Protein AF-A0AAV2SBI8-F1 (afdb_monomer_lite)

Structure (mmCIF, N/CA/C/O backbone):
data_AF-A0AAV2SBI8-F1
#
_entry.id   AF-A0AAV2SBI8-F1
#
loop_
_atom_site.group_PDB
_atom_site.id
_atom_site.type_symbol
_atom_site.label_atom_id
_atom_site.label_alt_id
_atom_site.label_comp_id
_atom_site.label_asym_id
_atom_site.label_entity_id
_atom_site.label_seq_id
_atom_site.pdbx_PDB_ins_code
_atom_site.Cartn_x
_atom_site.Cartn_y
_atom_site.Cartn_z
_atom_site.occupancy
_atom_site.B_iso_or_equiv
_atom_site.auth_seq_id
_atom_site.auth_comp_id
_atom_site.auth_asym_id
_atom_site.auth_atom_id
_atom_site.pdbx_PDB_model_num
ATOM 1 N N . MET A 1 1 ? -26.478 -28.497 55.290 1.00 54.50 1 MET A N 1
ATOM 2 C CA . MET A 1 1 ? -26.729 -27.201 54.614 1.00 54.50 1 MET A CA 1
ATOM 3 C C . MET A 1 1 ? -25.777 -26.954 53.446 1.00 54.50 1 MET A C 1
ATOM 5 O O . MET A 1 1 ? -26.282 -26.814 52.349 1.00 54.50 1 MET A O 1
ATOM 9 N N . LEU A 1 2 ? -24.443 -26.963 53.601 1.00 50.28 2 LEU A N 1
ATOM 10 C CA . LEU A 1 2 ? -23.521 -26.814 52.448 1.00 50.28 2 LEU A CA 1
ATOM 11 C C . LEU A 1 2 ? -23.418 -28.066 51.552 1.00 50.28 2 LEU A C 1
ATOM 13 O O . LEU A 1 2 ? -23.170 -27.959 50.358 1.00 50.28 2 LEU A O 1
ATOM 17 N N . THR A 1 3 ? -23.646 -29.254 52.113 1.00 49.16 3 THR A N 1
ATOM 18 C CA . THR A 1 3 ? -23.537 -30.547 51.412 1.00 49.16 3 THR A CA 1
ATOM 19 C C . THR A 1 3 ? -24.684 -30.834 50.443 1.00 49.16 3 THR A C 1
ATOM 21 O O . THR A 1 3 ? -24.526 -31.647 49.539 1.00 49.16 3 THR A O 1
ATOM 24 N N . ASP A 1 4 ? -25.830 -30.171 50.605 1.00 50.34 4 ASP A N 1
ATOM 25 C CA . ASP A 1 4 ? -27.011 -30.393 49.760 1.00 50.34 4 ASP A CA 1
ATOM 26 C C . ASP A 1 4 ? -27.002 -29.539 48.482 1.00 50.34 4 ASP A C 1
ATOM 28 O O . ASP A 1 4 ? -27.702 -29.866 47.530 1.00 50.34 4 ASP A O 1
ATOM 32 N N . ILE A 1 5 ? -26.160 -28.497 48.427 1.00 55.22 5 ILE A N 1
ATOM 33 C CA . ILE A 1 5 ? -26.001 -27.604 47.264 1.00 55.22 5 ILE A CA 1
ATOM 34 C C . ILE A 1 5 ? -25.186 -28.286 46.141 1.00 55.22 5 ILE A C 1
ATOM 36 O O . ILE A 1 5 ? -25.290 -27.910 44.979 1.00 55.22 5 ILE A O 1
ATOM 40 N N . ILE A 1 6 ? -24.416 -29.336 46.457 1.00 54.22 6 ILE A N 1
ATOM 41 C CA . ILE A 1 6 ? -23.465 -29.998 45.538 1.00 54.22 6 ILE A CA 1
ATOM 42 C C . ILE A 1 6 ? -24.045 -31.315 44.968 1.00 54.22 6 ILE A C 1
ATOM 44 O O . ILE A 1 6 ? -23.317 -32.231 44.609 1.00 54.22 6 ILE A O 1
ATOM 48 N N . LYS A 1 7 ? -25.374 -31.451 44.865 1.00 50.44 7 LYS A N 1
ATOM 49 C CA . LYS A 1 7 ? -26.023 -32.618 44.224 1.00 50.44 7 LYS A CA 1
ATOM 50 C C . LYS A 1 7 ? -26.276 -32.425 42.719 1.00 50.44 7 LYS A C 1
ATOM 52 O O . LYS A 1 7 ? -27.226 -32.988 42.185 1.00 50.44 7 LYS A O 1
ATOM 57 N N . CYS A 1 8 ? -25.438 -31.650 42.028 1.00 51.12 8 CYS A N 1
ATOM 58 C CA . CYS A 1 8 ? -25.437 -31.638 40.565 1.00 51.12 8 CYS A CA 1
ATOM 59 C C . CYS A 1 8 ? -24.559 -32.791 40.044 1.00 51.12 8 CYS A C 1
ATOM 61 O O . CYS A 1 8 ? -23.400 -32.883 40.450 1.00 51.12 8 CYS A O 1
ATOM 63 N N . PRO A 1 9 ? -25.082 -33.674 39.172 1.00 54.12 9 PRO A N 1
ATOM 64 C CA . PRO A 1 9 ? -24.332 -34.814 38.636 1.00 54.12 9 PRO A CA 1
ATOM 65 C C . PRO A 1 9 ? -23.209 -34.396 37.674 1.00 54.12 9 PRO A C 1
ATOM 67 O O . PRO A 1 9 ? -22.269 -35.158 37.461 1.00 54.12 9 PRO A O 1
ATOM 70 N N . GLU A 1 10 ? -23.274 -33.182 37.125 1.00 63.44 10 GLU A N 1
ATOM 71 C CA . GLU A 1 10 ? -22.216 -32.598 36.304 1.00 63.44 10 GLU A CA 1
ATOM 72 C C . GLU A 1 10 ? -21.231 -31.797 37.160 1.00 63.44 10 GLU A C 1
ATOM 74 O O . GLU A 1 10 ? -21.616 -31.057 38.071 1.00 63.44 10 GLU A O 1
ATOM 79 N N . LYS A 1 11 ? -19.935 -31.931 36.855 1.00 70.50 11 LYS A N 1
ATOM 80 C CA . LYS A 1 11 ? -18.879 -31.168 37.524 1.00 70.50 11 LYS A CA 1
ATOM 81 C C . LYS A 1 11 ? -19.147 -29.663 37.315 1.00 70.50 11 LYS A C 1
ATOM 83 O O . LYS A 1 11 ? -19.214 -29.241 36.161 1.00 70.50 11 LYS A O 1
ATOM 88 N N . PRO A 1 12 ? -19.267 -28.845 38.383 1.00 77.38 12 PRO A N 1
ATOM 89 C CA . PRO A 1 12 ? -19.539 -27.413 38.257 1.00 77.38 12 PRO A CA 1
ATOM 90 C C . PRO A 1 12 ? -18.518 -26.731 37.346 1.00 77.38 12 PRO A C 1
ATOM 92 O O . PRO A 1 12 ? -17.320 -27.003 37.471 1.00 77.38 12 PRO A O 1
ATOM 95 N N . TRP A 1 13 ? -18.965 -25.826 36.470 1.00 82.25 13 TRP A N 1
ATOM 96 C CA . TRP A 1 13 ? -18.099 -25.168 35.482 1.00 82.25 13 TRP A CA 1
ATOM 97 C C . TRP A 1 13 ? -16.892 -24.469 36.130 1.00 82.25 13 TRP A C 1
ATOM 99 O O . TRP A 1 13 ? -15.792 -24.501 35.586 1.00 82.25 13 TRP A O 1
ATOM 109 N N . GLN A 1 14 ? -17.054 -23.942 37.348 1.00 85.75 14 GLN A N 1
ATOM 110 C CA . GLN A 1 14 ? -15.984 -23.305 38.121 1.00 85.75 14 GLN A CA 1
ATOM 111 C C . GLN A 1 14 ? -14.842 -24.265 38.482 1.00 85.75 14 GLN A C 1
ATOM 113 O O . GLN A 1 14 ? -13.699 -23.832 38.614 1.00 85.75 14 GLN A O 1
ATOM 118 N N . ASN A 1 15 ? -15.141 -25.555 38.657 1.00 84.00 15 ASN A N 1
ATOM 119 C CA . ASN A 1 15 ? -14.165 -26.591 39.008 1.00 84.00 15 ASN A CA 1
ATOM 120 C C . ASN A 1 15 ? -13.527 -27.234 37.766 1.00 84.00 15 ASN A C 1
ATOM 122 O O . ASN A 1 15 ? -12.623 -28.066 37.893 1.00 84.00 15 ASN A O 1
ATOM 126 N N . SER A 1 16 ? -14.028 -26.898 36.578 1.00 82.19 16 SER A N 1
ATOM 127 C CA . SER A 1 16 ? -13.508 -27.358 35.290 1.00 82.19 16 SER A CA 1
ATOM 128 C C . SER A 1 16 ? -12.485 -26.390 34.685 1.00 82.19 16 SER A C 1
ATOM 130 O O . SER A 1 16 ? -11.830 -26.755 33.717 1.00 82.19 16 SER A O 1
ATOM 132 N N . LEU A 1 17 ? -12.313 -25.201 35.275 1.00 85.75 17 LEU A N 1
ATOM 133 C CA . LEU A 1 17 ? -11.407 -24.144 34.818 1.00 85.75 17 LEU A CA 1
ATOM 134 C C . LEU A 1 17 ? -10.365 -23.832 35.898 1.00 85.75 17 LEU A C 1
ATOM 136 O O . LEU A 1 17 ? -10.685 -23.812 37.093 1.00 85.75 17 LEU A O 1
ATOM 140 N N . VAL A 1 18 ? -9.120 -23.591 35.490 1.00 82.56 18 VAL A N 1
ATOM 141 C CA . VAL A 1 18 ? -7.969 -23.483 36.398 1.00 82.56 18 VAL A CA 1
ATOM 142 C C . VAL A 1 18 ? -7.707 -22.022 36.762 1.00 82.56 18 VAL A C 1
ATOM 144 O O . VAL A 1 18 ? -7.547 -21.703 37.941 1.00 82.56 18 VAL A O 1
ATOM 147 N N . GLY A 1 19 ? -7.710 -21.126 35.773 1.00 87.12 19 GLY A N 1
ATOM 148 C CA . GLY A 1 19 ? -7.360 -19.716 35.941 1.00 87.12 19 GLY A CA 1
ATOM 149 C C . GLY A 1 19 ? -8.549 -18.795 36.225 1.00 87.12 19 GLY A C 1
ATOM 150 O O . GLY A 1 19 ? -9.668 -19.030 35.769 1.00 87.12 19 GLY A O 1
ATOM 151 N N . SER A 1 20 ? -8.305 -17.690 36.939 1.00 87.31 20 SER A N 1
ATOM 152 C CA . SER A 1 20 ? -9.311 -16.631 37.130 1.00 87.31 20 SER A CA 1
ATOM 153 C C . SER A 1 20 ? -9.770 -16.025 35.800 1.00 87.31 20 SER A C 1
ATOM 155 O O . SER A 1 20 ? -10.963 -15.794 35.639 1.00 87.31 20 SER A O 1
ATOM 157 N N . ARG A 1 21 ? -8.852 -15.854 34.833 1.00 90.56 21 ARG A N 1
ATOM 158 C CA . ARG A 1 21 ? -9.163 -15.422 33.459 1.00 90.56 21 ARG A CA 1
ATOM 159 C C . ARG A 1 21 ? -10.174 -16.353 32.799 1.00 90.56 21 ARG A C 1
ATOM 161 O O . ARG A 1 21 ? -11.261 -15.925 32.462 1.00 90.56 21 ARG A O 1
ATOM 168 N N . GLU A 1 22 ? -9.881 -17.649 32.726 1.00 89.62 22 GLU A N 1
ATOM 169 C CA . GLU A 1 22 ? -10.779 -18.650 32.124 1.00 89.62 22 GLU A CA 1
ATOM 170 C C . GLU A 1 22 ? -12.179 -18.632 32.750 1.00 89.62 22 GLU A C 1
ATOM 172 O O . GLU A 1 22 ? -13.183 -18.746 32.049 1.00 89.62 22 GLU A O 1
ATOM 177 N N . LYS A 1 23 ? -12.254 -18.451 34.075 1.00 90.88 23 LYS A N 1
ATOM 178 C CA . LYS A 1 23 ? -13.529 -18.340 34.789 1.00 90.88 23 LYS A CA 1
ATOM 179 C C . LYS A 1 23 ? -14.292 -17.072 34.412 1.00 90.88 23 LYS A C 1
ATOM 181 O O . LYS A 1 23 ? -15.505 -17.155 34.259 1.00 90.88 23 LYS A O 1
ATOM 186 N N . ILE A 1 24 ? -13.607 -15.938 34.247 1.00 92.00 24 ILE A N 1
ATOM 187 C CA . ILE A 1 24 ? -14.205 -14.694 33.743 1.00 92.00 24 ILE A CA 1
ATOM 188 C C . ILE A 1 24 ? -14.660 -14.890 32.291 1.00 92.00 24 ILE A C 1
ATOM 190 O O . ILE A 1 24 ? -15.833 -14.669 32.010 1.00 92.00 24 ILE A O 1
ATOM 194 N N . ASN A 1 25 ? -13.808 -15.409 31.402 1.00 93.75 25 ASN A N 1
ATOM 195 C CA . ASN A 1 25 ? -14.162 -15.712 30.012 1.00 93.75 25 ASN A CA 1
ATOM 196 C C . ASN A 1 25 ? -15.430 -16.578 29.918 1.00 93.75 25 ASN A C 1
ATOM 198 O O . ASN A 1 25 ? -16.295 -16.330 29.084 1.00 93.75 25 ASN A O 1
ATOM 202 N N . ALA A 1 26 ? -15.580 -17.588 30.781 1.00 92.50 26 ALA A N 1
ATOM 203 C CA . ALA A 1 26 ? -16.752 -18.462 30.773 1.00 92.50 26 ALA A CA 1
ATOM 204 C C . ALA A 1 26 ? -18.071 -17.723 31.076 1.00 92.50 26 ALA A C 1
ATOM 206 O O . ALA A 1 26 ? -19.112 -18.122 30.550 1.00 92.50 26 ALA A O 1
ATOM 207 N N . LEU A 1 27 ? -18.035 -16.649 31.879 1.00 94.81 27 LEU A N 1
ATOM 208 C CA . LEU A 1 27 ? -19.214 -15.835 32.204 1.00 94.81 27 LEU A CA 1
ATOM 209 C C . LEU A 1 27 ? -19.786 -15.112 30.980 1.00 94.81 27 LEU A C 1
ATOM 211 O O . LEU A 1 27 ? -20.995 -14.903 30.916 1.00 94.81 27 LEU A O 1
ATOM 215 N N . PHE A 1 28 ? -18.943 -14.776 30.000 1.00 95.88 28 PHE A N 1
ATOM 216 C CA . PHE A 1 28 ? -19.386 -14.194 28.733 1.00 95.88 28 PHE A CA 1
ATOM 217 C C . PHE A 1 28 ? -20.308 -15.147 27.961 1.00 95.88 28 PHE A C 1
ATOM 219 O O . PHE A 1 28 ? -21.338 -14.736 27.439 1.00 95.88 28 PHE A O 1
ATOM 226 N N . TYR A 1 29 ? -19.958 -16.436 27.915 1.00 92.25 29 TYR A N 1
ATOM 227 C CA . TYR A 1 29 ? -20.686 -17.427 27.120 1.00 92.25 29 TYR A CA 1
ATOM 228 C C . TYR A 1 29 ? -21.935 -17.966 27.811 1.00 92.25 29 TYR A C 1
ATOM 230 O O . TYR A 1 29 ? -22.935 -18.233 27.152 1.00 92.25 29 TYR A O 1
ATOM 238 N N . ASN A 1 30 ? -21.871 -18.179 29.127 1.00 90.06 30 ASN A N 1
ATOM 239 C CA . ASN A 1 30 ? -22.966 -18.815 29.858 1.00 90.06 30 ASN A CA 1
ATOM 240 C C . ASN A 1 30 ? -23.955 -17.816 30.483 1.00 90.06 30 ASN A C 1
ATOM 242 O O . ASN A 1 30 ? -25.049 -18.228 30.858 1.00 90.06 30 ASN A O 1
ATOM 246 N N . GLY A 1 31 ? -23.590 -16.533 30.617 1.00 90.50 31 GLY A N 1
ATOM 247 C CA . GLY A 1 31 ? -24.439 -15.496 31.217 1.00 90.50 31 GLY A CA 1
ATOM 248 C C . GLY A 1 31 ? -24.789 -15.730 32.693 1.00 90.50 31 GLY A C 1
ATOM 249 O O . GLY A 1 31 ? -25.664 -15.057 33.237 1.00 90.50 31 GLY A O 1
ATOM 250 N N . ASN A 1 32 ? -24.142 -16.691 33.359 1.00 90.88 32 ASN A N 1
ATOM 251 C CA . ASN A 1 32 ? -24.435 -17.020 34.748 1.00 90.88 32 ASN A CA 1
ATOM 252 C C . ASN A 1 32 ? -24.152 -15.814 35.639 1.00 90.88 32 ASN A C 1
ATOM 254 O O . ASN A 1 32 ? -23.045 -15.300 35.609 1.00 90.88 32 ASN A O 1
ATOM 258 N N . PHE A 1 33 ? -25.108 -15.452 36.498 1.00 92.81 33 PHE A N 1
ATOM 259 C CA . PHE A 1 33 ? -25.027 -14.297 37.405 1.00 92.81 33 PHE A CA 1
ATOM 260 C C . PHE A 1 33 ? -25.092 -12.920 36.726 1.00 92.81 33 PHE A C 1
ATOM 262 O O . PHE A 1 33 ? -24.831 -11.918 37.392 1.00 92.81 33 PHE A O 1
ATOM 269 N N . SER A 1 34 ? -25.495 -12.845 35.452 1.00 96.31 34 SER A N 1
ATOM 270 C CA . SER A 1 34 ? -25.709 -11.561 34.780 1.00 96.31 34 SER A CA 1
ATOM 271 C C . SER A 1 34 ? -26.771 -10.732 35.506 1.00 96.31 34 SER A C 1
ATOM 273 O O . SER A 1 34 ? -27.883 -11.209 35.743 1.00 96.31 34 SER A O 1
ATOM 275 N N . ASP A 1 35 ? -26.450 -9.481 35.806 1.00 96.62 35 ASP A N 1
ATOM 276 C CA . ASP A 1 35 ? -27.324 -8.494 36.449 1.00 96.62 35 ASP A CA 1
ATOM 277 C C . ASP A 1 35 ? -27.746 -7.370 35.483 1.00 96.62 35 ASP A C 1
ATOM 279 O O . ASP A 1 35 ? -28.398 -6.397 35.878 1.00 96.62 35 ASP A O 1
ATOM 283 N N . LEU A 1 36 ? -27.388 -7.518 34.204 1.00 96.81 36 LEU A N 1
ATOM 284 C CA . LEU A 1 36 ? -27.703 -6.593 33.130 1.00 96.81 36 LEU A CA 1
ATOM 285 C C . LEU A 1 36 ? -28.028 -7.342 31.835 1.00 96.81 36 LEU A C 1
ATOM 287 O O . LEU A 1 36 ? -27.375 -8.320 31.476 1.00 96.81 36 LEU A O 1
ATOM 291 N N . THR A 1 37 ? -29.023 -6.848 31.107 1.00 97.06 37 THR A N 1
ATOM 292 C CA . THR A 1 37 ? -29.291 -7.218 29.716 1.00 97.06 37 THR A CA 1
ATOM 293 C C . THR A 1 37 ? -29.107 -5.987 28.838 1.00 97.06 37 THR A C 1
ATOM 295 O O . THR A 1 37 ? -29.748 -4.962 29.066 1.00 97.06 37 THR A O 1
ATOM 298 N N . ILE A 1 38 ? -28.216 -6.083 27.860 1.00 97.00 38 ILE A N 1
ATOM 299 C CA . ILE A 1 38 ? -27.922 -5.029 26.892 1.00 97.00 38 ILE A CA 1
ATOM 300 C C . ILE A 1 38 ? -28.787 -5.254 25.660 1.00 97.00 38 ILE A C 1
ATOM 302 O O . ILE A 1 38 ? -28.872 -6.376 25.168 1.00 97.00 38 ILE A O 1
ATOM 306 N N . THR A 1 39 ? -29.414 -4.187 25.183 1.00 96.38 39 THR A N 1
ATOM 307 C CA . THR A 1 39 ? -30.308 -4.175 24.017 1.00 96.38 39 THR A CA 1
ATOM 308 C C . THR A 1 39 ? -29.904 -3.045 23.072 1.00 96.38 39 THR A C 1
ATOM 310 O O . THR A 1 39 ? -29.220 -2.106 23.492 1.00 96.38 39 THR A O 1
ATOM 313 N N . PHE A 1 40 ? -30.307 -3.134 21.806 1.00 95.25 40 PHE A N 1
ATOM 314 C CA . PHE A 1 40 ? -29.948 -2.164 20.768 1.00 95.25 40 PHE A CA 1
ATOM 315 C C . PHE A 1 40 ? -31.204 -1.700 20.039 1.00 95.25 40 PHE A C 1
ATOM 317 O O . PHE A 1 40 ? -32.037 -2.520 19.644 1.00 95.25 40 PHE A O 1
ATOM 324 N N . ALA A 1 41 ? -31.338 -0.388 19.858 1.00 91.00 41 ALA A N 1
ATOM 325 C CA . ALA A 1 41 ? -32.491 0.198 19.190 1.00 91.00 41 ALA A CA 1
ATOM 326 C C . ALA A 1 41 ? -32.655 -0.392 17.779 1.00 91.00 41 ALA A C 1
ATOM 328 O O . ALA A 1 41 ? -31.742 -0.329 16.965 1.00 91.00 41 ALA A O 1
ATOM 329 N N . GLY A 1 42 ? -33.822 -0.967 17.481 1.00 89.62 42 GLY A N 1
ATOM 330 C CA . GLY A 1 42 ? -34.105 -1.537 16.158 1.00 89.62 42 GLY A CA 1
ATOM 331 C C . GLY A 1 42 ? -33.543 -2.941 15.900 1.00 89.62 42 GLY A C 1
ATOM 332 O O . GLY A 1 42 ? -33.731 -3.452 14.798 1.00 89.62 42 GLY A O 1
ATOM 333 N N . HIS A 1 43 ? -32.930 -3.596 16.894 1.00 90.94 43 HIS A N 1
ATOM 334 C CA . HIS A 1 43 ? -32.453 -4.978 16.782 1.00 90.94 43 HIS A CA 1
ATOM 335 C C . HIS A 1 43 ? -33.116 -5.891 17.820 1.00 90.94 43 HIS A C 1
ATOM 337 O O . HIS A 1 43 ? -33.221 -5.542 18.991 1.00 90.94 43 HIS A O 1
ATOM 343 N N . ASP A 1 44 ? -33.485 -7.107 17.409 1.00 92.38 44 ASP A N 1
ATOM 344 C CA . ASP A 1 44 ? -34.015 -8.159 18.298 1.00 92.38 44 ASP A CA 1
ATOM 345 C C . ASP A 1 44 ? -32.882 -9.026 18.890 1.00 92.38 44 ASP A C 1
ATOM 347 O O . ASP A 1 44 ? -32.970 -10.248 18.986 1.00 92.38 44 ASP A O 1
ATOM 351 N N . ILE A 1 45 ? -31.748 -8.388 19.201 1.00 94.62 45 ILE A N 1
ATOM 352 C CA . ILE A 1 45 ? -30.555 -9.031 19.761 1.00 94.62 45 ILE A CA 1
ATOM 353 C C . ILE A 1 45 ? -30.328 -8.468 21.159 1.00 94.62 45 ILE A C 1
ATOM 355 O O . ILE A 1 45 ? -30.278 -7.252 21.350 1.00 94.62 45 ILE A O 1
ATOM 359 N N . GLU A 1 46 ? -30.133 -9.360 22.127 1.00 95.62 46 GLU A N 1
ATOM 360 C CA . GLU A 1 46 ? -29.778 -8.998 23.495 1.00 95.62 46 GLU A CA 1
ATOM 361 C C . GLU A 1 46 ? -28.518 -9.723 23.976 1.00 95.62 46 GLU A C 1
ATOM 363 O O . GLU A 1 46 ? -28.269 -10.880 23.630 1.00 95.62 46 GLU A O 1
ATOM 368 N N . TYR A 1 47 ? -27.734 -9.052 24.823 1.00 97.00 47 TYR A N 1
ATOM 369 C CA . TYR A 1 47 ? -26.565 -9.644 25.476 1.00 97.00 47 TYR A CA 1
ATOM 370 C C . TYR A 1 47 ? -26.698 -9.599 26.991 1.00 97.00 47 TYR A C 1
ATOM 372 O O . TYR A 1 47 ? -26.920 -8.543 27.585 1.00 97.00 47 TYR A O 1
ATOM 380 N N . LYS A 1 48 ? -26.517 -10.750 27.640 1.00 97.38 48 LYS A N 1
ATOM 381 C CA . LYS A 1 48 ? -26.389 -10.820 29.098 1.00 97.38 48 LYS A CA 1
ATOM 382 C C . LYS A 1 48 ? -25.000 -10.337 29.504 1.00 97.38 48 LYS A C 1
ATOM 384 O O . LYS A 1 48 ? -24.001 -10.743 28.916 1.00 97.38 48 LYS A O 1
ATOM 389 N N . ALA A 1 49 ? -24.940 -9.465 30.502 1.00 97.56 49 ALA A N 1
ATOM 390 C CA . ALA A 1 49 ? -23.705 -8.846 30.955 1.00 97.56 49 ALA A CA 1
ATOM 391 C C . ALA A 1 49 ? -23.687 -8.658 32.478 1.00 97.56 49 ALA A C 1
ATOM 393 O O . ALA A 1 49 ? -24.708 -8.768 33.158 1.00 97.56 49 ALA A O 1
ATOM 394 N N . HIS A 1 50 ? -22.497 -8.365 32.997 1.00 97.31 50 HIS A N 1
ATOM 395 C CA . HIS A 1 50 ? -22.241 -8.128 34.408 1.00 97.31 50 HIS A CA 1
ATOM 396 C C . HIS A 1 50 ? -21.774 -6.690 34.588 1.00 97.31 50 HIS A C 1
ATOM 398 O O . HIS A 1 50 ? -20.728 -6.305 34.055 1.00 97.31 50 HIS A O 1
ATOM 404 N N . ARG A 1 51 ? -22.518 -5.906 35.370 1.00 96.88 51 ARG A N 1
ATOM 405 C CA . ARG A 1 51 ? -22.235 -4.481 35.585 1.00 96.88 51 ARG A CA 1
ATOM 406 C C . ARG A 1 51 ? -20.820 -4.252 36.089 1.00 96.88 51 ARG A C 1
ATOM 408 O O . ARG A 1 51 ? -20.119 -3.384 35.580 1.00 96.88 51 ARG A O 1
ATOM 415 N N . LEU A 1 52 ? -20.401 -5.060 37.064 1.00 96.81 52 LEU A N 1
ATOM 416 C CA . LEU A 1 52 ? -19.073 -4.971 37.665 1.00 96.81 52 LEU A CA 1
ATOM 417 C C . LEU A 1 52 ? -17.960 -5.209 36.638 1.00 96.81 52 LEU A C 1
ATOM 419 O O . LEU A 1 52 ? -16.997 -4.455 36.620 1.00 96.81 52 LEU A O 1
ATOM 423 N N . ILE A 1 53 ? -18.093 -6.225 35.780 1.00 97.19 53 ILE A N 1
ATOM 424 C CA . ILE A 1 53 ? -17.060 -6.555 34.786 1.00 97.19 53 ILE A CA 1
ATOM 425 C C . ILE A 1 53 ? -16.926 -5.409 33.783 1.00 97.19 53 ILE A C 1
ATOM 427 O O . ILE A 1 53 ? -15.823 -4.923 33.564 1.00 97.19 53 ILE A O 1
ATOM 431 N N . MET A 1 54 ? -18.048 -4.904 33.259 1.00 97.12 54 MET A N 1
ATOM 432 C CA . MET A 1 54 ? -18.035 -3.755 32.350 1.00 97.12 54 MET A CA 1
ATOM 433 C C . MET A 1 54 ? -17.418 -2.510 33.001 1.00 97.12 54 MET A C 1
ATOM 435 O O . MET A 1 54 ? -16.569 -1.865 32.395 1.00 97.12 54 MET A O 1
ATOM 439 N N . ALA A 1 55 ? -17.801 -2.189 34.241 1.00 96.62 55 ALA A N 1
ATOM 440 C CA . ALA A 1 55 ? -17.277 -1.028 34.959 1.00 96.62 55 ALA A CA 1
ATOM 441 C C . ALA A 1 55 ? -15.774 -1.128 35.256 1.00 96.62 55 ALA A C 1
ATOM 443 O O . ALA A 1 55 ? -15.068 -0.132 35.159 1.00 96.62 55 ALA A O 1
ATOM 444 N N . VAL A 1 56 ? -15.264 -2.324 35.568 1.00 96.19 56 VAL A N 1
ATOM 445 C CA . VAL A 1 56 ? -13.820 -2.547 35.751 1.00 96.19 56 VAL A CA 1
ATOM 446 C C . VAL A 1 56 ? -13.056 -2.357 34.438 1.00 96.19 56 VAL A C 1
ATOM 448 O O . VAL A 1 56 ? -11.912 -1.911 34.456 1.00 96.19 56 VAL A O 1
ATOM 451 N N . SER A 1 57 ? -13.670 -2.681 33.298 1.00 96.25 57 SER A N 1
ATOM 452 C CA . SER A 1 57 ? -13.034 -2.560 31.983 1.00 96.25 57 SER A CA 1
ATOM 453 C C . SER A 1 57 ? -13.062 -1.149 31.387 1.00 96.25 57 SER A C 1
ATOM 455 O O . SER A 1 57 ? -12.285 -0.883 30.474 1.00 96.25 57 SER A O 1
ATOM 457 N N . SER A 1 58 ? -13.949 -0.261 31.847 1.00 97.56 58 SER A N 1
ATOM 458 C CA . SER A 1 58 ? -14.124 1.082 31.282 1.00 97.56 58 SER A CA 1
ATOM 459 C C . SER A 1 58 ? -14.686 2.061 32.310 1.00 97.56 58 SER A C 1
ATOM 461 O O . SER A 1 58 ? -15.753 1.842 32.887 1.00 97.56 58 SER A O 1
ATOM 463 N N . SER A 1 59 ? -14.031 3.215 32.439 1.00 96.38 59 SER A N 1
ATOM 464 C CA . SER A 1 59 ? -14.505 4.332 33.265 1.00 96.38 59 SER A CA 1
ATOM 465 C C . SER A 1 59 ? -15.846 4.906 32.787 1.00 96.38 59 SER A C 1
ATOM 467 O O . SER A 1 59 ? -16.635 5.408 33.589 1.00 96.38 59 SER A O 1
ATOM 469 N N . ILE A 1 60 ? -16.157 4.796 31.492 1.00 95.94 60 ILE A N 1
ATOM 470 C CA . ILE A 1 60 ? -17.456 5.207 30.944 1.00 95.94 60 ILE A CA 1
ATOM 471 C C . ILE A 1 60 ? -18.552 4.244 31.384 1.00 95.94 60 ILE A C 1
ATOM 473 O O . ILE A 1 60 ? -19.628 4.686 31.794 1.00 95.94 60 ILE A O 1
ATOM 477 N N . PHE A 1 61 ? -18.283 2.935 31.363 1.00 96.06 61 PHE A N 1
ATOM 478 C CA . PHE A 1 61 ? -19.215 1.959 31.920 1.00 96.06 61 PHE A CA 1
ATOM 479 C C . PHE A 1 61 ? -19.383 2.132 33.429 1.00 96.06 61 PHE A C 1
ATOM 481 O O . PHE A 1 61 ? -20.514 2.078 33.907 1.00 96.06 61 PHE A O 1
ATOM 488 N N . GLU A 1 62 ? -18.314 2.411 34.176 1.00 96.25 62 GLU A N 1
ATOM 489 C CA . GLU A 1 62 ? -18.406 2.735 35.603 1.00 96.25 62 GLU A CA 1
ATOM 490 C C . GLU A 1 62 ? -19.338 3.932 35.844 1.00 96.25 62 GLU A C 1
ATOM 492 O O . GLU A 1 62 ? -20.302 3.830 36.608 1.00 96.25 62 GLU A O 1
ATOM 497 N N . GLY A 1 63 ? -19.120 5.042 35.133 1.00 94.88 63 GLY A N 1
ATOM 498 C CA . GLY A 1 63 ? -19.963 6.231 35.235 1.00 94.88 63 GLY A CA 1
ATOM 499 C C . GLY A 1 63 ? -21.427 5.962 34.870 1.00 94.88 63 GLY A C 1
ATOM 500 O O . GLY A 1 63 ? -22.333 6.405 35.578 1.00 94.88 63 GLY A O 1
ATOM 501 N N . MET A 1 64 ? -21.673 5.192 33.808 1.00 93.75 64 MET A N 1
ATOM 502 C CA . MET A 1 64 ? -23.024 4.861 33.341 1.00 93.75 64 MET A CA 1
ATOM 503 C C . MET A 1 64 ? -23.767 3.878 34.263 1.00 93.75 64 MET A C 1
ATOM 505 O O . MET A 1 64 ? -24.994 3.943 34.373 1.00 93.75 64 MET A O 1
ATOM 509 N N . LEU A 1 65 ? -23.055 2.953 34.912 1.00 95.25 65 LEU A N 1
ATOM 510 C CA . LEU A 1 65 ? -23.657 1.846 35.666 1.00 95.25 65 LEU A CA 1
ATOM 511 C C . LEU A 1 65 ? -23.644 2.046 37.184 1.00 95.25 65 LEU A C 1
ATOM 513 O O . LEU A 1 65 ? -24.498 1.472 37.861 1.00 95.25 65 LEU A O 1
ATOM 517 N N . PHE A 1 66 ? -22.715 2.848 37.707 1.00 94.62 66 PHE A N 1
ATOM 518 C CA . PHE A 1 66 ? -22.534 3.096 39.144 1.00 94.62 66 PHE A CA 1
ATOM 519 C C . PHE A 1 66 ? -22.421 4.582 39.515 1.00 94.62 66 PHE A C 1
ATOM 521 O O . PHE A 1 66 ? -22.459 4.914 40.700 1.00 94.62 66 PHE A O 1
ATOM 528 N N . GLY A 1 67 ? -22.316 5.484 38.535 1.00 92.00 67 GLY A N 1
ATOM 529 C CA . GLY A 1 67 ? -22.254 6.922 38.779 1.00 92.00 67 GLY A CA 1
ATOM 530 C C . GLY A 1 67 ? -23.550 7.538 39.339 1.00 92.00 67 GLY A C 1
ATOM 531 O O . GLY A 1 67 ? -24.578 6.873 39.487 1.00 92.00 67 GLY A O 1
ATOM 532 N N . PRO A 1 68 ? -23.552 8.854 39.623 1.00 88.44 68 PRO A N 1
ATOM 533 C CA . PRO A 1 68 ? -24.696 9.546 40.231 1.00 88.44 68 PRO A CA 1
ATOM 534 C C . PRO A 1 68 ? -25.997 9.458 39.418 1.00 88.44 68 PRO A C 1
ATOM 536 O O . PRO A 1 68 ? -27.086 9.501 39.987 1.00 88.44 68 PRO A O 1
ATOM 539 N N . MET A 1 69 ? -25.879 9.326 38.093 1.00 85.38 69 MET A N 1
ATOM 540 C CA . MET A 1 69 ? -26.994 9.172 37.150 1.00 85.38 69 MET A CA 1
ATOM 541 C C . MET A 1 69 ? -27.116 7.735 36.622 1.00 85.38 69 MET A C 1
ATOM 543 O O . MET A 1 69 ? -27.660 7.516 35.542 1.00 85.38 69 MET A O 1
ATOM 547 N N . ALA A 1 70 ? -26.590 6.758 37.365 1.00 86.75 70 ALA A N 1
ATOM 548 C CA . ALA A 1 70 ? -26.539 5.375 36.928 1.00 86.75 70 ALA A CA 1
ATOM 549 C C . ALA A 1 70 ? -27.915 4.795 36.603 1.00 86.75 70 ALA A C 1
ATOM 551 O O . ALA A 1 70 ? -28.885 4.950 37.356 1.00 86.75 70 ALA A O 1
ATOM 552 N N . ASN A 1 71 ? -27.966 4.026 35.518 1.00 78.62 71 ASN A N 1
ATOM 553 C CA . ASN A 1 71 ? -29.154 3.266 35.178 1.00 78.62 71 ASN A CA 1
ATOM 554 C C . ASN A 1 71 ? -29.323 2.094 36.163 1.00 78.62 71 ASN A C 1
ATOM 556 O O . ASN A 1 71 ? -28.494 1.182 36.203 1.00 78.62 71 ASN A O 1
ATOM 560 N N . LYS A 1 72 ? -30.416 2.100 36.937 1.00 85.62 72 LYS A N 1
ATOM 561 C CA . LYS A 1 72 ? -30.771 1.038 37.900 1.00 85.62 72 LYS A CA 1
ATOM 562 C C . LYS A 1 72 ? -31.620 -0.094 37.301 1.00 85.62 72 LYS A C 1
ATOM 564 O O . LYS A 1 72 ? -31.893 -1.066 37.998 1.00 85.62 72 LYS A O 1
ATOM 569 N N . SER A 1 73 ? -32.051 0.028 36.047 1.00 90.75 73 SER A N 1
ATOM 570 C CA . SER A 1 73 ? -32.827 -0.992 35.333 1.00 90.75 73 SER A CA 1
ATOM 571 C C . SER A 1 73 ? -31.991 -2.243 35.065 1.00 90.75 73 SER A C 1
ATOM 573 O O . SER A 1 73 ? -30.806 -2.148 34.762 1.00 90.75 73 SER A O 1
ATOM 575 N N . SER A 1 74 ? -32.593 -3.430 35.102 1.00 91.25 74 SER A N 1
ATOM 576 C CA . SER A 1 74 ? -31.935 -4.665 34.645 1.00 91.25 74 SER A CA 1
ATOM 577 C C . SER A 1 74 ? -31.731 -4.710 33.123 1.00 91.25 74 SER A C 1
ATOM 579 O O . SER A 1 74 ? -31.053 -5.609 32.629 1.00 91.25 74 SER A O 1
ATOM 581 N N . GLN A 1 75 ? -32.283 -3.740 32.388 1.00 94.25 75 GLN A N 1
ATOM 582 C CA . GLN A 1 75 ? -32.098 -3.552 30.952 1.00 94.25 75 GLN A CA 1
ATOM 583 C C . GLN A 1 75 ? -31.423 -2.212 30.649 1.00 94.25 75 GLN A C 1
ATOM 585 O O . GLN A 1 75 ? -31.807 -1.168 31.187 1.00 94.25 75 GLN A O 1
ATOM 590 N N . LEU A 1 76 ? -30.436 -2.250 29.757 1.00 94.25 76 LEU A N 1
ATOM 591 C CA . LEU A 1 76 ? -29.742 -1.084 29.228 1.00 94.25 76 LEU A CA 1
ATOM 592 C C . LEU A 1 76 ? -29.813 -1.110 27.704 1.00 94.25 76 LEU A C 1
ATOM 594 O O . LEU A 1 76 ? -29.237 -1.984 27.061 1.00 94.25 76 LEU A O 1
ATOM 598 N N . GLU A 1 77 ? -30.517 -0.144 27.135 1.00 94.31 77 GLU A N 1
ATOM 599 C CA . GLU A 1 77 ? -30.508 0.100 25.697 1.00 94.31 77 GLU A CA 1
ATOM 600 C C . GLU A 1 77 ? -29.316 0.997 25.353 1.00 94.31 77 GLU A C 1
ATOM 602 O O . GLU A 1 77 ? -29.137 2.054 25.967 1.00 94.31 77 GLU A O 1
ATOM 607 N N . LEU A 1 78 ? -28.474 0.562 24.415 1.00 92.06 78 LEU A N 1
ATOM 608 C CA . LEU A 1 78 ? -27.312 1.322 23.964 1.00 92.06 78 LEU A CA 1
ATOM 609 C C . LEU A 1 78 ? -27.550 1.920 22.571 1.00 92.06 78 LEU A C 1
ATOM 611 O O . LEU A 1 78 ? -28.045 1.219 21.688 1.00 92.06 78 LEU A O 1
ATOM 615 N N . PRO A 1 79 ? -27.130 3.180 22.336 1.00 89.00 79 PRO A N 1
ATOM 616 C CA . PRO A 1 79 ? -27.151 3.797 21.014 1.00 89.00 79 PRO A CA 1
ATOM 617 C C . PRO A 1 79 ? -25.939 3.305 20.208 1.00 89.00 79 PRO A C 1
ATOM 619 O O . PRO A 1 79 ? -24.946 4.024 20.048 1.00 89.00 79 PRO A O 1
ATOM 622 N N . VAL A 1 80 ? -25.975 2.033 19.818 1.00 90.19 80 VAL A N 1
ATOM 623 C CA . VAL A 1 80 ? -24.969 1.369 18.986 1.00 90.19 80 VAL A CA 1
ATOM 624 C C . VAL A 1 80 ? -25.706 0.635 17.875 1.00 90.19 80 VAL A C 1
ATOM 626 O O . VAL A 1 80 ? -26.532 -0.227 18.161 1.00 90.19 80 VAL A O 1
ATOM 629 N N . ASP A 1 81 ? -25.383 0.976 16.631 1.00 90.06 81 ASP A N 1
ATOM 630 C CA . ASP A 1 81 ? -26.097 0.483 15.446 1.00 90.06 81 ASP A CA 1
ATOM 631 C C . ASP A 1 81 ? -25.647 -0.921 15.014 1.00 90.06 81 ASP A C 1
ATOM 633 O O . ASP A 1 81 ? -26.352 -1.607 14.279 1.00 90.06 81 ASP A O 1
ATOM 637 N N . ASN A 1 82 ? -24.478 -1.374 15.479 1.00 95.12 82 ASN A N 1
ATOM 638 C CA . ASN A 1 82 ? -23.962 -2.705 15.179 1.00 95.12 82 ASN A CA 1
ATOM 639 C C . ASN A 1 82 ? -23.775 -3.551 16.451 1.00 95.12 82 ASN A C 1
ATOM 641 O O . ASN A 1 82 ? -22.771 -3.419 17.167 1.00 95.12 82 ASN A O 1
ATOM 645 N N . PRO A 1 83 ? -24.721 -4.466 16.733 1.00 95.81 83 PRO A N 1
ATOM 646 C CA . PRO A 1 83 ? -24.618 -5.400 17.848 1.00 95.81 83 PRO A CA 1
ATOM 647 C C . PRO A 1 83 ? -23.387 -6.315 17.789 1.00 95.81 83 PRO A C 1
ATOM 649 O O . PRO A 1 83 ? -22.940 -6.787 18.835 1.00 95.81 83 PRO A O 1
ATOM 652 N N . GLU A 1 84 ? -22.832 -6.606 16.610 1.00 96.31 84 GLU A N 1
ATOM 653 C CA . GLU A 1 84 ? -21.626 -7.431 16.472 1.00 96.31 84 GLU A CA 1
ATOM 654 C C . GLU A 1 84 ? -20.389 -6.691 16.984 1.00 96.31 84 GLU A C 1
ATOM 656 O O . GLU A 1 84 ? -19.661 -7.222 17.826 1.00 96.31 84 GLU A O 1
ATOM 661 N N . ALA A 1 85 ? -20.205 -5.435 16.569 1.00 97.56 85 ALA A N 1
ATOM 662 C CA . ALA A 1 85 ? -19.114 -4.596 17.055 1.00 97.56 85 ALA A CA 1
ATOM 663 C C . ALA A 1 85 ? -19.168 -4.445 18.587 1.00 97.56 85 ALA A C 1
ATOM 665 O O . ALA A 1 85 ? -18.156 -4.578 19.282 1.00 97.56 85 ALA A O 1
ATOM 666 N N . PHE A 1 86 ? -20.372 -4.267 19.147 1.00 97.88 86 PHE A N 1
ATOM 667 C CA . PHE A 1 86 ? -20.533 -4.235 20.600 1.00 97.88 86 PHE A CA 1
ATOM 668 C C . PHE A 1 86 ? -20.216 -5.579 21.266 1.00 97.88 86 PHE A C 1
ATOM 670 O O . PHE A 1 86 ? -19.643 -5.599 22.352 1.00 97.88 86 PHE A O 1
ATOM 677 N N . LYS A 1 87 ? -20.562 -6.710 20.643 1.00 97.69 87 LYS A N 1
ATOM 678 C CA . LYS A 1 87 ? -20.240 -8.041 21.178 1.00 97.69 87 LYS A CA 1
ATOM 679 C C . LYS A 1 87 ? -18.734 -8.251 21.307 1.00 97.69 87 LYS A C 1
ATOM 681 O O . LYS A 1 87 ? -18.304 -8.842 22.294 1.00 97.69 87 LYS A O 1
ATOM 686 N N . ILE A 1 88 ? -17.950 -7.763 20.346 1.00 98.12 88 ILE A N 1
ATOM 687 C CA . ILE A 1 88 ? -16.481 -7.815 20.382 1.00 98.12 88 ILE A CA 1
ATOM 688 C C . ILE A 1 88 ? -15.951 -6.958 21.537 1.00 98.12 88 ILE A C 1
ATOM 690 O O . ILE A 1 88 ? -15.154 -7.438 22.344 1.00 98.12 88 ILE A O 1
ATOM 694 N N . LEU A 1 89 ? -16.465 -5.731 21.688 1.00 98.12 89 LEU A N 1
ATOM 695 C CA . LEU A 1 89 ? -16.127 -4.873 22.825 1.00 98.12 89 LEU A CA 1
ATOM 696 C C . LEU A 1 89 ? -16.472 -5.533 24.163 1.00 98.12 89 LEU A C 1
ATOM 698 O O . LEU A 1 89 ? -15.647 -5.563 25.076 1.00 98.12 89 LEU A O 1
ATOM 702 N N . LEU A 1 90 ? -17.671 -6.110 24.265 1.00 97.94 90 LEU A N 1
ATOM 703 C CA . LEU A 1 90 ? -18.102 -6.836 25.448 1.00 97.94 90 LEU A CA 1
ATOM 704 C C . LEU A 1 90 ? -17.177 -8.025 25.709 1.00 97.94 90 LEU A C 1
ATOM 706 O O . LEU A 1 90 ? -16.740 -8.185 26.838 1.00 97.94 90 LEU A O 1
ATOM 710 N N . GLY A 1 91 ? -16.822 -8.811 24.689 1.00 97.56 91 GLY A N 1
ATOM 711 C CA . GLY A 1 91 ? -15.859 -9.911 24.792 1.00 97.56 91 GLY A CA 1
ATOM 712 C C . GLY A 1 91 ? -14.523 -9.461 25.385 1.00 97.56 91 GLY A C 1
ATOM 713 O O . GLY A 1 91 ? -14.022 -10.101 26.313 1.00 97.56 91 GLY A O 1
ATOM 714 N N . SER A 1 92 ? -14.016 -8.298 24.964 1.00 97.31 92 SER A N 1
ATOM 715 C CA . SER A 1 92 ? -12.802 -7.706 25.534 1.00 97.31 92 SER A CA 1
ATOM 716 C C . SER A 1 92 ? -12.920 -7.416 27.034 1.00 97.31 92 SER A C 1
ATOM 718 O O . SER A 1 92 ? -11.916 -7.560 27.735 1.00 97.31 92 SER A O 1
ATOM 720 N N . CYS A 1 93 ? -14.100 -7.053 27.557 1.00 97.38 93 CYS A N 1
ATOM 721 C CA . CYS A 1 93 ? -14.304 -6.880 29.003 1.00 97.38 93 CYS A CA 1
ATOM 722 C C . CYS A 1 93 ? -14.118 -8.193 29.784 1.00 97.38 93 CYS A C 1
ATOM 724 O O . CYS A 1 93 ? -13.728 -8.176 30.949 1.00 97.38 93 CYS A O 1
ATOM 726 N N . TYR A 1 94 ? -14.380 -9.333 29.140 1.00 97.38 94 TYR A N 1
ATOM 727 C CA . TYR A 1 94 ? -14.205 -10.670 29.713 1.00 97.38 94 TYR A CA 1
ATOM 728 C C . TYR A 1 94 ? -12.908 -11.338 29.254 1.00 97.38 94 TYR A C 1
ATOM 730 O O . TYR A 1 94 ? -12.795 -12.547 29.395 1.00 97.38 94 TYR A O 1
ATOM 738 N N . GLU A 1 95 ? -11.955 -10.599 28.675 1.00 94.50 95 GLU A N 1
ATOM 739 C CA . GLU A 1 95 ? -10.707 -11.145 28.117 1.00 94.50 95 GLU A CA 1
ATOM 740 C C . GLU A 1 95 ? -10.913 -12.275 27.083 1.00 94.50 95 GLU A C 1
ATOM 742 O O . GLU A 1 95 ? -10.075 -13.184 26.952 1.00 94.50 95 GLU A O 1
ATOM 747 N N . VAL A 1 96 ? -12.032 -12.208 26.352 1.00 94.44 96 VAL A N 1
ATOM 748 C CA . VAL A 1 96 ? -12.379 -13.066 25.216 1.00 94.44 96 VAL A CA 1
ATOM 749 C C . VAL A 1 96 ? -12.000 -12.353 23.922 1.00 94.44 96 VAL A C 1
ATOM 751 O O . VAL A 1 96 ? -12.476 -11.255 23.644 1.00 94.44 96 VAL A O 1
ATOM 754 N N . GLU A 1 97 ? -11.163 -13.003 23.120 1.00 91.38 97 GLU A N 1
ATOM 755 C CA . GLU A 1 97 ? -10.768 -12.526 21.796 1.00 91.38 97 GLU A CA 1
ATOM 756 C C . GLU A 1 97 ? -11.827 -12.953 20.770 1.00 91.38 97 GLU A C 1
ATOM 758 O O . GLU A 1 97 ? -12.141 -14.138 20.643 1.00 91.38 97 GLU A O 1
ATOM 763 N N . ILE A 1 98 ? -12.410 -11.977 20.075 1.00 93.25 98 ILE A N 1
ATOM 764 C CA . ILE A 1 98 ? -13.384 -12.179 18.999 1.00 93.25 98 ILE A CA 1
ATOM 765 C C . ILE A 1 98 ? -12.893 -11.354 17.815 1.00 93.25 98 ILE A C 1
ATOM 767 O O . ILE A 1 98 ? -12.729 -10.141 17.938 1.00 93.25 98 ILE A O 1
ATOM 771 N N . GLU A 1 99 ? -12.633 -12.009 16.689 1.00 91.12 99 GLU A N 1
ATOM 772 C CA . GLU A 1 99 ? -12.204 -11.317 15.476 1.00 91.12 99 GLU A CA 1
ATOM 773 C C . GLU A 1 99 ? -13.408 -10.649 14.789 1.00 91.12 99 GLU A C 1
ATOM 775 O O . GLU A 1 99 ? -14.471 -11.274 14.693 1.00 91.12 99 GLU A O 1
ATOM 780 N N . PRO A 1 100 ? -13.268 -9.399 14.311 1.00 94.50 100 PRO A N 1
ATOM 781 C CA . PRO A 1 100 ? -14.248 -8.777 13.426 1.00 94.50 100 PRO A CA 1
ATOM 782 C C . PRO A 1 100 ? -14.481 -9.618 12.166 1.00 94.50 100 PRO A C 1
ATOM 784 O O . PRO A 1 100 ? -13.536 -10.172 11.605 1.00 94.50 100 PRO A O 1
ATOM 787 N N . SER A 1 101 ? -15.728 -9.694 11.697 1.00 93.81 101 SER A N 1
ATOM 788 C CA . SER A 1 101 ? -16.064 -10.427 10.468 1.00 93.81 101 SER A CA 1
ATOM 789 C C . SER A 1 101 ? -15.507 -9.770 9.204 1.00 93.81 101 SER A C 1
ATOM 791 O O . SER A 1 101 ? -15.131 -10.469 8.261 1.00 93.81 101 SER A O 1
ATOM 793 N N . ASP A 1 102 ? -15.425 -8.440 9.188 1.00 94.31 102 ASP A N 1
ATOM 794 C CA . ASP A 1 102 ? -14.860 -7.661 8.095 1.00 94.31 102 ASP A CA 1
ATOM 795 C C . ASP A 1 102 ? -14.244 -6.331 8.572 1.00 94.31 102 ASP A C 1
ATOM 797 O O . ASP A 1 102 ? -14.152 -6.028 9.767 1.00 94.31 102 ASP A O 1
ATOM 801 N N . ILE A 1 103 ? -13.776 -5.537 7.604 1.00 95.44 103 ILE A N 1
ATOM 802 C CA . ILE A 1 103 ? -13.147 -4.240 7.856 1.00 95.44 103 ILE A CA 1
ATOM 803 C C . ILE A 1 103 ? -14.121 -3.220 8.460 1.00 95.44 103 ILE A C 1
ATOM 805 O O . ILE A 1 103 ? -13.687 -2.387 9.247 1.00 95.44 103 ILE A O 1
ATOM 809 N N . ASP A 1 104 ? -15.412 -3.287 8.138 1.00 95.75 104 ASP A N 1
ATOM 810 C CA . ASP A 1 104 ? -16.408 -2.319 8.602 1.00 95.75 104 ASP A CA 1
ATOM 811 C C . ASP A 1 104 ? -16.739 -2.566 10.066 1.00 95.75 104 ASP A C 1
ATOM 813 O O . ASP A 1 104 ? -16.692 -1.638 10.875 1.00 95.75 104 ASP A O 1
ATOM 817 N N . VAL A 1 105 ? -16.915 -3.836 10.437 1.00 96.62 105 VAL A N 1
ATOM 818 C CA . VAL A 1 105 ? -17.031 -4.231 11.842 1.00 96.62 105 VAL A CA 1
ATOM 819 C C . VAL A 1 105 ? -15.772 -3.837 12.615 1.00 96.62 105 VAL A C 1
ATOM 821 O O . VAL A 1 105 ? -15.878 -3.311 13.720 1.00 96.62 105 VAL A O 1
ATOM 824 N N . ALA A 1 106 ? -14.574 -4.012 12.047 1.00 97.12 106 ALA A N 1
ATOM 825 C CA . ALA A 1 106 ? -13.336 -3.600 12.710 1.00 97.12 106 ALA A CA 1
ATOM 826 C C . ALA A 1 106 ? -13.272 -2.076 12.948 1.00 97.12 106 ALA A C 1
ATOM 828 O O . ALA A 1 106 ? -12.886 -1.633 14.030 1.00 97.12 106 ALA A O 1
ATOM 829 N N . LEU A 1 107 ? -13.680 -1.257 11.974 1.00 97.38 107 LEU A N 1
ATOM 830 C CA . LEU A 1 107 ? -13.741 0.202 12.126 1.00 97.38 107 LEU A CA 1
ATOM 831 C C . LEU A 1 107 ? -14.728 0.623 13.225 1.00 97.38 107 LEU A C 1
ATOM 833 O O . LEU A 1 107 ? -14.425 1.494 14.044 1.00 97.38 107 LEU A O 1
ATOM 837 N N . GLU A 1 108 ? -15.884 -0.029 13.297 1.00 96.94 108 GLU A N 1
ATOM 838 C CA . GLU A 1 108 ? -16.881 0.239 14.331 1.00 96.94 108 GLU A CA 1
ATOM 839 C C . GLU A 1 108 ? -16.423 -0.217 15.723 1.00 96.94 108 GLU A C 1
ATOM 841 O O . GLU A 1 108 ? -16.616 0.510 16.698 1.00 96.94 108 GLU A O 1
ATOM 846 N N . VAL A 1 109 ? -15.749 -1.369 15.836 1.00 97.81 109 VAL A N 1
ATOM 847 C CA . VAL A 1 109 ? -15.119 -1.808 17.095 1.00 97.81 109 VAL A CA 1
ATOM 848 C C . VAL A 1 109 ? -14.094 -0.781 17.564 1.00 97.81 109 VAL A C 1
ATOM 850 O O . VAL A 1 109 ? -14.078 -0.444 18.748 1.00 97.81 109 VAL A O 1
ATOM 853 N N . TYR A 1 110 ? -13.281 -0.239 16.653 1.00 97.81 110 TYR A N 1
ATOM 854 C CA . TYR A 1 110 ? -12.316 0.810 16.975 1.00 97.81 110 TYR A CA 1
ATOM 855 C C . TYR A 1 110 ? -13.007 2.069 17.528 1.00 97.81 110 TYR A C 1
ATOM 857 O O . TYR A 1 110 ? -12.621 2.566 18.586 1.00 97.81 110 TYR A O 1
ATOM 865 N N . MET A 1 111 ? -14.077 2.545 16.877 1.00 97.06 111 MET A N 1
ATOM 866 C CA . MET A 1 111 ? -14.882 3.674 17.373 1.00 97.06 111 MET A CA 1
ATOM 867 C C . MET A 1 111 ? -15.472 3.422 18.758 1.00 97.06 111 MET A C 1
ATOM 869 O O . MET A 1 111 ? -15.502 4.321 19.598 1.00 97.06 111 MET A O 1
ATOM 873 N N . LEU A 1 112 ? -15.982 2.214 19.002 1.00 97.25 112 LEU A N 1
ATOM 874 C CA . LEU A 1 112 ? -16.527 1.859 20.305 1.00 97.25 112 LEU A CA 1
ATOM 875 C C . LEU A 1 112 ? -15.418 1.796 21.363 1.00 97.25 112 LEU A C 1
ATOM 877 O O . LEU A 1 112 ? -15.625 2.274 22.477 1.00 97.25 112 LEU A O 1
ATOM 881 N N . ALA A 1 113 ? -14.247 1.256 21.026 1.00 97.19 113 ALA A N 1
ATOM 882 C CA . ALA A 1 113 ? -13.110 1.203 21.934 1.00 97.19 113 ALA A CA 1
ATOM 883 C C . ALA A 1 113 ? -12.665 2.608 22.370 1.00 97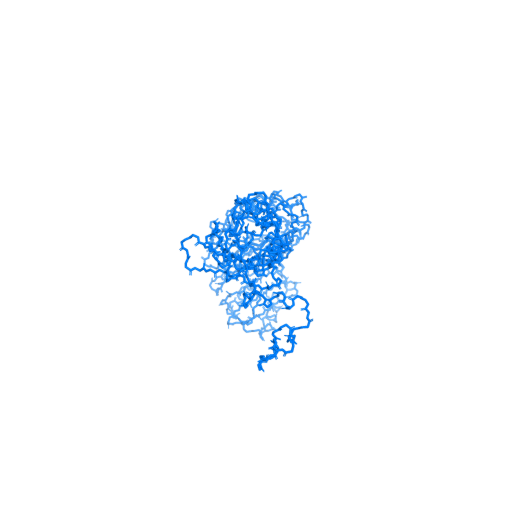.19 113 ALA A C 1
ATOM 885 O O . ALA A 1 113 ? -12.491 2.828 23.567 1.00 97.19 113 ALA A O 1
ATOM 886 N N . ASP A 1 114 ? -12.577 3.563 21.439 1.00 96.50 114 ASP A N 1
ATOM 887 C CA . ASP A 1 114 ? -12.313 4.978 21.742 1.00 96.50 114 ASP A CA 1
ATOM 888 C C . ASP A 1 114 ? -13.426 5.583 22.620 1.00 96.50 114 ASP A C 1
ATOM 890 O O . ASP A 1 114 ? -13.170 6.067 23.724 1.00 96.50 114 ASP A O 1
ATOM 894 N N . LYS A 1 115 ? -14.695 5.438 22.207 1.00 95.88 115 LYS A N 1
ATOM 895 C CA . LYS A 1 115 ? -15.871 5.966 22.926 1.00 95.88 115 LYS A CA 1
ATOM 896 C C . LYS A 1 115 ? -15.962 5.488 24.377 1.00 95.88 115 LYS A C 1
ATOM 898 O O . LYS A 1 115 ? -16.409 6.239 25.245 1.00 95.88 115 LYS A O 1
ATOM 903 N N . TYR A 1 116 ? -15.590 4.236 24.638 1.00 96.75 116 TYR A N 1
ATOM 904 C CA . TYR A 1 116 ? -15.605 3.632 25.971 1.00 96.75 116 TYR A CA 1
ATOM 905 C C . TYR A 1 116 ? -14.221 3.619 26.642 1.00 96.75 116 TYR A C 1
ATOM 907 O O . TYR A 1 116 ? -14.079 3.004 27.697 1.00 96.75 116 TYR A O 1
ATOM 915 N N . PHE A 1 117 ? -13.219 4.321 26.104 1.00 96.81 117 PHE A N 1
ATOM 916 C CA . PHE A 1 117 ? -11.876 4.449 26.688 1.00 96.81 117 PHE A CA 1
ATOM 917 C C . PHE A 1 117 ? -11.202 3.092 26.977 1.00 96.81 117 PHE A C 1
ATOM 919 O O . PHE A 1 117 ? -10.591 2.879 28.025 1.00 96.81 117 P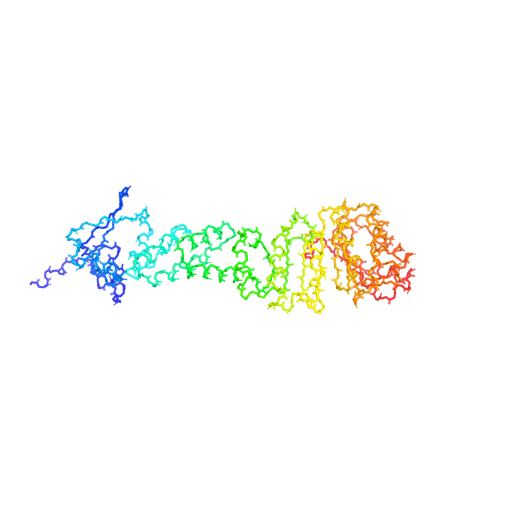HE A O 1
ATOM 926 N N . MET A 1 118 ? -11.326 2.148 26.043 1.00 97.00 118 MET A N 1
ATOM 927 C CA . MET A 1 118 ? -10.743 0.808 26.119 1.00 97.00 118 MET A CA 1
ATOM 928 C C . MET A 1 118 ? -9.460 0.720 25.279 1.00 97.00 118 MET A C 1
ATOM 930 O O . MET A 1 118 ? -9.4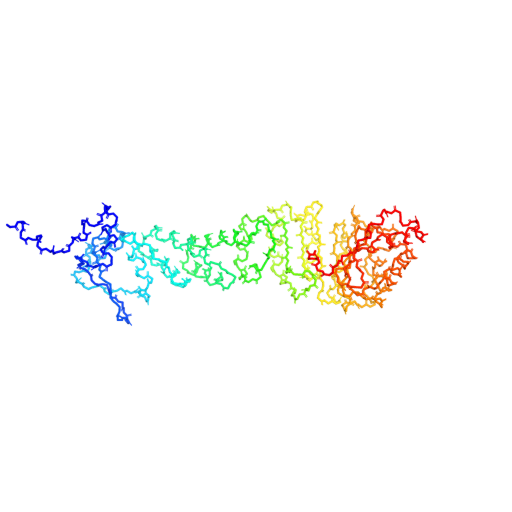19 0.052 24.248 1.00 97.00 118 MET A O 1
ATOM 934 N N . GLU A 1 119 ? -8.381 1.355 25.751 1.00 95.00 119 GLU A N 1
ATOM 935 C CA . GLU A 1 119 ? -7.113 1.504 25.005 1.00 95.00 119 GLU A CA 1
ATOM 936 C C . GLU A 1 119 ? -6.497 0.183 24.510 1.00 95.00 119 GLU A C 1
ATOM 938 O O . GLU A 1 119 ? -5.846 0.139 23.465 1.00 95.00 119 GLU A O 1
ATOM 943 N N . LYS A 1 120 ? -6.645 -0.906 25.279 1.00 94.44 120 LYS A N 1
ATOM 944 C CA . LYS A 1 120 ? -6.129 -2.224 24.879 1.00 94.44 120 LYS A CA 1
ATOM 945 C C . LYS A 1 120 ? -6.836 -2.716 23.613 1.00 94.44 120 LYS A C 1
ATOM 947 O O . LYS A 1 120 ? -6.162 -3.084 22.654 1.00 94.44 120 LYS A O 1
ATOM 952 N N . LEU A 1 121 ? -8.169 -2.667 23.612 1.00 96.12 121 LEU A N 1
ATOM 953 C CA . LEU A 1 121 ? -8.993 -3.068 22.475 1.00 96.12 121 LEU A CA 1
ATOM 954 C C . LEU A 1 121 ? -8.752 -2.148 21.276 1.00 96.12 121 LEU A C 1
ATOM 956 O O . LEU A 1 121 ? -8.640 -2.628 20.155 1.00 96.12 121 LEU A O 1
ATOM 960 N N . GLU A 1 122 ? -8.607 -0.843 21.514 1.00 95.56 122 GLU A N 1
ATOM 961 C CA . GLU A 1 122 ? -8.284 0.132 20.470 1.00 95.56 122 GLU A CA 1
ATOM 962 C C . GLU A 1 122 ? -6.988 -0.251 19.728 1.00 95.56 122 GLU A C 1
ATOM 964 O O . GLU A 1 122 ? -6.965 -0.317 18.497 1.00 95.56 122 GLU A O 1
ATOM 969 N N . LYS A 1 123 ? -5.916 -0.582 20.466 1.00 95.06 123 LYS A N 1
ATOM 970 C CA . LYS A 1 123 ? -4.618 -0.988 19.893 1.00 95.06 123 LYS A CA 1
ATOM 971 C C . LYS A 1 123 ? -4.696 -2.313 19.135 1.00 95.06 123 LYS A C 1
ATOM 973 O O . LYS A 1 123 ? -4.158 -2.414 18.032 1.00 95.06 123 LYS A O 1
ATOM 978 N N . GLU A 1 124 ? -5.350 -3.317 19.718 1.00 94.00 124 GLU A N 1
ATOM 979 C CA . GLU A 1 124 ? -5.550 -4.628 19.085 1.00 94.00 124 GLU A CA 1
ATOM 980 C C . GLU A 1 124 ? -6.351 -4.486 17.782 1.00 94.00 124 GLU A C 1
ATOM 982 O O . GLU A 1 124 ? -5.969 -5.029 16.743 1.00 94.00 124 GLU A O 1
ATOM 987 N N . CYS A 1 125 ? -7.402 -3.665 17.805 1.00 95.81 125 CYS A N 1
ATOM 988 C CA . CYS A 1 125 ? -8.242 -3.401 16.647 1.00 95.81 125 CYS A CA 1
ATOM 989 C C . CYS A 1 125 ? -7.500 -2.616 15.555 1.00 95.81 125 CYS A C 1
ATOM 991 O O . CYS A 1 125 ? -7.574 -2.990 14.386 1.00 95.81 125 CYS A O 1
ATOM 993 N N . ALA A 1 126 ? -6.715 -1.588 15.903 1.00 96.00 126 ALA A N 1
ATOM 994 C CA . ALA A 1 126 ? -5.878 -0.869 14.935 1.00 96.00 126 ALA A CA 1
ATOM 995 C C . ALA A 1 126 ? -4.889 -1.800 14.224 1.00 96.00 126 ALA A C 1
ATOM 997 O O . ALA A 1 126 ? -4.707 -1.714 13.007 1.00 96.00 126 ALA A O 1
ATOM 998 N N . GLN A 1 127 ? -4.260 -2.713 14.970 1.00 93.94 127 GLN A N 1
ATOM 999 C CA . GLN A 1 127 ? -3.356 -3.702 14.393 1.00 93.94 127 GLN A CA 1
ATOM 1000 C C . GLN A 1 127 ? -4.099 -4.653 13.447 1.00 93.94 127 GLN A C 1
ATOM 1002 O O . GLN A 1 127 ? -3.604 -4.935 12.353 1.00 93.94 127 GLN A O 1
ATOM 1007 N N . HIS A 1 128 ? -5.290 -5.115 13.834 1.00 93.88 128 HIS A N 1
ATOM 1008 C CA . HIS A 1 128 ? -6.131 -5.963 12.992 1.00 93.88 128 HIS A CA 1
ATOM 1009 C C . HIS A 1 128 ? -6.551 -5.247 11.696 1.00 93.88 128 HIS A C 1
ATOM 1011 O O . HIS A 1 128 ? -6.358 -5.790 10.608 1.00 93.88 128 HIS A O 1
ATOM 1017 N N . ILE A 1 129 ? -6.996 -3.988 11.784 1.00 96.38 129 ILE A N 1
ATOM 1018 C CA . ILE A 1 129 ? -7.296 -3.131 10.624 1.00 96.38 129 ILE A CA 1
ATOM 1019 C C . ILE A 1 129 ? -6.067 -3.020 9.711 1.00 96.38 129 ILE A C 1
ATOM 1021 O O . ILE A 1 129 ? -6.160 -3.266 8.508 1.00 96.38 129 ILE A O 1
ATOM 1025 N N . GLY A 1 130 ? -4.886 -2.748 10.277 1.00 93.75 130 GLY A N 1
ATOM 1026 C CA . GLY A 1 130 ? -3.625 -2.721 9.530 1.00 93.75 130 GLY A CA 1
ATOM 1027 C C . GLY A 1 130 ? -3.331 -4.033 8.787 1.00 93.75 130 GLY A C 1
ATOM 1028 O O . GLY A 1 130 ? -2.887 -4.022 7.634 1.00 93.75 130 GLY A O 1
ATOM 1029 N N . ASN A 1 131 ? -3.641 -5.176 9.401 1.00 91.69 131 ASN A N 1
ATOM 1030 C CA . ASN A 1 131 ? -3.489 -6.504 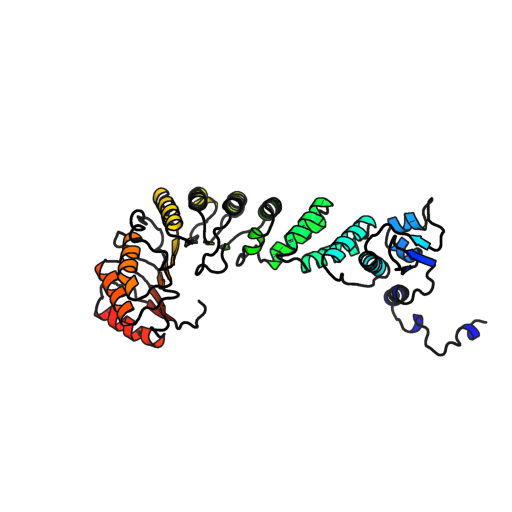8.803 1.00 91.69 131 ASN A CA 1
ATOM 1031 C C . ASN A 1 131 ? -4.527 -6.810 7.711 1.00 91.69 131 ASN A C 1
ATOM 1033 O O . ASN A 1 131 ? -4.202 -7.555 6.785 1.00 91.69 131 ASN A O 1
ATOM 1037 N N . LEU A 1 132 ? -5.702 -6.183 7.732 1.00 91.44 132 LEU A N 1
ATOM 1038 C CA . LEU A 1 132 ? -6.728 -6.309 6.688 1.00 91.44 132 LEU A CA 1
ATOM 1039 C C . LEU A 1 132 ? -6.584 -5.292 5.543 1.00 91.44 132 LEU A C 1
ATOM 1041 O O . LEU A 1 132 ? -7.193 -5.470 4.487 1.00 91.44 132 LEU A O 1
ATOM 1045 N N . LEU A 1 133 ? -5.761 -4.249 5.710 1.00 91.62 133 LEU A N 1
ATOM 1046 C CA . LEU A 1 133 ? -5.545 -3.240 4.666 1.00 91.62 133 LEU A CA 1
ATOM 1047 C C . LEU A 1 133 ? -5.062 -3.843 3.340 1.00 91.62 133 LEU A C 1
ATOM 1049 O O . LEU A 1 133 ? -4.091 -4.607 3.300 1.00 91.62 133 LEU A O 1
ATOM 1053 N N . ASN A 1 134 ? -5.703 -3.431 2.254 1.00 88.25 134 ASN A N 1
ATOM 1054 C CA . ASN A 1 134 ? -5.395 -3.784 0.877 1.00 88.25 134 ASN A CA 1
ATOM 1055 C C . ASN A 1 134 ? -5.702 -2.594 -0.058 1.00 88.25 134 ASN A C 1
ATOM 1057 O O . ASN A 1 134 ? -6.126 -1.528 0.384 1.00 88.25 134 ASN A O 1
ATOM 1061 N N . ILE A 1 135 ? -5.455 -2.764 -1.359 1.00 84.88 135 ILE A N 1
ATOM 1062 C CA . ILE A 1 135 ? -5.627 -1.695 -2.359 1.00 84.88 135 ILE A CA 1
ATOM 1063 C C . ILE A 1 135 ? -7.097 -1.243 -2.468 1.00 84.88 135 ILE A C 1
ATOM 1065 O O . ILE A 1 135 ? -7.356 -0.079 -2.750 1.00 84.88 135 ILE A O 1
ATOM 1069 N N . GLU A 1 136 ? -8.054 -2.135 -2.214 1.00 89.31 136 GLU A N 1
ATOM 1070 C CA . GLU A 1 136 ? -9.487 -1.865 -2.371 1.00 89.31 136 GLU A CA 1
ATOM 1071 C C . GLU A 1 136 ? -10.064 -1.080 -1.185 1.00 89.31 136 GLU A C 1
ATOM 1073 O O . GLU A 1 136 ? -10.925 -0.221 -1.371 1.00 89.31 136 GLU A O 1
ATOM 1078 N N . ASN A 1 137 ? -9.582 -1.339 0.035 1.00 92.69 137 ASN A N 1
ATOM 1079 C CA . ASN A 1 137 ? -10.144 -0.756 1.257 1.00 92.69 137 ASN A CA 1
ATOM 1080 C C . ASN A 1 137 ? -9.338 0.416 1.845 1.00 92.69 137 ASN A C 1
ATOM 1082 O O . ASN A 1 137 ? -9.867 1.140 2.690 1.00 92.69 137 ASN A O 1
ATOM 1086 N N . VAL A 1 138 ? -8.097 0.652 1.401 1.00 91.75 138 VAL A N 1
ATOM 1087 C CA . VAL A 1 138 ? -7.199 1.647 2.018 1.00 91.75 138 VAL A CA 1
ATOM 1088 C C . VAL A 1 138 ? -7.803 3.049 2.099 1.00 91.75 138 VAL A C 1
ATOM 1090 O O . VAL A 1 138 ? -7.710 3.699 3.138 1.00 91.75 138 VAL A O 1
ATOM 1093 N N . ASN A 1 139 ? -8.459 3.499 1.028 1.00 92.69 139 ASN A N 1
ATOM 1094 C CA . ASN A 1 139 ? -9.044 4.834 0.964 1.00 92.69 139 ASN A CA 1
ATOM 1095 C C . ASN A 1 139 ? -10.181 4.991 1.973 1.00 92.69 139 ASN A C 1
ATOM 1097 O O . ASN A 1 139 ? -10.214 5.969 2.708 1.00 92.69 139 ASN A O 1
ATOM 1101 N N . LYS A 1 140 ? -11.058 3.986 2.064 1.00 95.31 140 LYS A N 1
ATOM 1102 C CA . LYS A 1 140 ? -12.172 3.967 3.018 1.00 95.31 140 LYS A CA 1
ATOM 1103 C C . LYS A 1 140 ? -11.671 4.067 4.459 1.00 95.31 140 LYS A C 1
ATOM 1105 O O . LYS A 1 140 ? -12.194 4.848 5.245 1.00 95.31 140 LYS A O 1
ATOM 1110 N N . VAL A 1 141 ? -10.638 3.297 4.798 1.00 96.31 141 VAL A N 1
ATOM 1111 C CA . VAL A 1 141 ? -10.067 3.274 6.153 1.00 96.31 141 VAL A CA 1
ATOM 1112 C C . VAL A 1 141 ? -9.377 4.599 6.496 1.00 96.31 141 VAL A C 1
ATOM 1114 O O . VAL A 1 141 ? -9.552 5.113 7.600 1.00 96.31 141 VAL A O 1
ATOM 1117 N N . LEU A 1 142 ? -8.612 5.181 5.566 1.00 95.44 142 LEU A N 1
ATOM 1118 C CA . LEU A 1 142 ? -7.955 6.476 5.781 1.00 95.44 142 LEU A CA 1
ATOM 1119 C C . LEU A 1 142 ? -8.960 7.630 5.868 1.00 95.44 142 LEU A C 1
ATOM 1121 O O . LEU A 1 142 ? -8.776 8.533 6.690 1.00 95.44 142 LEU A O 1
ATOM 1125 N N . GLU A 1 143 ? -10.025 7.590 5.067 1.00 96.00 143 GLU A N 1
ATOM 1126 C CA . GLU A 1 143 ? -11.137 8.538 5.141 1.00 96.00 143 GLU A CA 1
ATOM 1127 C C . GLU A 1 143 ? -11.815 8.462 6.501 1.00 96.00 143 GLU A C 1
ATOM 1129 O O . GLU A 1 143 ? -11.954 9.483 7.167 1.00 96.00 143 GLU A O 1
ATOM 1134 N N . PHE A 1 144 ? -12.138 7.252 6.956 1.00 95.94 144 PHE A N 1
ATOM 1135 C CA . PHE A 1 144 ? -12.713 7.013 8.272 1.00 95.94 144 PHE A CA 1
ATOM 1136 C C . PHE A 1 144 ? -11.824 7.559 9.395 1.00 95.94 144 PHE A C 1
ATOM 1138 O O . PHE A 1 144 ? -12.273 8.364 10.212 1.00 95.94 144 PHE A O 1
ATOM 1145 N N . ALA A 1 145 ? -10.540 7.185 9.408 1.00 96.25 145 ALA A N 1
ATOM 1146 C CA . ALA A 1 145 ? -9.596 7.650 10.420 1.00 96.25 145 ALA A CA 1
ATOM 1147 C C . ALA A 1 145 ? -9.463 9.181 10.417 1.00 96.25 145 ALA A C 1
ATOM 1149 O O . ALA A 1 145 ? -9.354 9.800 11.471 1.00 96.25 145 ALA A O 1
ATOM 1150 N N . THR A 1 146 ? -9.510 9.810 9.241 1.00 95.00 146 THR A N 1
ATOM 1151 C CA . THR A 1 146 ? -9.428 11.270 9.118 1.00 95.00 146 THR A CA 1
ATOM 1152 C C . THR A 1 146 ? -10.727 11.949 9.559 1.00 95.00 146 THR A C 1
ATOM 1154 O O . THR A 1 146 ? -10.673 12.935 10.290 1.00 95.00 146 THR A O 1
ATOM 1157 N N . HIS A 1 147 ? -11.886 11.417 9.164 1.00 95.25 147 HIS A N 1
ATOM 1158 C CA . HIS A 1 147 ? -13.206 11.961 9.487 1.00 95.25 147 HIS A CA 1
ATOM 1159 C C . HIS A 1 147 ? -13.450 12.014 10.998 1.00 95.25 147 HIS A C 1
ATOM 1161 O O . HIS A 1 147 ? -13.917 13.027 11.515 1.00 95.25 147 HIS A O 1
ATOM 1167 N N . TYR A 1 148 ? -13.077 10.947 11.709 1.00 94.38 148 TYR A N 1
ATOM 1168 C CA . TYR A 1 148 ? -13.208 10.854 13.164 1.00 94.38 148 TYR A CA 1
ATOM 1169 C C . TYR A 1 148 ? -11.976 11.358 13.934 1.00 94.38 148 TYR A C 1
ATOM 1171 O O . TYR A 1 148 ? -11.963 11.318 15.160 1.00 94.38 148 TYR A O 1
ATOM 1179 N N . ASN A 1 149 ? -10.955 11.873 13.238 1.00 95.19 149 ASN A N 1
ATOM 1180 C CA . ASN A 1 149 ? -9.708 12.371 13.827 1.00 95.19 149 ASN A CA 1
ATOM 1181 C C . ASN A 1 149 ? -8.932 11.320 14.660 1.00 95.19 149 ASN A C 1
ATOM 1183 O O . ASN A 1 149 ? -8.288 11.639 15.661 1.00 95.19 149 ASN A O 1
ATOM 1187 N N . PHE A 1 150 ? -8.954 10.060 14.220 1.00 96.25 150 PHE A N 1
ATOM 1188 C CA . PHE A 1 150 ? -8.201 8.950 14.805 1.00 96.25 150 PHE A CA 1
ATOM 1189 C C . PHE A 1 150 ? -6.761 8.919 14.287 1.00 96.25 150 PHE A C 1
ATOM 1191 O O . PHE A 1 150 ? -6.401 8.170 13.373 1.00 96.25 150 PHE A O 1
ATOM 1198 N N . VAL A 1 151 ? -5.917 9.753 14.896 1.00 93.19 151 VAL A N 1
ATOM 1199 C CA . VAL A 1 151 ? -4.500 9.905 14.526 1.00 93.19 151 VAL A CA 1
ATOM 1200 C C . VAL A 1 151 ? -3.732 8.582 14.653 1.00 93.19 151 VAL A C 1
ATOM 1202 O O . VAL A 1 151 ? -3.026 8.194 13.725 1.00 93.19 151 VAL A O 1
ATOM 1205 N N . SER A 1 152 ? -3.921 7.847 15.752 1.00 92.38 152 SER A N 1
ATOM 1206 C CA . SER A 1 152 ? -3.272 6.551 16.019 1.00 92.38 152 SER A CA 1
ATOM 1207 C C . SER 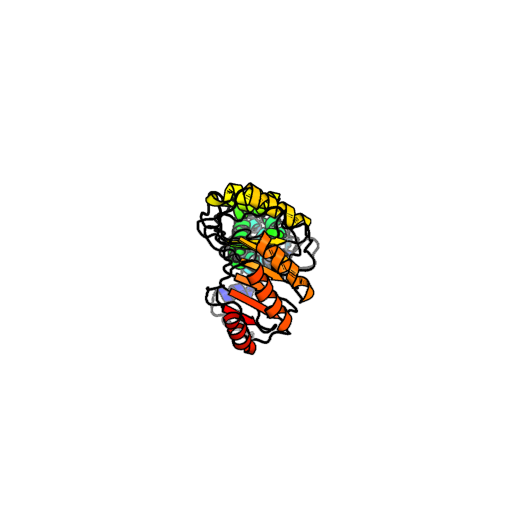A 1 152 ? -3.638 5.480 14.984 1.00 92.38 152 SER A C 1
ATOM 1209 O O . SER A 1 152 ? -2.766 4.737 14.513 1.00 92.38 152 SER A O 1
ATOM 1211 N N . LEU A 1 153 ? -4.908 5.417 14.571 1.00 95.75 153 LEU A N 1
ATOM 1212 C CA . LEU A 1 153 ? -5.348 4.523 13.501 1.00 95.75 153 LEU A CA 1
ATOM 1213 C C . LEU A 1 153 ? -4.702 4.896 12.165 1.00 95.75 153 LEU A C 1
ATOM 1215 O O . LEU A 1 153 ? -4.178 4.026 11.469 1.00 95.75 153 LEU A O 1
ATOM 1219 N N . LYS A 1 154 ? -4.684 6.187 11.821 1.00 94.00 154 LYS A N 1
ATOM 1220 C CA . LYS A 1 154 ? -4.073 6.681 10.581 1.00 94.00 154 LYS A CA 1
ATOM 1221 C C . LYS A 1 154 ? -2.574 6.370 10.513 1.00 94.00 154 LYS A C 1
ATOM 1223 O O . LYS A 1 154 ? -2.094 5.873 9.494 1.00 94.00 154 LYS A O 1
ATOM 1228 N N . GLU A 1 155 ? -1.844 6.584 11.606 1.00 91.38 155 GLU A N 1
ATOM 1229 C CA . GLU A 1 155 ? -0.426 6.217 11.724 1.00 91.38 155 GLU A CA 1
ATOM 1230 C C . GLU A 1 155 ? -0.209 4.711 11.543 1.00 91.38 155 GLU A C 1
ATOM 1232 O O . GLU A 1 155 ? 0.702 4.287 10.823 1.00 91.38 155 GLU A O 1
ATOM 1237 N N . THR A 1 156 ? -1.077 3.893 12.144 1.00 92.62 156 THR A N 1
ATOM 1238 C CA . THR A 1 156 ? -1.047 2.433 11.992 1.00 92.62 156 THR A CA 1
ATOM 1239 C C . THR A 1 156 ? -1.284 2.025 10.540 1.00 92.62 156 THR A C 1
ATOM 1241 O O . THR A 1 156 ? -0.561 1.172 10.019 1.00 92.62 156 THR A O 1
ATOM 1244 N N . CYS A 1 157 ? -2.223 2.681 9.855 1.00 92.25 157 CYS A N 1
ATOM 1245 C CA . CYS A 1 157 ? -2.479 2.461 8.437 1.00 92.25 157 CYS A CA 1
ATOM 1246 C C . CYS A 1 157 ? -1.243 2.788 7.598 1.00 92.25 157 CYS A C 1
ATOM 1248 O O . CYS A 1 157 ? -0.777 1.937 6.844 1.00 92.25 157 CYS A O 1
ATOM 1250 N N . PHE A 1 158 ? -0.640 3.968 7.772 1.00 88.56 158 PHE A N 1
ATOM 1251 C CA . PHE A 1 158 ? 0.575 4.327 7.037 1.00 88.56 158 PHE A CA 1
ATOM 1252 C C . PHE A 1 158 ? 1.740 3.375 7.314 1.00 88.56 158 PHE A C 1
ATOM 1254 O O . PHE A 1 158 ? 2.454 2.996 6.385 1.00 88.56 158 PHE A O 1
ATOM 1261 N N . LYS A 1 159 ? 1.917 2.926 8.561 1.00 87.56 159 LYS A N 1
ATOM 1262 C CA . LYS A 1 159 ? 2.922 1.914 8.902 1.00 87.56 159 LYS A CA 1
ATOM 1263 C C . LYS A 1 159 ? 2.657 0.593 8.176 1.00 87.56 159 LYS A C 1
ATOM 1265 O O . LYS A 1 159 ? 3.575 0.038 7.575 1.00 87.56 159 LYS A O 1
ATOM 1270 N N . ALA A 1 160 ? 1.413 0.116 8.186 1.00 88.25 160 ALA A N 1
ATOM 1271 C CA . ALA A 1 160 ? 1.021 -1.105 7.491 1.00 88.25 160 ALA A CA 1
ATOM 1272 C C . ALA A 1 160 ? 1.234 -0.994 5.974 1.00 88.25 160 ALA A C 1
ATOM 1274 O O . ALA A 1 160 ? 1.737 -1.940 5.371 1.00 88.25 160 ALA A O 1
ATOM 1275 N N . LEU A 1 161 ? 0.934 0.161 5.367 1.00 83.94 161 LEU A N 1
ATOM 1276 C CA . LEU A 1 161 ? 1.190 0.407 3.947 1.00 83.94 161 LEU A CA 1
ATOM 1277 C C . LEU A 1 161 ? 2.680 0.299 3.614 1.00 83.94 161 LEU A C 1
ATOM 1279 O O . LEU A 1 161 ? 3.041 -0.405 2.671 1.00 83.94 161 LEU A O 1
ATOM 1283 N N . LYS A 1 162 ? 3.551 0.921 4.419 1.00 78.31 162 LYS A N 1
ATOM 1284 C CA . LYS A 1 162 ? 5.009 0.825 4.241 1.00 78.31 162 LYS A CA 1
ATOM 1285 C C . LYS A 1 162 ? 5.492 -0.622 4.294 1.00 78.31 162 LYS A C 1
ATOM 1287 O O . LYS A 1 162 ? 6.225 -1.052 3.406 1.00 78.31 162 LYS A O 1
ATOM 1292 N N . THR A 1 163 ? 5.043 -1.382 5.296 1.00 80.25 163 THR A N 1
ATOM 1293 C CA . THR A 1 163 ? 5.453 -2.779 5.494 1.00 80.25 163 THR A CA 1
ATOM 1294 C C . THR A 1 163 ? 4.908 -3.712 4.410 1.00 80.25 163 THR A C 1
ATOM 1296 O O . THR A 1 163 ? 5.668 -4.497 3.848 1.00 80.25 163 THR A O 1
ATOM 1299 N N . LYS A 1 164 ? 3.611 -3.637 4.089 1.00 78.69 164 LYS A N 1
ATOM 1300 C CA . LYS A 1 164 ? 2.956 -4.559 3.145 1.00 78.69 164 LYS A CA 1
ATOM 1301 C C . LYS A 1 164 ? 3.349 -4.317 1.698 1.00 78.69 164 LYS A C 1
ATOM 1303 O O . LYS A 1 164 ? 3.594 -5.272 0.969 1.00 78.69 164 LYS A O 1
ATOM 1308 N N . PHE A 1 165 ? 3.410 -3.055 1.283 1.00 69.31 165 PHE A N 1
ATOM 1309 C CA . PHE A 1 165 ? 3.732 -2.697 -0.099 1.00 69.31 165 PHE A CA 1
ATOM 1310 C C . PHE A 1 165 ? 5.232 -2.504 -0.324 1.00 69.31 165 PHE A C 1
ATOM 1312 O O . PHE A 1 165 ? 5.624 -2.102 -1.415 1.00 69.31 165 PHE A O 1
ATOM 1319 N N . GLN A 1 166 ? 6.059 -2.805 0.691 1.00 64.00 166 GLN A N 1
ATOM 1320 C CA . GLN A 1 166 ? 7.513 -2.643 0.655 1.00 64.00 166 GLN A CA 1
ATOM 1321 C C . GLN A 1 166 ? 7.891 -1.284 0.060 1.00 64.00 166 GLN A C 1
ATOM 1323 O O . GLN A 1 166 ? 8.694 -1.198 -0.863 1.00 64.00 166 GLN A O 1
ATOM 1328 N N . ILE A 1 167 ? 7.279 -0.205 0.554 1.00 56.66 167 ILE A N 1
ATOM 1329 C CA . ILE A 1 167 ? 7.468 1.130 -0.040 1.00 56.66 167 ILE A CA 1
ATOM 1330 C C . ILE A 1 167 ? 8.942 1.588 0.099 1.00 56.66 167 ILE A C 1
ATOM 1332 O O . ILE A 1 167 ? 9.422 2.406 -0.680 1.00 56.66 167 ILE A O 1
ATOM 1336 N N . ASP A 1 168 ? 9.701 0.969 1.007 1.00 49.91 168 ASP A N 1
ATOM 1337 C CA . ASP A 1 168 ? 11.145 1.176 1.180 1.00 49.91 168 ASP A CA 1
ATOM 1338 C C . ASP A 1 168 ? 12.005 0.471 0.092 1.00 49.91 168 ASP A C 1
ATOM 1340 O O . ASP A 1 168 ? 13.162 0.832 -0.142 1.00 49.91 168 ASP A O 1
ATOM 1344 N N . VAL A 1 169 ? 11.439 -0.519 -0.618 1.00 48.25 169 VAL A N 1
ATOM 1345 C CA . VAL A 1 169 ? 12.046 -1.285 -1.726 1.00 48.25 169 VAL A CA 1
ATOM 1346 C C . VAL A 1 169 ? 10.980 -1.491 -2.810 1.00 48.25 169 VAL A C 1
ATOM 1348 O O . VAL A 1 169 ? 10.390 -2.559 -2.956 1.00 48.25 169 VAL A O 1
ATOM 1351 N N . ILE A 1 170 ? 10.672 -0.422 -3.546 1.00 51.19 170 ILE A N 1
ATOM 1352 C CA . ILE A 1 170 ? 9.524 -0.390 -4.459 1.00 51.19 170 ILE A CA 1
ATOM 1353 C C . ILE A 1 170 ? 9.716 -1.351 -5.637 1.00 51.19 170 ILE A C 1
ATOM 1355 O O . ILE A 1 170 ? 10.335 -1.019 -6.650 1.00 51.19 170 ILE A O 1
ATOM 1359 N N . ASN A 1 171 ? 9.074 -2.509 -5.526 1.00 48.75 171 ASN A N 1
ATOM 1360 C CA . ASN A 1 171 ? 8.660 -3.323 -6.666 1.00 48.75 171 ASN A CA 1
ATOM 1361 C C . ASN A 1 171 ? 7.175 -3.104 -7.022 1.00 48.75 171 ASN A C 1
ATOM 1363 O O . ASN A 1 171 ? 6.707 -3.656 -8.013 1.00 48.75 171 ASN A O 1
ATOM 1367 N N . SER A 1 172 ? 6.423 -2.293 -6.258 1.00 56.03 172 SER A N 1
ATOM 1368 C CA . SER A 1 172 ? 5.021 -1.979 -6.570 1.00 56.03 172 SER A CA 1
ATOM 1369 C C . SER A 1 172 ? 4.614 -0.564 -6.143 1.00 56.03 172 SER A C 1
ATOM 1371 O O . SER A 1 172 ? 4.504 -0.261 -4.959 1.00 56.03 172 SER A O 1
ATOM 1373 N N . THR A 1 173 ? 4.343 0.308 -7.117 1.00 63.62 173 THR A N 1
ATOM 1374 C CA . THR A 1 173 ? 3.751 1.647 -6.900 1.00 63.62 173 THR A CA 1
ATOM 1375 C C . THR A 1 173 ? 2.222 1.643 -6.967 1.00 63.62 173 THR A C 1
ATOM 1377 O O . THR A 1 173 ? 1.606 2.703 -6.868 1.00 63.62 173 THR A O 1
ATOM 1380 N N . LYS A 1 174 ? 1.583 0.469 -7.091 1.00 69.81 174 LYS A N 1
ATOM 1381 C CA . LYS A 1 174 ? 0.121 0.341 -7.248 1.00 69.81 174 LYS A CA 1
ATOM 1382 C C . LYS A 1 174 ? -0.667 1.065 -6.164 1.00 69.81 174 LYS A C 1
ATOM 1384 O O . LYS A 1 174 ? -1.709 1.642 -6.439 1.00 69.81 174 LYS A O 1
ATOM 1389 N N . ILE A 1 175 ? -0.161 1.062 -4.934 1.00 73.31 175 ILE A N 1
ATOM 1390 C CA . ILE A 1 175 ? -0.834 1.734 -3.825 1.00 73.31 175 ILE A CA 1
ATOM 1391 C C . ILE A 1 175 ? -0.872 3.258 -4.009 1.00 73.31 175 ILE A C 1
ATOM 1393 O O . ILE A 1 175 ? -1.895 3.871 -3.733 1.00 73.31 175 ILE A O 1
ATOM 1397 N N . LEU A 1 176 ? 0.191 3.865 -4.553 1.00 74.19 176 LEU A N 1
ATOM 1398 C CA . LEU A 1 176 ? 0.254 5.308 -4.828 1.00 74.19 176 LEU A CA 1
ATOM 1399 C C . LEU A 1 176 ? -0.695 5.727 -5.957 1.00 74.19 176 LEU A C 1
ATOM 1401 O O . LEU A 1 176 ? -1.068 6.891 -6.036 1.00 74.19 176 LEU A O 1
ATOM 1405 N N . LEU A 1 177 ? -1.075 4.787 -6.827 1.00 72.00 177 LEU A N 1
ATOM 1406 C CA . LEU A 1 177 ? -2.044 5.017 -7.898 1.00 72.00 177 LEU A CA 1
ATOM 1407 C C . LEU A 1 177 ? -3.489 5.036 -7.405 1.00 72.00 177 LEU A C 1
ATOM 1409 O O . LEU A 1 177 ? -4.323 5.718 -7.991 1.00 72.00 177 LEU A O 1
ATOM 1413 N N . VAL A 1 178 ? -3.785 4.269 -6.357 1.00 77.25 178 VAL A N 1
ATOM 1414 C CA . VAL A 1 178 ? -5.154 4.117 -5.850 1.00 77.25 178 VAL A CA 1
ATOM 1415 C C . VAL A 1 178 ? -5.437 5.068 -4.695 1.00 77.25 178 VAL A C 1
ATOM 1417 O O . VAL A 1 178 ? -6.578 5.490 -4.524 1.00 77.25 178 VAL A O 1
ATOM 1420 N N . LEU A 1 179 ? -4.419 5.434 -3.917 1.00 82.00 179 LEU A N 1
ATOM 1421 C CA . LEU A 1 179 ? -4.556 6.391 -2.825 1.00 82.00 179 LEU A CA 1
ATOM 1422 C C . LEU A 1 179 ? -5.060 7.756 -3.319 1.00 82.00 179 LEU A C 1
ATOM 1424 O O . LEU A 1 179 ? -4.586 8.289 -4.323 1.00 82.00 179 LEU A O 1
ATOM 1428 N N . GLN A 1 180 ? -5.989 8.362 -2.573 1.00 83.25 180 GLN A N 1
ATOM 1429 C CA . GLN A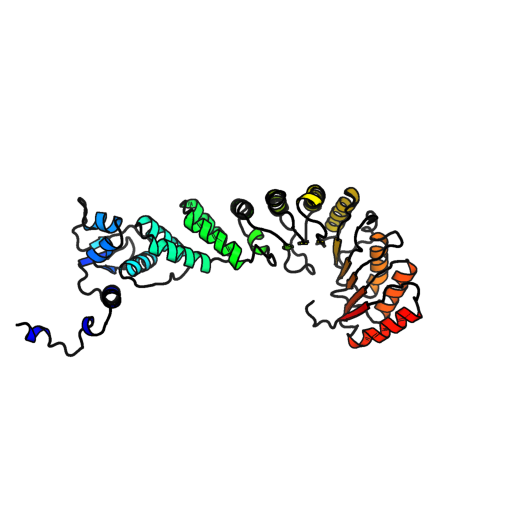 1 180 ? -6.357 9.758 -2.819 1.00 83.25 180 GLN A CA 1
ATOM 1430 C C . GLN A 1 180 ? -5.152 10.691 -2.620 1.00 83.25 180 GLN A C 1
ATOM 1432 O O . GLN A 1 180 ? -4.250 10.430 -1.818 1.00 83.25 180 GLN A O 1
ATOM 1437 N N . LYS A 1 181 ? -5.171 11.818 -3.343 1.00 77.69 181 LYS A N 1
ATOM 1438 C CA . LYS A 1 181 ? -4.062 12.778 -3.437 1.00 77.69 181 LYS A CA 1
ATOM 1439 C C . LYS A 1 181 ? -3.518 13.219 -2.075 1.00 77.69 181 LYS A C 1
ATOM 1441 O O . LYS A 1 181 ? -2.307 13.188 -1.868 1.00 77.69 181 LYS A O 1
ATOM 1446 N N . ASP A 1 182 ? -4.397 13.570 -1.141 1.00 83.00 182 ASP A N 1
ATOM 1447 C CA . ASP A 1 182 ? -3.995 14.091 0.170 1.00 83.00 182 ASP A CA 1
ATOM 1448 C C . ASP A 1 182 ? -3.233 13.043 0.995 1.00 83.00 182 ASP A C 1
ATOM 1450 O O . ASP A 1 182 ? -2.224 13.346 1.634 1.00 83.00 182 ASP A O 1
ATOM 1454 N N . TRP A 1 183 ? -3.649 11.777 0.925 1.00 85.44 183 TRP A N 1
ATOM 1455 C CA . TRP A 1 183 ? -2.969 10.692 1.630 1.00 85.44 183 TRP A CA 1
ATOM 1456 C C . TRP A 1 183 ? -1.680 10.271 0.943 1.00 85.44 183 TRP A C 1
ATOM 1458 O O . TRP A 1 183 ? -0.721 9.941 1.634 1.00 85.44 183 TRP A O 1
ATOM 1468 N N . CYS A 1 184 ? -1.619 10.332 -0.390 1.00 78.62 184 CYS A N 1
ATOM 1469 C CA . CYS A 1 184 ? -0.360 10.210 -1.122 1.00 78.62 184 CYS A CA 1
ATOM 1470 C C . CYS A 1 184 ? 0.647 11.255 -0.638 1.00 78.62 184 CYS A C 1
ATOM 1472 O O . CYS A 1 184 ? 1.762 10.902 -0.267 1.00 78.62 184 CYS A O 1
ATOM 1474 N N . GLN A 1 185 ? 0.246 12.525 -0.574 1.00 76.88 185 GLN A N 1
ATOM 1475 C CA . GLN A 1 185 ? 1.096 13.611 -0.084 1.00 76.88 185 GLN A CA 1
ATOM 1476 C C . GLN A 1 185 ? 1.605 13.369 1.328 1.00 76.88 185 GLN A C 1
ATOM 1478 O O . GLN A 1 185 ? 2.784 13.563 1.617 1.00 76.88 185 GLN A O 1
ATOM 1483 N N . GLU A 1 186 ? 0.714 12.982 2.229 1.00 81.94 186 GLU A N 1
ATOM 1484 C CA . GLU A 1 186 ? 1.059 12.772 3.627 1.00 81.94 186 GLU A CA 1
ATOM 1485 C C . GLU A 1 186 ? 1.955 11.549 3.819 1.00 81.94 186 GLU A C 1
ATOM 1487 O O . GLU A 1 186 ? 2.961 11.623 4.529 1.00 81.94 186 GLU A O 1
ATOM 1492 N N . LEU A 1 187 ? 1.659 10.458 3.108 1.00 79.62 187 LEU A N 1
ATOM 1493 C CA . LEU A 1 187 ? 2.499 9.270 3.074 1.00 79.62 187 LEU A CA 1
ATOM 1494 C C . LEU A 1 187 ? 3.900 9.618 2.556 1.00 79.62 187 LEU A C 1
ATOM 1496 O O . LEU A 1 187 ? 4.881 9.245 3.190 1.00 79.62 187 LEU A O 1
ATOM 1500 N N . LEU A 1 188 ? 4.009 10.384 1.468 1.00 73.56 188 LEU A N 1
ATOM 1501 C CA . LEU A 1 188 ? 5.289 10.808 0.886 1.00 73.56 188 LEU A CA 1
ATOM 1502 C C . LEU A 1 188 ? 6.056 11.812 1.759 1.00 73.56 188 LEU A C 1
ATOM 1504 O O . LEU A 1 188 ? 7.282 11.863 1.697 1.00 73.56 188 LEU A O 1
ATOM 1508 N N . LYS A 1 189 ? 5.359 12.609 2.578 1.00 73.19 189 LYS A N 1
ATOM 1509 C CA . LYS A 1 189 ? 5.979 13.507 3.568 1.00 73.19 189 LYS A CA 1
ATOM 1510 C C . LYS A 1 189 ? 6.496 12.763 4.793 1.00 73.19 189 LYS A C 1
ATOM 1512 O O . LYS A 1 189 ? 7.414 13.264 5.446 1.00 73.19 189 LYS A O 1
ATOM 1517 N N . SER A 1 190 ? 5.904 11.617 5.126 1.00 69.31 190 SER A N 1
ATOM 1518 C CA . SER A 1 190 ? 6.449 10.720 6.144 1.00 69.31 190 SER A CA 1
ATOM 1519 C C . SER A 1 190 ? 7.784 10.161 5.636 1.00 69.31 190 SER A C 1
ATOM 1521 O O . SER A 1 190 ? 7.891 9.923 4.442 1.00 69.31 190 SER A O 1
ATOM 1523 N N . ASP A 1 191 ? 8.798 9.980 6.492 1.00 64.69 191 ASP A N 1
ATOM 1524 C CA . ASP A 1 191 ? 10.185 9.620 6.117 1.00 64.69 191 ASP A CA 1
ATOM 1525 C C . ASP A 1 191 ? 10.311 8.271 5.366 1.00 64.69 191 ASP A C 1
ATOM 1527 O O . ASP A 1 191 ? 10.793 7.275 5.903 1.00 64.69 191 ASP A O 1
ATOM 1531 N N . ILE A 1 192 ? 9.835 8.201 4.127 1.00 65.38 192 ILE A N 1
ATOM 1532 C CA . ILE A 1 192 ? 9.901 7.043 3.240 1.00 65.38 192 ILE A CA 1
ATOM 1533 C C . ILE A 1 192 ? 11.105 7.237 2.344 1.00 65.38 192 ILE A C 1
ATOM 1535 O O . ILE A 1 192 ? 11.208 8.256 1.667 1.00 65.38 192 ILE A O 1
ATOM 1539 N N . LYS A 1 193 ? 12.006 6.254 2.314 1.00 65.69 193 LYS A N 1
ATOM 1540 C CA . LYS A 1 193 ? 13.147 6.258 1.398 1.00 65.69 193 LYS A CA 1
ATOM 1541 C C . LYS A 1 193 ? 12.794 5.534 0.114 1.00 65.69 193 LYS A C 1
ATOM 1543 O O . LYS A 1 193 ? 12.818 4.309 0.067 1.00 65.69 193 LYS A O 1
ATOM 1548 N N . ILE A 1 194 ? 12.508 6.289 -0.941 1.00 66.31 194 ILE A N 1
ATOM 1549 C CA . ILE A 1 194 ? 12.225 5.701 -2.249 1.00 66.31 194 ILE A CA 1
ATOM 1550 C C . ILE A 1 194 ? 13.536 5.482 -3.009 1.00 66.31 194 ILE A C 1
ATOM 1552 O O . ILE A 1 194 ? 14.124 6.415 -3.548 1.00 66.31 194 ILE A O 1
ATOM 1556 N N . SER A 1 195 ? 14.001 4.233 -3.046 1.00 65.00 195 SER A N 1
ATOM 1557 C CA . SER A 1 195 ? 15.222 3.838 -3.766 1.00 65.00 195 SER A CA 1
ATOM 1558 C C . SER A 1 195 ? 14.976 3.499 -5.238 1.00 65.00 195 SER A C 1
ATOM 1560 O O . SER A 1 195 ? 15.842 3.732 -6.077 1.00 65.00 195 SER A O 1
ATOM 1562 N N . ASN A 1 196 ? 13.791 2.991 -5.569 1.00 69.06 196 ASN A N 1
ATOM 1563 C CA . ASN A 1 196 ? 13.357 2.690 -6.928 1.00 69.06 196 ASN A CA 1
ATOM 1564 C C . ASN A 1 196 ? 11.936 3.217 -7.106 1.00 69.06 196 ASN A C 1
ATOM 1566 O O . ASN A 1 196 ? 11.164 3.214 -6.160 1.00 69.06 196 ASN A O 1
ATOM 1570 N N . LEU A 1 197 ? 11.565 3.651 -8.300 1.00 71.69 197 LEU A N 1
ATOM 1571 C CA . LEU A 1 197 ? 10.225 4.137 -8.592 1.00 71.69 197 LEU A CA 1
ATOM 1572 C C . LEU A 1 197 ? 9.754 3.468 -9.878 1.00 71.69 197 LEU A C 1
ATOM 1574 O O . LEU A 1 197 ? 10.208 3.823 -10.962 1.00 71.69 197 LEU A O 1
ATOM 1578 N N . VAL A 1 198 ? 8.914 2.440 -9.745 1.00 72.12 198 VAL A N 1
ATOM 1579 C CA . VAL A 1 198 ? 8.470 1.600 -10.867 1.00 72.12 198 VAL A CA 1
ATOM 1580 C C . VAL A 1 198 ? 6.964 1.720 -11.028 1.00 72.12 198 VAL A C 1
ATOM 1582 O O . VAL A 1 198 ? 6.209 1.195 -10.218 1.00 72.12 198 VAL A O 1
ATOM 1585 N N . PHE A 1 199 ? 6.533 2.410 -12.074 1.00 67.31 199 PHE A N 1
ATOM 1586 C CA . PHE A 1 199 ? 5.152 2.840 -12.304 1.00 67.31 199 PHE A CA 1
ATOM 1587 C C . PHE A 1 199 ? 4.302 1.908 -13.165 1.00 67.31 199 PHE A C 1
ATOM 1589 O O . PHE A 1 199 ? 3.172 2.233 -13.509 1.00 67.31 199 PHE A O 1
ATOM 1596 N N . GLN A 1 200 ? 4.843 0.753 -13.530 1.00 63.22 200 GLN A N 1
ATOM 1597 C CA . GLN A 1 200 ? 4.148 -0.232 -14.343 1.00 63.22 200 GLN A CA 1
ATOM 1598 C C . GLN A 1 200 ? 4.609 -1.631 -13.961 1.00 63.22 200 GLN A C 1
ATOM 1600 O O . GLN A 1 200 ? 5.803 -1.857 -13.752 1.00 63.22 200 GLN A O 1
ATOM 1605 N N . ASP A 1 201 ? 3.664 -2.566 -13.920 1.00 55.44 201 ASP A N 1
ATOM 1606 C CA . ASP A 1 201 ? 3.952 -3.981 -13.670 1.00 55.44 201 ASP A CA 1
ATOM 1607 C C . ASP A 1 201 ? 4.794 -4.589 -14.788 1.00 55.44 201 ASP A C 1
ATOM 1609 O O . ASP A 1 201 ? 5.613 -5.477 -14.564 1.00 55.44 201 ASP A O 1
ATOM 1613 N N . SER A 1 202 ? 4.595 -4.094 -16.010 1.00 59.50 202 SER A N 1
ATOM 1614 C CA . SER A 1 202 ? 5.320 -4.545 -17.180 1.00 59.50 202 SER A CA 1
ATOM 1615 C C . SER A 1 202 ? 5.778 -3.362 -18.008 1.00 59.50 202 SER A C 1
ATOM 1617 O O . SER A 1 202 ? 4.982 -2.653 -18.613 1.00 59.50 202 SER A O 1
ATOM 1619 N N . TRP A 1 203 ? 7.093 -3.201 -18.113 1.00 58.47 203 TRP A N 1
ATOM 1620 C CA . TRP A 1 203 ? 7.696 -2.317 -19.109 1.00 58.47 203 TRP A CA 1
ATOM 1621 C C . TRP A 1 203 ? 7.412 -2.770 -20.545 1.00 58.47 203 TRP A C 1
ATOM 1623 O O . TRP A 1 203 ? 7.459 -1.952 -21.462 1.00 58.47 203 TRP A O 1
ATOM 1633 N N . ARG A 1 204 ? 7.057 -4.052 -20.727 1.00 51.94 204 ARG A N 1
ATOM 1634 C CA . ARG A 1 204 ? 6.709 -4.661 -22.017 1.00 51.94 204 ARG A CA 1
ATOM 1635 C C . ARG A 1 204 ? 5.330 -4.210 -22.526 1.00 51.94 204 ARG A C 1
ATOM 1637 O O . ARG A 1 204 ? 5.132 -4.122 -23.736 1.00 51.94 204 ARG A O 1
ATOM 1644 N N . TYR A 1 205 ? 4.404 -3.891 -21.620 1.00 60.22 205 TYR A N 1
ATOM 1645 C CA . TYR A 1 205 ? 3.038 -3.464 -21.938 1.00 60.22 205 TYR A CA 1
ATOM 1646 C C . TYR A 1 205 ? 2.682 -2.199 -21.151 1.00 60.22 205 TYR A C 1
ATOM 1648 O O . TYR A 1 205 ? 1.966 -2.288 -20.153 1.00 60.22 205 TYR A O 1
ATOM 1656 N N . PRO A 1 206 ? 3.180 -1.022 -21.572 1.00 63.81 206 PRO A N 1
ATOM 1657 C CA . PRO A 1 206 ? 2.788 0.230 -20.945 1.00 63.81 206 PRO A CA 1
ATOM 1658 C C . PRO A 1 206 ? 1.304 0.474 -21.251 1.00 63.81 206 PRO A C 1
ATOM 1660 O O . PRO A 1 206 ? 0.945 0.896 -22.347 1.00 63.81 206 PRO A O 1
ATOM 1663 N N . SER A 1 207 ? 0.427 0.130 -20.309 1.00 58.44 207 SER A N 1
ATOM 1664 C CA . SER A 1 207 ? -1.024 0.254 -20.472 1.00 58.44 207 SER A CA 1
ATOM 1665 C C . SER A 1 207 ? -1.555 1.607 -20.005 1.00 58.44 207 SER A C 1
ATOM 1667 O O . SER A 1 207 ? -2.573 2.063 -20.516 1.00 58.44 207 SER A O 1
ATOM 1669 N N . GLU A 1 208 ? -0.866 2.266 -19.067 1.00 63.50 208 GLU A N 1
ATOM 1670 C CA . GLU A 1 208 ? -1.323 3.509 -18.442 1.00 63.50 208 GLU A CA 1
ATOM 1671 C C . GLU A 1 208 ? -0.169 4.509 -18.290 1.00 63.50 208 GLU A C 1
ATOM 1673 O O . GLU A 1 208 ? 0.916 4.174 -17.811 1.00 63.50 208 GLU A O 1
ATOM 1678 N N . ILE A 1 209 ? -0.404 5.753 -18.715 1.00 64.38 209 ILE A N 1
ATOM 1679 C CA . ILE A 1 209 ? 0.469 6.887 -18.395 1.00 64.38 209 ILE A CA 1
ATOM 1680 C C . ILE A 1 209 ? 0.150 7.279 -16.954 1.00 64.38 209 ILE A C 1
ATOM 1682 O O . ILE A 1 209 ? -1.014 7.536 -16.641 1.00 64.38 209 ILE A O 1
ATOM 1686 N N . LEU A 1 210 ? 1.157 7.334 -16.078 1.00 65.50 210 LEU A N 1
ATOM 1687 C CA . LEU A 1 210 ? 0.902 7.752 -14.702 1.00 65.50 210 LEU A CA 1
ATOM 1688 C C . LEU A 1 210 ? 0.387 9.194 -14.666 1.00 65.50 210 LEU A C 1
ATOM 1690 O O . LEU A 1 210 ? 0.822 10.035 -15.452 1.00 65.50 210 LEU A O 1
ATOM 1694 N N . CYS A 1 211 ? -0.484 9.497 -13.705 1.00 72.38 211 CYS A N 1
ATOM 1695 C CA . CYS A 1 211 ? -0.907 10.869 -13.466 1.00 72.38 211 CYS A CA 1
ATOM 1696 C C . CYS A 1 211 ? 0.313 11.748 -13.148 1.00 72.38 211 CYS A C 1
ATOM 1698 O O . CYS A 1 211 ? 1.006 11.518 -12.151 1.00 72.38 211 CYS A O 1
ATOM 1700 N N . ASP A 1 212 ? 0.546 12.763 -13.986 1.00 76.81 212 ASP A N 1
ATOM 1701 C CA . ASP A 1 212 ? 1.646 13.719 -13.837 1.00 76.81 212 ASP A CA 1
ATOM 1702 C C . ASP A 1 212 ? 1.707 14.290 -12.419 1.00 76.81 212 ASP A C 1
ATOM 1704 O O . ASP A 1 212 ? 2.787 14.386 -11.842 1.00 76.81 212 ASP A O 1
ATOM 1708 N N . ASP A 1 213 ? 0.553 14.633 -11.842 1.00 77.31 213 ASP A N 1
ATOM 1709 C CA . ASP A 1 213 ? 0.477 15.245 -10.518 1.00 77.31 213 ASP A CA 1
ATOM 1710 C C . ASP A 1 213 ? 1.094 14.347 -9.445 1.00 77.31 213 ASP A C 1
ATOM 1712 O O . ASP A 1 213 ? 1.874 14.838 -8.639 1.00 77.31 213 ASP A O 1
ATOM 1716 N N . ILE A 1 214 ? 0.826 13.036 -9.481 1.00 73.12 214 ILE A N 1
ATOM 1717 C CA . ILE A 1 214 ? 1.368 12.072 -8.512 1.00 73.12 214 ILE A CA 1
ATOM 1718 C C . ILE A 1 214 ? 2.881 11.941 -8.685 1.00 73.12 214 ILE A C 1
ATOM 1720 O O . ILE A 1 214 ? 3.615 11.949 -7.698 1.00 73.12 214 ILE A O 1
ATOM 1724 N N . VAL A 1 215 ? 3.380 11.861 -9.925 1.00 73.88 215 VAL A N 1
ATOM 1725 C CA . VAL A 1 215 ? 4.833 11.794 -10.151 1.00 73.88 215 VAL A CA 1
ATOM 1726 C C . VAL A 1 215 ? 5.509 13.054 -9.629 1.00 73.88 215 VAL A C 1
ATOM 1728 O O . VAL A 1 215 ? 6.531 12.972 -8.956 1.00 73.88 215 VAL A O 1
ATOM 1731 N N . LEU A 1 216 ? 4.947 14.225 -9.917 1.00 77.69 216 LEU A N 1
ATOM 1732 C CA . LEU A 1 216 ? 5.510 15.499 -9.481 1.00 77.69 216 LEU A CA 1
ATOM 1733 C C . LEU A 1 216 ? 5.428 15.676 -7.962 1.00 77.69 216 LEU A C 1
ATOM 1735 O O . LEU A 1 216 ? 6.360 16.216 -7.370 1.00 77.69 216 LEU A O 1
ATOM 1739 N N . GLU A 1 217 ? 4.375 15.174 -7.321 1.00 75.00 217 GLU A N 1
ATOM 1740 C CA . GLU A 1 217 ? 4.242 15.065 -5.864 1.00 75.00 217 GLU A CA 1
ATOM 1741 C C . GLU A 1 217 ? 5.385 14.245 -5.256 1.00 75.00 217 GLU A C 1
ATOM 1743 O O . GLU A 1 217 ? 6.039 14.671 -4.303 1.00 75.00 217 GLU A O 1
ATOM 1748 N N . ILE A 1 218 ? 5.654 13.076 -5.846 1.00 72.88 218 ILE A N 1
ATOM 1749 C CA . ILE A 1 218 ? 6.736 12.183 -5.438 1.00 72.88 218 ILE A CA 1
ATOM 1750 C C . ILE A 1 218 ? 8.070 12.891 -5.632 1.00 72.88 218 ILE A C 1
ATOM 1752 O O . ILE A 1 218 ? 8.854 12.957 -4.692 1.00 72.88 218 ILE A O 1
ATOM 1756 N N . LEU A 1 219 ? 8.331 13.453 -6.812 1.00 73.25 219 LEU A N 1
ATOM 1757 C CA . LEU A 1 219 ? 9.594 14.129 -7.096 1.00 73.25 219 LEU A CA 1
ATOM 1758 C C . LEU A 1 219 ? 9.810 15.299 -6.125 1.00 73.25 219 LEU A C 1
ATOM 1760 O O . LEU A 1 219 ? 10.826 15.323 -5.440 1.00 73.25 219 LEU A O 1
ATOM 1764 N N . SER A 1 220 ? 8.837 16.204 -5.978 1.00 72.56 220 SER A N 1
ATOM 1765 C CA . SER A 1 220 ? 8.933 17.377 -5.091 1.00 72.56 220 SER A CA 1
ATOM 1766 C C . SER A 1 220 ? 9.087 17.022 -3.609 1.00 72.56 220 SER A C 1
ATOM 1768 O O . SER A 1 220 ? 9.891 17.641 -2.914 1.00 72.56 220 SER A O 1
ATOM 1770 N N . SER A 1 221 ? 8.375 16.001 -3.126 1.00 66.88 221 SER A N 1
ATOM 1771 C CA . SER A 1 221 ? 8.471 15.553 -1.729 1.00 66.88 221 SER A CA 1
ATOM 1772 C C . SER A 1 221 ? 9.799 14.844 -1.432 1.00 66.88 221 SER A C 1
ATOM 1774 O O . SER A 1 221 ? 10.261 14.854 -0.290 1.00 66.88 221 SER A O 1
ATOM 1776 N N . ASN A 1 222 ? 10.440 14.266 -2.457 1.00 63.38 222 ASN A N 1
ATOM 1777 C CA . ASN A 1 222 ? 11.668 13.480 -2.323 1.00 63.38 222 ASN A CA 1
ATOM 1778 C C . ASN A 1 222 ? 12.967 14.230 -2.685 1.00 63.38 222 ASN A C 1
ATOM 1780 O O . ASN A 1 222 ? 14.020 13.806 -2.210 1.00 63.38 222 ASN A O 1
ATOM 1784 N N . CYS A 1 223 ? 12.910 15.356 -3.418 1.00 52.97 223 CYS A N 1
ATOM 1785 C CA . CYS A 1 223 ? 14.074 16.173 -3.835 1.00 52.97 223 CYS A CA 1
ATOM 1786 C C . CYS A 1 223 ? 15.053 16.522 -2.711 1.00 52.97 223 CYS A C 1
ATOM 1788 O O . CYS A 1 223 ? 16.252 16.586 -2.941 1.00 52.97 223 CYS A O 1
ATOM 1790 N N . CYS A 1 224 ? 14.566 16.767 -1.492 1.00 50.03 224 CYS A N 1
ATOM 1791 C CA . CYS A 1 224 ? 15.423 17.249 -0.405 1.00 50.03 224 CYS A CA 1
ATOM 1792 C C . CYS A 1 224 ? 15.685 16.209 0.695 1.00 50.03 224 CYS A C 1
ATOM 1794 O O . CYS A 1 224 ? 16.504 16.463 1.575 1.00 50.03 224 CYS A O 1
ATOM 1796 N N . ARG A 1 225 ? 14.972 15.072 0.703 1.00 50.69 225 ARG A N 1
ATOM 1797 C CA . ARG A 1 225 ? 14.952 14.136 1.849 1.00 50.69 225 ARG A CA 1
ATOM 1798 C C . ARG A 1 225 ? 15.553 12.761 1.562 1.00 50.69 225 ARG A C 1
ATOM 1800 O O . ARG A 1 225 ? 15.891 12.058 2.510 1.00 50.69 225 ARG A O 1
ATOM 1807 N N . ASN A 1 226 ? 15.749 12.395 0.292 1.00 51.12 226 ASN A N 1
ATOM 1808 C CA . ASN A 1 226 ? 16.365 11.125 -0.100 1.00 51.12 226 ASN A CA 1
ATOM 1809 C C . ASN A 1 226 ? 17.320 11.275 -1.287 1.00 51.12 226 ASN A C 1
ATOM 1811 O O . ASN A 1 226 ? 16.953 10.931 -2.409 1.00 51.12 226 ASN A O 1
ATOM 1815 N N . PRO A 1 227 ? 18.568 11.717 -1.061 1.00 53.78 227 PRO A N 1
ATOM 1816 C CA . PRO A 1 227 ? 19.603 11.557 -2.071 1.00 53.78 227 PRO A CA 1
ATOM 1817 C C . PRO A 1 227 ? 19.821 10.052 -2.292 1.00 53.78 227 PRO A C 1
ATOM 1819 O O . PRO A 1 227 ? 20.270 9.348 -1.384 1.00 53.78 227 PRO A O 1
ATOM 1822 N N . GLY A 1 228 ? 19.453 9.536 -3.468 1.00 58.81 228 GLY A N 1
ATOM 1823 C CA . GLY A 1 228 ? 19.700 8.133 -3.816 1.00 58.81 228 GLY A CA 1
ATOM 1824 C C . GLY A 1 228 ? 18.537 7.356 -4.424 1.00 58.81 228 GLY A C 1
ATOM 1825 O O . GLY A 1 228 ? 18.547 6.127 -4.318 1.00 58.81 228 GLY A O 1
ATOM 1826 N N . LEU A 1 229 ? 17.569 8.012 -5.077 1.00 67.56 229 LEU A N 1
ATOM 1827 C CA . LEU A 1 229 ? 16.716 7.304 -6.034 1.00 67.56 229 LEU A CA 1
ATOM 1828 C C . LEU A 1 229 ? 17.642 6.711 -7.107 1.00 67.56 229 LEU A C 1
ATOM 1830 O O . LEU A 1 229 ? 18.297 7.459 -7.815 1.00 67.56 229 LEU A O 1
ATOM 1834 N N . ARG A 1 230 ? 17.752 5.383 -7.190 1.00 70.25 230 ARG A N 1
ATOM 1835 C CA . ARG A 1 230 ? 18.670 4.680 -8.104 1.00 70.25 230 ARG A CA 1
ATOM 1836 C C . ARG A 1 230 ? 18.016 4.295 -9.418 1.00 70.25 230 ARG A C 1
ATOM 1838 O O . ARG A 1 230 ? 18.712 4.071 -10.402 1.00 70.25 230 ARG A O 1
ATOM 1845 N N . LYS A 1 231 ? 16.691 4.160 -9.438 1.00 73.69 231 LYS A N 1
ATOM 1846 C CA . LYS A 1 231 ? 15.951 3.724 -10.623 1.00 73.69 231 LYS A CA 1
ATOM 1847 C C . LYS A 1 231 ? 14.618 4.441 -10.722 1.00 73.69 231 LYS A C 1
ATOM 1849 O O . LYS A 1 231 ? 13.805 4.356 -9.808 1.00 73.69 231 LYS A O 1
ATOM 1854 N N . PHE A 1 232 ? 14.361 5.057 -11.864 1.00 78.75 232 PHE A N 1
ATOM 1855 C CA . PHE A 1 232 ? 13.053 5.573 -12.250 1.00 78.75 232 PHE A CA 1
ATOM 1856 C C . PHE A 1 232 ? 12.592 4.797 -13.482 1.00 78.75 232 PHE A C 1
ATOM 1858 O O . PHE A 1 232 ? 13.288 4.800 -14.491 1.00 78.75 232 PHE A O 1
ATOM 1865 N N . SER A 1 233 ? 11.459 4.100 -13.412 1.00 77.44 233 SER A N 1
ATOM 1866 C CA . SER A 1 233 ? 10.986 3.205 -14.469 1.00 77.44 233 SER A CA 1
ATOM 1867 C C . SER A 1 233 ? 9.490 3.363 -14.719 1.00 77.44 233 SER A C 1
ATOM 1869 O O . SER A 1 233 ? 8.693 3.126 -13.815 1.00 77.44 233 SER A O 1
ATOM 1871 N N . GLY A 1 234 ? 9.072 3.678 -15.944 1.00 78.50 234 GLY A N 1
ATOM 1872 C CA . GLY A 1 234 ? 7.643 3.796 -16.237 1.00 78.50 234 GLY A CA 1
ATOM 1873 C C . GLY A 1 234 ? 7.285 4.493 -17.540 1.00 78.50 234 GLY A C 1
ATOM 1874 O O . GLY A 1 234 ? 8.150 4.957 -18.284 1.00 78.50 234 GLY A O 1
ATOM 1875 N N . CYS A 1 235 ? 5.977 4.598 -17.769 1.00 80.06 235 CYS A N 1
ATOM 1876 C CA . CYS A 1 235 ? 5.392 5.406 -18.828 1.00 80.06 235 CYS A CA 1
ATOM 1877 C C . CYS A 1 235 ? 4.980 6.784 -18.282 1.00 80.06 235 CYS A C 1
ATOM 1879 O O . CYS A 1 235 ? 4.129 6.874 -17.398 1.00 80.06 235 CYS A O 1
ATOM 1881 N N . VAL A 1 236 ? 5.596 7.858 -18.787 1.00 79.56 236 VAL A N 1
ATOM 1882 C CA . VAL A 1 236 ? 5.421 9.234 -18.278 1.00 79.56 236 VAL A CA 1
ATOM 1883 C C . VAL A 1 236 ? 5.289 10.257 -19.406 1.00 79.56 236 VAL A C 1
ATOM 1885 O O . VAL A 1 236 ? 5.683 9.994 -20.544 1.00 79.56 236 VAL A O 1
ATOM 1888 N N . SER A 1 237 ? 4.729 11.430 -19.108 1.00 84.00 237 SER A N 1
ATOM 1889 C CA . SER A 1 237 ? 4.632 12.540 -20.062 1.00 84.00 237 SER A CA 1
ATOM 1890 C C . SER A 1 237 ? 5.962 13.290 -20.232 1.00 84.00 237 SER A C 1
ATOM 1892 O O . SER A 1 237 ? 6.848 13.246 -19.373 1.00 84.00 237 SER A O 1
ATOM 1894 N N . ALA A 1 238 ? 6.083 14.066 -21.312 1.00 82.19 238 ALA A N 1
ATOM 1895 C CA . ALA A 1 238 ? 7.225 14.957 -21.528 1.00 82.19 238 ALA A CA 1
ATOM 1896 C C . ALA A 1 238 ? 7.367 16.026 -20.427 1.00 82.19 238 ALA A C 1
ATOM 1898 O O . ALA A 1 238 ? 8.483 16.398 -20.061 1.00 82.19 238 ALA A O 1
ATOM 1899 N N . LYS A 1 239 ? 6.247 16.472 -19.838 1.00 85.81 239 LYS A N 1
ATOM 1900 C CA . LYS A 1 239 ? 6.229 17.406 -18.700 1.00 85.81 239 LYS A CA 1
ATOM 1901 C C . LYS A 1 239 ? 6.942 16.811 -17.487 1.00 85.81 239 LYS A C 1
ATOM 1903 O O . LYS A 1 239 ? 7.776 17.478 -16.874 1.00 85.81 239 LYS A O 1
ATOM 1908 N N . VAL A 1 240 ? 6.635 15.558 -17.154 1.00 83.81 240 VAL A N 1
ATOM 1909 C CA . VAL A 1 240 ? 7.285 14.835 -16.056 1.00 83.81 240 VAL A CA 1
ATOM 1910 C C . VAL A 1 240 ? 8.774 14.655 -16.334 1.00 83.81 240 VAL A C 1
ATOM 1912 O O . VAL A 1 240 ? 9.585 14.976 -15.469 1.00 83.81 240 VAL A O 1
ATOM 1915 N N . VAL A 1 241 ? 9.151 14.233 -17.545 1.00 81.06 241 VAL A N 1
ATOM 1916 C CA . VAL A 1 241 ? 10.569 14.067 -17.911 1.00 81.06 241 VAL A CA 1
ATOM 1917 C C . VAL A 1 241 ? 11.344 15.378 -17.829 1.00 81.06 241 VAL A C 1
ATOM 1919 O O . VAL A 1 241 ? 12.463 15.387 -17.323 1.00 81.06 241 VAL A O 1
ATOM 1922 N N . ASN A 1 242 ? 10.749 16.501 -18.234 1.00 83.88 242 ASN A N 1
ATOM 1923 C CA . ASN A 1 242 ? 11.383 17.811 -18.094 1.00 83.88 242 ASN A CA 1
ATOM 1924 C C . ASN A 1 242 ? 11.701 18.124 -16.625 1.00 83.88 242 ASN A C 1
ATOM 1926 O O . ASN A 1 242 ? 12.796 18.590 -16.318 1.00 83.88 242 ASN A O 1
ATOM 1930 N N . ASN A 1 243 ? 10.775 17.820 -15.714 1.00 80.50 243 ASN A N 1
ATOM 1931 C CA . ASN A 1 243 ? 10.978 18.028 -14.281 1.00 80.50 243 ASN A CA 1
ATOM 1932 C C . ASN A 1 243 ? 12.009 17.057 -13.693 1.00 80.50 243 ASN A C 1
ATOM 1934 O O . ASN A 1 243 ? 12.831 17.477 -12.884 1.00 80.50 243 ASN A O 1
ATOM 1938 N N . ILE A 1 244 ? 12.033 15.801 -14.152 1.00 77.81 244 ILE A N 1
ATOM 1939 C CA . ILE A 1 244 ? 13.084 14.837 -13.796 1.00 77.81 244 ILE A CA 1
ATOM 1940 C C . ILE A 1 244 ? 14.456 15.360 -14.221 1.00 77.81 244 ILE A C 1
ATOM 1942 O O . ILE A 1 244 ? 15.384 15.307 -13.429 1.00 77.81 244 ILE A O 1
ATOM 1946 N N . CYS A 1 245 ? 14.588 15.896 -15.437 1.00 76.12 245 CYS A N 1
ATOM 1947 C CA . CYS A 1 245 ? 15.855 16.441 -15.928 1.00 76.12 245 CYS A CA 1
ATOM 1948 C C . CYS A 1 245 ? 16.314 17.658 -15.116 1.00 76.12 245 CYS A C 1
ATOM 1950 O O . CYS A 1 245 ? 17.499 17.785 -14.824 1.00 76.12 245 CYS A O 1
ATOM 1952 N N . LEU A 1 246 ? 15.388 18.548 -14.742 1.00 76.62 246 LEU A N 1
ATOM 1953 C CA . LEU A 1 246 ? 15.700 19.725 -13.923 1.00 76.62 246 LEU A CA 1
ATOM 1954 C C . LEU A 1 246 ? 16.170 19.346 -12.519 1.00 76.62 246 LEU A C 1
ATOM 1956 O O . LEU A 1 246 ? 17.091 19.962 -11.996 1.00 76.62 246 LEU A O 1
ATOM 1960 N N . ALA A 1 247 ? 15.543 18.335 -11.930 1.00 69.94 247 ALA A N 1
ATOM 1961 C CA . ALA A 1 247 ? 15.833 17.891 -10.577 1.00 69.94 247 ALA A CA 1
ATOM 1962 C C . ALA A 1 247 ? 16.796 16.693 -10.540 1.00 69.94 247 ALA A C 1
ATOM 1964 O O . ALA A 1 247 ? 16.963 16.072 -9.493 1.00 69.94 247 ALA A O 1
ATOM 1965 N N . PHE A 1 248 ? 17.425 16.346 -11.672 1.00 67.75 248 PHE A N 1
ATOM 1966 C CA . PHE A 1 248 ? 18.110 15.066 -11.829 1.00 67.75 248 PHE A CA 1
ATOM 1967 C C . PHE A 1 248 ? 19.212 14.891 -10.790 1.00 67.75 248 PHE A C 1
ATOM 1969 O O . PHE A 1 248 ? 19.154 13.950 -10.019 1.00 67.75 248 PHE A O 1
ATOM 1976 N N . ASN A 1 249 ? 20.146 15.836 -10.690 1.00 60.94 249 ASN A N 1
ATOM 1977 C CA . ASN A 1 249 ? 21.268 15.731 -9.750 1.00 60.94 249 ASN A CA 1
ATOM 1978 C C . ASN A 1 249 ? 20.851 15.873 -8.274 1.00 60.94 249 ASN A C 1
ATOM 1980 O O . ASN A 1 249 ? 21.605 15.486 -7.386 1.00 60.94 249 ASN A O 1
ATOM 1984 N N . GLU A 1 250 ? 19.676 16.446 -8.000 1.00 63.06 250 GLU A N 1
ATOM 1985 C CA . GLU A 1 250 ? 19.156 16.612 -6.637 1.00 63.06 250 GLU A CA 1
ATOM 1986 C C . GLU A 1 250 ? 18.384 15.364 -6.168 1.00 63.06 250 GLU A C 1
ATOM 1988 O O . GLU A 1 250 ? 18.470 14.986 -5.001 1.00 63.06 250 GLU A O 1
ATOM 1993 N N . ILE A 1 251 ? 17.664 14.694 -7.077 1.00 62.19 251 ILE A N 1
ATOM 1994 C CA . ILE A 1 251 ? 16.817 13.522 -6.790 1.00 62.19 251 ILE A CA 1
ATOM 1995 C C . ILE A 1 251 ? 17.548 12.199 -7.068 1.00 62.19 251 ILE A C 1
ATOM 1997 O O . ILE A 1 251 ? 17.525 11.268 -6.256 1.00 62.19 251 ILE A O 1
ATOM 2001 N N . LEU A 1 252 ? 18.129 12.086 -8.260 1.00 62.38 252 LEU A N 1
ATOM 2002 C CA . LEU A 1 252 ? 18.731 10.887 -8.831 1.00 62.38 252 LEU A CA 1
ATOM 2003 C C . LEU A 1 252 ? 20.246 11.004 -8.623 1.00 62.38 252 LEU A C 1
ATOM 2005 O O . LEU A 1 252 ? 20.924 11.801 -9.262 1.00 62.38 252 LEU A O 1
ATOM 2009 N N . GLY A 1 253 ? 20.774 10.243 -7.664 1.00 61.41 253 GLY A N 1
ATOM 2010 C CA . GLY A 1 253 ? 22.202 10.275 -7.334 1.00 61.41 253 GLY A CA 1
ATOM 2011 C C . GLY A 1 253 ? 23.092 9.773 -8.479 1.00 61.41 253 GLY A C 1
ATOM 2012 O O . GLY A 1 253 ? 22.610 9.325 -9.522 1.00 61.41 253 GLY A O 1
ATOM 2013 N N . ASP A 1 254 ? 24.407 9.780 -8.270 1.00 62.59 254 ASP A N 1
ATOM 2014 C CA . ASP A 1 254 ? 25.357 9.218 -9.236 1.00 62.59 254 ASP A CA 1
ATOM 2015 C C . ASP A 1 254 ? 25.008 7.753 -9.578 1.00 62.59 254 ASP A C 1
ATOM 2017 O O . ASP A 1 254 ? 24.715 6.949 -8.687 1.00 62.59 254 ASP A O 1
ATOM 2021 N N . ASN A 1 255 ? 25.068 7.397 -10.868 1.00 65.56 255 ASN A N 1
ATOM 2022 C CA . ASN A 1 255 ? 24.727 6.072 -11.421 1.00 65.56 255 ASN A CA 1
ATOM 2023 C C . ASN A 1 255 ? 23.234 5.694 -11.384 1.00 65.56 255 ASN A C 1
ATOM 2025 O O . ASN A 1 255 ? 22.887 4.509 -11.412 1.00 65.56 255 ASN A O 1
ATOM 2029 N N . SER A 1 256 ? 22.339 6.677 -11.326 1.00 72.31 256 SER A N 1
ATOM 2030 C CA . SER A 1 256 ? 20.900 6.420 -11.398 1.00 72.31 256 SER A CA 1
ATOM 2031 C C . SER A 1 256 ? 20.448 6.032 -12.805 1.00 72.31 256 SER A C 1
ATOM 2033 O O . SER A 1 256 ? 20.922 6.571 -13.802 1.00 72.31 256 SER A O 1
ATOM 2035 N N . GLN A 1 257 ? 19.488 5.113 -12.883 1.00 74.50 257 GLN A N 1
ATOM 2036 C CA . GLN A 1 257 ? 18.946 4.594 -14.134 1.00 74.50 257 GLN A CA 1
ATOM 2037 C C . GLN A 1 257 ? 17.559 5.169 -14.431 1.00 74.50 257 GLN A C 1
ATOM 2039 O O . GLN A 1 257 ? 16.620 4.974 -13.654 1.00 74.50 257 GLN A O 1
ATOM 2044 N N . LEU A 1 258 ? 17.404 5.798 -15.594 1.00 77.44 258 LEU A N 1
ATOM 2045 C CA . LEU A 1 258 ? 16.114 6.221 -16.133 1.00 77.44 258 LEU A CA 1
ATOM 2046 C C . LEU A 1 258 ? 15.647 5.207 -17.188 1.00 77.44 258 LEU A C 1
ATOM 2048 O O . LEU A 1 258 ? 16.261 5.076 -18.242 1.00 77.44 258 LEU A O 1
ATOM 2052 N N . ARG A 1 259 ? 14.570 4.466 -16.908 1.00 78.38 259 ARG A N 1
ATOM 2053 C CA . ARG A 1 259 ? 13.979 3.468 -17.813 1.00 78.38 259 ARG A CA 1
ATOM 2054 C C . ARG A 1 259 ? 12.601 3.924 -18.285 1.00 78.38 259 ARG A C 1
ATOM 2056 O O . ARG A 1 259 ? 11.652 3.978 -17.506 1.00 78.38 259 ARG A O 1
ATOM 2063 N N . LEU A 1 260 ? 12.471 4.253 -19.559 1.00 79.12 260 LEU A N 1
ATOM 2064 C CA . LEU A 1 260 ? 11.246 4.815 -20.118 1.00 79.12 260 LEU A CA 1
ATOM 2065 C C . LEU A 1 260 ? 10.607 3.847 -21.104 1.00 79.12 260 LEU A C 1
ATOM 2067 O O . LEU A 1 260 ? 11.283 3.223 -21.918 1.00 79.12 260 LEU A O 1
ATOM 2071 N N . SER A 1 261 ? 9.286 3.753 -21.045 1.00 78.12 261 SER A N 1
ATOM 2072 C CA . SER A 1 261 ? 8.470 3.033 -22.020 1.00 78.12 261 SER A CA 1
ATOM 2073 C C . SER A 1 261 ? 7.372 3.943 -22.537 1.00 78.12 261 SER A C 1
ATOM 2075 O O . SER A 1 261 ? 6.856 4.786 -21.799 1.00 78.12 261 SER A O 1
ATOM 2077 N N . PHE A 1 262 ? 6.961 3.738 -23.780 1.00 77.94 262 PHE A N 1
ATOM 2078 C CA . PHE A 1 262 ? 6.019 4.632 -24.442 1.00 77.94 262 PHE A CA 1
ATOM 2079 C C . PHE A 1 262 ? 4.763 3.890 -24.886 1.00 77.94 262 PHE A C 1
ATOM 2081 O O . PHE A 1 262 ? 4.849 2.812 -25.469 1.00 77.94 262 PHE A O 1
ATOM 2088 N N . THR A 1 263 ? 3.600 4.487 -24.617 1.00 75.31 263 THR A N 1
ATOM 2089 C CA . THR A 1 263 ? 2.302 3.993 -25.103 1.00 75.31 263 THR A CA 1
ATOM 2090 C C . THR A 1 263 ? 2.089 4.317 -26.575 1.00 75.31 263 THR A C 1
ATOM 2092 O O . THR A 1 263 ? 1.367 3.598 -27.257 1.00 75.31 263 THR A O 1
ATOM 2095 N N . ASN A 1 264 ? 2.683 5.411 -27.074 1.00 73.94 264 ASN A N 1
ATOM 2096 C CA . ASN A 1 264 ? 2.541 5.828 -28.461 1.00 73.94 264 ASN A CA 1
ATOM 2097 C C . ASN A 1 264 ? 3.696 6.684 -28.999 1.00 73.94 264 ASN A C 1
ATOM 2099 O O . ASN A 1 264 ? 4.535 7.193 -28.257 1.00 73.94 264 ASN A O 1
ATOM 2103 N N . HIS A 1 265 ? 3.698 6.853 -30.323 1.00 71.69 265 HIS A N 1
ATOM 2104 C CA . HIS A 1 265 ? 4.700 7.613 -31.067 1.00 71.69 265 HIS A CA 1
ATOM 2105 C C . HIS A 1 265 ? 4.850 9.066 -30.617 1.00 71.69 265 HIS A C 1
ATOM 2107 O O . HIS A 1 265 ? 5.965 9.578 -30.524 1.00 71.69 265 HIS A O 1
ATOM 2113 N N . GLN A 1 266 ? 3.724 9.749 -30.402 1.00 75.94 266 GLN A N 1
ATOM 2114 C CA . GLN A 1 266 ? 3.713 11.165 -30.063 1.00 75.94 266 GLN A CA 1
ATOM 2115 C C . GLN A 1 266 ? 4.372 11.366 -28.698 1.00 75.94 266 GLN A C 1
ATOM 2117 O O . GLN A 1 266 ? 5.269 12.195 -28.569 1.00 75.94 266 GLN A O 1
ATOM 2122 N N . GLN A 1 267 ? 4.010 10.530 -27.724 1.00 79.31 267 GLN A N 1
ATOM 2123 C CA . GLN A 1 267 ? 4.625 10.521 -26.402 1.00 79.31 267 GLN A CA 1
ATOM 2124 C C . GLN A 1 267 ? 6.135 10.276 -26.483 1.00 79.31 267 GLN A C 1
ATOM 2126 O O . GLN A 1 267 ? 6.905 11.023 -25.881 1.00 79.31 267 GLN A O 1
ATOM 2131 N N . ALA A 1 268 ? 6.559 9.254 -27.236 1.00 74.69 268 ALA A N 1
ATOM 2132 C CA . ALA A 1 268 ? 7.976 8.948 -27.412 1.00 74.69 268 ALA A CA 1
ATOM 2133 C C . ALA A 1 268 ? 8.737 10.160 -27.966 1.00 74.69 268 ALA A C 1
ATOM 2135 O O . ALA A 1 268 ? 9.754 10.549 -27.400 1.00 74.69 268 ALA A O 1
ATOM 2136 N N . ARG A 1 269 ? 8.209 10.811 -29.012 1.00 71.06 269 ARG A N 1
ATOM 2137 C CA . ARG A 1 269 ? 8.820 11.992 -29.639 1.00 71.06 269 ARG A CA 1
ATOM 2138 C C . ARG A 1 269 ? 8.944 13.174 -28.679 1.00 71.06 269 ARG A C 1
ATOM 2140 O O . ARG A 1 269 ? 10.005 13.788 -28.609 1.00 71.06 269 ARG A O 1
ATOM 2147 N N . GLU A 1 270 ? 7.873 13.505 -27.964 1.00 77.12 270 GLU A N 1
ATOM 2148 C CA . GLU A 1 270 ? 7.861 14.632 -27.028 1.00 77.12 270 GLU A CA 1
ATOM 2149 C C . GLU A 1 270 ? 8.862 14.415 -25.884 1.00 77.12 270 GLU A C 1
ATOM 2151 O O . GLU A 1 270 ? 9.649 15.306 -25.571 1.00 77.12 270 GLU A O 1
ATOM 2156 N N . VAL A 1 271 ? 8.886 13.214 -25.297 1.00 78.25 271 VAL A N 1
ATOM 2157 C CA . VAL A 1 271 ? 9.807 12.866 -24.204 1.00 78.25 271 VAL A CA 1
ATOM 2158 C C . VAL A 1 271 ? 11.264 12.893 -24.666 1.00 78.25 271 VAL A C 1
ATOM 2160 O O . VAL A 1 271 ? 12.121 13.465 -23.995 1.00 78.25 271 VAL A O 1
ATOM 2163 N N . ILE A 1 272 ? 11.539 12.303 -25.826 1.00 73.12 272 ILE A N 1
ATOM 2164 C CA . ILE A 1 272 ? 12.869 12.271 -26.430 1.00 73.12 272 ILE A CA 1
ATOM 2165 C C . ILE A 1 272 ? 13.390 13.690 -26.713 1.00 73.12 272 ILE A C 1
ATOM 2167 O O . ILE A 1 272 ? 14.534 13.996 -26.378 1.00 73.12 272 ILE A O 1
ATOM 2171 N N . SER A 1 273 ? 12.545 14.575 -27.252 1.00 71.50 273 SER A N 1
ATOM 2172 C CA . SER A 1 273 ? 12.905 15.977 -27.504 1.00 71.50 273 SER A CA 1
ATOM 2173 C C . SER A 1 273 ? 13.302 16.708 -26.222 1.00 71.50 273 SER A C 1
ATOM 2175 O O . SER A 1 273 ? 14.248 17.489 -26.220 1.00 71.50 273 SER A O 1
ATOM 2177 N N . VAL A 1 274 ? 12.616 16.436 -25.110 1.00 76.81 274 VAL A N 1
ATOM 2178 C CA . VAL A 1 274 ? 12.967 17.030 -23.815 1.00 76.81 274 VAL A CA 1
ATOM 2179 C C . VAL A 1 274 ? 14.336 16.544 -23.334 1.00 76.81 274 VAL A C 1
ATOM 2181 O O . VAL A 1 274 ? 15.141 17.357 -22.885 1.00 76.81 274 VAL A O 1
ATOM 2184 N N . LEU A 1 275 ? 14.629 15.244 -23.442 1.00 74.69 275 LEU A N 1
ATOM 2185 C CA . LEU A 1 275 ? 15.936 14.690 -23.058 1.00 74.69 275 LEU A CA 1
ATOM 2186 C C . LEU A 1 275 ? 17.077 15.286 -23.900 1.00 74.69 275 LEU A C 1
ATOM 2188 O O . LEU A 1 275 ? 18.139 15.593 -23.354 1.00 74.69 275 LEU A O 1
ATOM 2192 N N . TYR A 1 276 ? 16.831 15.497 -25.200 1.00 69.38 276 TYR A N 1
ATOM 2193 C CA . TYR A 1 276 ? 17.734 16.205 -26.113 1.00 69.38 276 TYR A CA 1
ATOM 2194 C C . TYR A 1 276 ? 18.010 17.627 -25.625 1.00 69.38 276 TYR A C 1
ATOM 2196 O O . TYR A 1 276 ? 19.165 17.996 -25.408 1.00 69.38 276 TYR A O 1
ATOM 2204 N N . ASP A 1 277 ? 16.952 18.420 -25.431 1.00 68.50 277 ASP A N 1
ATOM 2205 C CA . ASP A 1 277 ? 17.065 19.847 -25.110 1.00 68.50 277 ASP A CA 1
ATOM 2206 C C . ASP A 1 277 ? 17.780 20.068 -23.773 1.00 68.50 277 ASP A C 1
ATOM 2208 O O . ASP A 1 277 ? 18.428 21.095 -23.559 1.00 68.50 277 ASP A O 1
ATOM 2212 N N . LYS A 1 278 ? 17.675 19.090 -22.867 1.00 73.06 278 LYS A N 1
ATOM 2213 C CA . LYS A 1 278 ? 18.305 19.098 -21.546 1.00 73.06 278 LYS A CA 1
ATOM 2214 C C . LYS A 1 278 ? 19.699 18.478 -21.502 1.00 73.06 278 LYS A C 1
ATOM 2216 O O . LYS A 1 278 ? 20.302 18.519 -20.436 1.00 73.06 278 LYS A O 1
ATOM 2221 N N . GLN A 1 279 ? 20.214 17.950 -22.616 1.00 69.06 279 GLN A N 1
ATOM 2222 C CA . GLN A 1 279 ? 21.525 17.291 -22.686 1.00 69.06 279 GLN A CA 1
ATOM 2223 C C . GLN A 1 279 ? 21.688 16.205 -21.610 1.00 69.06 279 GLN A C 1
ATOM 2225 O O . GLN A 1 279 ? 22.638 16.215 -20.834 1.00 69.06 279 GLN A O 1
ATOM 2230 N N . PHE A 1 280 ? 20.733 15.281 -21.523 1.00 69.31 280 PHE A N 1
ATOM 2231 C CA . PHE A 1 280 ? 20.751 14.225 -20.511 1.00 69.31 280 PHE A CA 1
ATOM 2232 C C . PHE A 1 280 ? 21.969 13.285 -20.664 1.00 69.31 280 PHE A C 1
ATOM 2234 O O . PHE A 1 280 ? 22.167 12.701 -21.728 1.00 69.31 280 PHE A O 1
ATOM 2241 N N . THR A 1 281 ? 22.773 13.116 -19.604 1.00 61.78 281 THR A N 1
ATOM 2242 C CA . THR A 1 281 ? 24.087 12.423 -19.639 1.00 61.78 281 THR A CA 1
ATOM 2243 C C . THR A 1 281 ? 24.172 11.133 -18.804 1.00 61.78 281 THR A C 1
ATOM 2245 O O . THR A 1 281 ? 25.248 10.550 -18.653 1.00 61.78 281 THR A O 1
ATOM 2248 N N . GLN A 1 282 ? 23.052 10.662 -18.256 1.00 68.94 282 GLN A N 1
ATOM 2249 C CA . GLN A 1 282 ? 22.997 9.547 -17.296 1.00 68.94 282 GLN A CA 1
ATOM 2250 C C . GLN A 1 282 ? 22.380 8.280 -17.907 1.00 68.94 282 GLN A C 1
ATOM 2252 O O . GLN A 1 282 ? 21.813 8.331 -18.994 1.00 68.94 282 GLN A O 1
ATOM 2257 N N . TYR A 1 283 ? 22.475 7.132 -17.225 1.00 68.69 283 TYR A N 1
ATOM 2258 C CA . TYR A 1 283 ? 22.043 5.847 -17.789 1.00 68.69 283 TYR A CA 1
ATOM 2259 C C . TYR A 1 283 ? 20.561 5.877 -18.202 1.00 68.69 283 TYR A C 1
ATOM 2261 O O . TYR A 1 283 ? 19.662 6.044 -17.370 1.00 68.69 283 TYR A O 1
ATOM 2269 N N . LEU A 1 284 ? 20.326 5.696 -19.502 1.00 72.38 284 LEU A N 1
ATOM 2270 C CA . LEU A 1 284 ? 19.019 5.746 -20.140 1.00 72.38 284 LEU A CA 1
ATOM 2271 C C . LEU A 1 284 ? 18.723 4.397 -20.796 1.00 72.38 284 LEU A C 1
ATOM 2273 O O . LEU A 1 284 ? 19.491 3.911 -21.621 1.00 72.38 284 LEU A O 1
ATOM 2277 N N . SER A 1 285 ? 17.575 3.828 -20.449 1.00 72.88 285 SER A N 1
ATOM 2278 C CA . SER A 1 285 ? 16.991 2.665 -21.108 1.00 72.88 285 SER A CA 1
ATOM 2279 C C . SER A 1 285 ? 15.667 3.088 -21.727 1.00 72.88 285 SER A C 1
ATOM 2281 O O . SER A 1 285 ? 14.801 3.648 -21.051 1.00 72.88 285 SER A O 1
ATOM 2283 N N . VAL A 1 286 ? 15.515 2.836 -23.024 1.00 72.50 286 VAL A N 1
ATOM 2284 C CA . VAL A 1 286 ? 14.297 3.150 -23.773 1.00 72.50 286 VAL A CA 1
ATOM 2285 C C . VAL A 1 286 ? 13.692 1.860 -24.306 1.00 72.50 286 VAL A C 1
ATOM 2287 O O . VAL A 1 286 ? 14.370 1.083 -24.976 1.00 72.50 286 VAL A O 1
ATOM 2290 N N . HIS A 1 287 ? 12.406 1.659 -24.017 1.00 71.94 287 HIS A N 1
ATOM 2291 C CA . HIS A 1 287 ? 11.608 0.566 -24.550 1.00 71.94 287 HIS A CA 1
ATOM 2292 C C . HIS A 1 287 ? 10.586 1.065 -25.577 1.00 71.94 287 HIS A C 1
ATOM 2294 O O . HIS A 1 287 ? 9.737 1.911 -25.275 1.00 71.94 287 HIS A O 1
ATOM 2300 N N . LEU A 1 288 ? 10.650 0.493 -26.782 1.00 69.94 288 LEU A N 1
ATOM 2301 C CA . LEU A 1 288 ? 9.768 0.794 -27.911 1.00 69.94 288 LEU A CA 1
ATOM 2302 C C . LEU A 1 288 ? 9.106 -0.497 -28.416 1.00 69.94 288 LEU A C 1
ATOM 2304 O O . LEU A 1 288 ? 9.786 -1.503 -28.621 1.00 69.94 288 LEU A O 1
ATOM 2308 N N . GLN A 1 289 ? 7.787 -0.463 -28.627 1.00 67.88 289 GLN A N 1
ATOM 2309 C CA . GLN A 1 289 ? 7.057 -1.560 -29.275 1.00 67.88 289 GLN A CA 1
ATOM 2310 C C . GLN A 1 289 ? 7.146 -1.432 -30.797 1.00 67.88 289 GLN A C 1
ATOM 2312 O O . GLN A 1 289 ? 6.970 -0.329 -31.315 1.00 67.88 289 GLN A O 1
ATOM 2317 N N . CYS A 1 290 ? 7.351 -2.542 -31.521 1.00 63.28 290 CYS A N 1
ATOM 2318 C CA . CYS A 1 290 ? 7.615 -2.494 -32.963 1.00 63.28 290 CYS A CA 1
ATOM 2319 C C . CYS A 1 290 ? 6.490 -1.861 -33.807 1.00 63.28 290 CYS A C 1
ATOM 2321 O O . CYS A 1 290 ? 6.731 -1.238 -34.835 1.00 63.28 290 CYS A O 1
ATOM 2323 N N . ASN A 1 291 ? 5.241 -2.012 -33.377 1.00 60.84 291 ASN A N 1
ATOM 2324 C CA . ASN A 1 291 ? 4.057 -1.405 -33.994 1.00 60.84 291 ASN A CA 1
ATOM 2325 C C . ASN A 1 291 ? 3.877 0.084 -33.634 1.00 60.84 291 ASN A C 1
ATOM 2327 O O . ASN A 1 291 ? 3.162 0.794 -34.334 1.00 60.84 291 ASN A O 1
ATOM 2331 N N . MET A 1 292 ? 4.533 0.553 -32.569 1.00 57.62 292 MET A N 1
ATOM 2332 C CA . MET A 1 292 ? 4.563 1.947 -32.116 1.00 57.62 292 MET A CA 1
ATOM 2333 C C . MET A 1 292 ? 5.839 2.658 -32.580 1.00 57.62 292 MET A C 1
ATOM 2335 O O . MET A 1 292 ? 6.311 3.621 -31.969 1.00 57.62 292 MET A O 1
ATOM 2339 N N . ILE A 1 293 ? 6.341 2.256 -33.743 1.00 54.62 293 ILE A N 1
ATOM 2340 C CA . ILE A 1 293 ? 7.449 2.874 -34.460 1.00 54.62 293 ILE A CA 1
ATOM 2341 C C . ILE A 1 293 ? 6.971 3.636 -35.718 1.00 54.62 293 ILE A C 1
ATOM 2343 O O . ILE A 1 293 ? 6.453 3.006 -36.638 1.00 54.62 293 ILE A O 1
ATOM 2347 N N . PRO A 1 294 ? 7.161 4.962 -35.833 1.00 46.84 294 PRO A N 1
ATOM 2348 C CA . PRO A 1 294 ? 7.073 5.674 -37.101 1.00 46.84 294 PRO A CA 1
ATOM 2349 C C . PRO A 1 294 ? 8.470 5.866 -37.715 1.00 46.84 294 PRO A C 1
ATOM 2351 O O . PRO A 1 294 ? 9.484 5.933 -37.015 1.00 46.84 294 PRO A O 1
ATOM 2354 N N . THR A 1 295 ? 8.531 6.056 -39.032 1.00 48.78 295 THR A N 1
ATOM 2355 C CA . THR A 1 295 ? 9.757 6.456 -39.752 1.00 48.78 295 THR A CA 1
ATOM 2356 C C . THR A 1 295 ? 10.316 7.808 -39.293 1.00 48.78 295 THR A C 1
ATOM 2358 O O . THR A 1 295 ? 11.490 8.083 -39.500 1.00 48.78 295 THR A O 1
ATOM 2361 N N . ASP A 1 296 ? 9.508 8.633 -38.622 1.00 45.50 296 ASP A N 1
ATOM 2362 C CA . ASP A 1 296 ? 9.810 10.046 -38.363 1.00 45.50 296 ASP A CA 1
ATOM 2363 C C . ASP A 1 296 ? 10.289 10.324 -36.921 1.00 45.50 296 ASP A C 1
ATOM 2365 O O . ASP A 1 296 ? 10.543 11.476 -36.563 1.00 45.50 296 ASP A O 1
ATOM 2369 N N . LEU A 1 297 ? 10.436 9.291 -36.073 1.00 46.62 297 LEU A N 1
ATOM 2370 C CA . LEU A 1 297 ? 10.966 9.432 -34.700 1.00 46.62 297 LEU A CA 1
ATOM 2371 C C . LEU A 1 297 ? 12.466 9.814 -34.671 1.00 46.62 297 LEU A C 1
ATOM 2373 O O . LEU A 1 297 ? 13.019 10.089 -33.611 1.00 46.62 297 LEU A O 1
ATOM 2377 N N . LEU A 1 298 ? 13.116 9.827 -35.840 1.00 44.28 298 LEU A N 1
ATOM 2378 C CA . LEU A 1 298 ? 14.568 9.808 -36.051 1.00 44.28 298 LEU A CA 1
ATOM 2379 C C . LEU A 1 298 ? 15.305 11.148 -35.874 1.00 44.28 298 LEU A C 1
ATOM 2381 O O . LEU A 1 298 ? 16.507 11.191 -36.126 1.00 44.28 298 LEU A O 1
ATOM 2385 N N . ILE A 1 299 ? 14.650 12.252 -35.500 1.00 43.19 299 ILE A N 1
ATOM 2386 C CA . ILE A 1 299 ? 15.234 13.579 -35.796 1.00 43.19 299 ILE A CA 1
ATOM 2387 C C . ILE A 1 299 ? 15.980 14.246 -34.622 1.00 43.19 299 ILE A C 1
ATOM 2389 O O . ILE A 1 299 ? 16.804 15.121 -34.872 1.00 43.19 299 ILE A O 1
ATOM 2393 N N . HIS A 1 300 ? 15.815 13.841 -33.357 1.00 41.03 300 HIS A N 1
ATOM 2394 C CA . HIS A 1 300 ? 16.389 14.634 -32.254 1.00 41.03 300 HIS A CA 1
ATOM 2395 C C . HIS A 1 300 ? 16.931 13.820 -31.071 1.00 41.03 300 HIS A C 1
ATOM 2397 O O . HIS A 1 300 ? 16.394 13.931 -29.976 1.00 41.03 300 HIS A O 1
ATOM 2403 N N . LEU A 1 301 ? 18.041 13.083 -31.244 1.00 45.53 301 LEU A N 1
ATOM 2404 C CA . LEU A 1 301 ? 18.870 12.572 -30.130 1.00 45.53 301 LEU A CA 1
ATOM 2405 C C . LEU A 1 301 ? 20.377 12.536 -30.475 1.00 45.53 301 LEU A C 1
ATOM 2407 O O . LEU A 1 301 ? 20.820 11.654 -31.193 1.00 45.53 301 LEU A O 1
ATOM 2411 N N . PRO A 1 302 ? 21.215 13.442 -29.948 1.00 45.12 302 PRO A N 1
ATOM 2412 C CA . PRO A 1 302 ? 22.634 13.281 -29.825 1.00 45.12 302 PRO A CA 1
ATOM 2413 C C . PRO A 1 302 ? 22.837 12.987 -28.352 1.00 45.12 302 PRO A C 1
ATOM 2415 O O . PRO A 1 302 ? 22.949 13.875 -27.505 1.00 45.12 302 PRO A O 1
ATOM 2418 N N . VAL A 1 303 ? 22.888 11.699 -28.061 1.00 50.53 303 VAL A N 1
ATOM 2419 C CA . VAL A 1 303 ? 23.329 11.141 -26.790 1.00 50.53 303 VAL A CA 1
ATOM 2420 C C . VAL A 1 303 ? 24.863 11.302 -26.725 1.00 50.53 303 VAL A C 1
ATOM 2422 O O . VAL A 1 303 ? 25.625 10.355 -26.614 1.00 50.53 303 VAL A O 1
ATOM 2425 N N . LYS A 1 304 ? 25.353 12.536 -26.911 1.00 43.81 304 LYS A N 1
ATOM 2426 C CA . LYS A 1 304 ? 26.768 12.842 -27.192 1.00 43.81 304 LYS A CA 1
ATOM 2427 C C . LYS A 1 304 ? 27.666 12.810 -25.956 1.00 43.81 304 LYS A C 1
ATOM 2429 O O . LYS A 1 304 ? 28.871 13.007 -26.076 1.00 43.81 304 LYS A O 1
ATOM 2434 N N . GLN A 1 305 ? 27.089 12.637 -24.769 1.00 45.91 305 GLN A N 1
ATOM 2435 C CA . GLN A 1 305 ? 27.797 12.783 -23.497 1.00 45.91 305 GLN A CA 1
ATOM 2436 C C . GLN A 1 305 ? 27.251 11.856 -22.409 1.00 45.91 305 GLN A C 1
ATOM 2438 O O . GLN A 1 305 ? 27.273 12.223 -21.236 1.00 45.91 305 GLN A O 1
ATOM 2443 N N . LEU A 1 306 ? 26.737 10.669 -22.752 1.00 50.75 306 LEU A N 1
ATOM 2444 C CA . LEU A 1 306 ? 26.504 9.706 -21.681 1.00 50.75 306 LEU A CA 1
ATOM 2445 C C . LEU A 1 306 ? 27.839 9.324 -21.048 1.00 50.75 306 LEU A C 1
ATOM 2447 O O . LEU A 1 306 ? 28.791 8.975 -21.742 1.00 50.75 306 LEU A O 1
ATOM 2451 N N . ILE A 1 307 ? 27.891 9.379 -19.721 1.00 50.06 307 ILE A N 1
ATOM 2452 C CA . ILE A 1 307 ? 29.051 8.928 -18.944 1.00 50.06 307 ILE A CA 1
ATOM 2453 C C . ILE A 1 307 ? 29.214 7.395 -19.072 1.00 50.06 307 ILE A C 1
ATOM 2455 O O . ILE A 1 307 ? 30.321 6.883 -18.914 1.00 50.06 307 ILE A O 1
ATOM 2459 N N . CYS A 1 308 ? 28.133 6.680 -19.422 1.00 58.53 308 CYS A N 1
ATOM 2460 C CA . CYS A 1 308 ? 28.079 5.227 -19.606 1.00 58.53 308 CYS A CA 1
ATOM 2461 C C . CYS A 1 308 ? 27.335 4.842 -20.903 1.00 58.53 308 CYS A C 1
ATOM 2463 O O . CYS A 1 308 ? 26.362 5.509 -21.253 1.00 58.53 308 CYS A O 1
ATOM 2465 N N . PRO A 1 309 ? 27.723 3.756 -21.590 1.00 66.38 309 PRO A N 1
ATOM 2466 C CA . PRO A 1 309 ? 26.994 3.259 -22.759 1.00 66.38 309 PRO A CA 1
ATOM 2467 C C . PRO A 1 309 ? 25.518 2.930 -22.410 1.00 66.38 309 PRO A C 1
ATOM 2469 O O . PRO A 1 309 ? 25.266 2.367 -21.342 1.00 66.38 309 PRO A O 1
ATOM 2472 N N . PRO A 1 310 ? 24.527 3.330 -23.238 1.00 71.69 310 PRO A N 1
ATOM 2473 C CA . PRO A 1 310 ? 23.108 3.089 -22.973 1.00 71.69 310 PRO A CA 1
ATOM 2474 C C . PRO A 1 310 ? 22.674 1.680 -23.379 1.00 71.69 310 PRO A C 1
ATOM 2476 O O . PRO A 1 310 ? 23.337 1.018 -24.182 1.00 71.69 310 PRO A O 1
ATOM 2479 N N . ASP A 1 311 ? 21.487 1.294 -22.912 1.00 74.62 311 ASP A N 1
ATOM 2480 C CA . ASP A 1 311 ? 20.820 0.063 -23.330 1.00 74.62 311 ASP A CA 1
ATOM 2481 C C . ASP A 1 311 ? 19.612 0.354 -24.226 1.00 74.62 311 ASP A C 1
ATOM 2483 O O . ASP A 1 311 ? 18.772 1.211 -23.924 1.00 74.62 311 ASP A O 1
ATOM 2487 N N . LEU A 1 312 ? 19.473 -0.422 -25.299 1.00 77.56 312 LEU A N 1
ATOM 2488 C CA . LEU A 1 312 ? 18.380 -0.331 -26.261 1.00 77.56 312 LEU A CA 1
ATOM 2489 C C . LEU A 1 312 ? 17.486 -1.571 -26.186 1.00 77.56 312 LEU A C 1
ATOM 2491 O O . LEU A 1 312 ? 17.936 -2.682 -26.450 1.00 77.56 312 LEU A O 1
ATOM 2495 N N . PHE A 1 313 ? 16.200 -1.379 -25.881 1.00 76.69 313 PHE A N 1
ATOM 2496 C CA . PHE A 1 313 ? 15.225 -2.465 -25.780 1.00 76.69 313 PHE A CA 1
ATOM 2497 C C . PHE A 1 313 ? 14.143 -2.308 -26.852 1.00 76.69 313 PHE A C 1
ATOM 2499 O O . PHE A 1 313 ? 13.385 -1.335 -26.837 1.00 76.69 313 PHE A O 1
ATOM 2506 N N . ILE A 1 314 ? 14.022 -3.280 -27.760 1.00 76.88 314 ILE A N 1
ATOM 2507 C CA . ILE A 1 314 ? 13.022 -3.234 -28.839 1.00 76.88 314 ILE A CA 1
ATOM 2508 C C . ILE A 1 314 ? 12.219 -4.534 -28.854 1.00 76.88 314 ILE A C 1
ATOM 2510 O O . ILE A 1 314 ? 12.752 -5.619 -29.087 1.00 76.88 314 ILE A O 1
ATOM 2514 N N . SER A 1 315 ? 10.916 -4.430 -28.601 1.00 76.94 315 SER A N 1
ATOM 2515 C CA . SER A 1 315 ? 10.001 -5.575 -28.557 1.00 76.94 315 SER A CA 1
ATOM 2516 C C . SER A 1 315 ? 9.186 -5.717 -29.840 1.00 76.94 315 SER A C 1
ATOM 2518 O O . SER A 1 315 ? 9.033 -4.774 -30.608 1.00 76.94 315 SER A O 1
ATOM 2520 N N . ASP A 1 316 ? 8.658 -6.921 -30.065 1.00 74.50 316 ASP A N 1
ATOM 2521 C CA . ASP A 1 316 ? 7.803 -7.308 -31.193 1.00 74.50 316 ASP A CA 1
ATOM 2522 C C . ASP A 1 316 ? 8.455 -7.136 -32.584 1.00 74.50 316 ASP A C 1
ATOM 2524 O O . ASP A 1 316 ? 7.760 -7.060 -33.594 1.00 74.50 316 ASP A O 1
ATOM 2528 N N . VAL A 1 317 ? 9.793 -7.123 -32.650 1.00 83.12 317 VAL A N 1
ATOM 2529 C CA . VAL A 1 317 ? 10.567 -7.062 -33.905 1.00 83.12 317 VAL A CA 1
ATOM 2530 C C . VAL A 1 317 ? 10.430 -8.368 -34.684 1.00 83.12 317 VAL A C 1
ATOM 2532 O O . VAL A 1 317 ? 10.563 -9.447 -34.115 1.00 83.12 317 VAL A O 1
ATOM 2535 N N . ASP A 1 318 ? 10.231 -8.299 -35.993 1.00 86.12 318 ASP A N 1
ATOM 2536 C CA . ASP A 1 318 ? 10.381 -9.432 -36.908 1.00 86.12 318 ASP A CA 1
ATOM 2537 C C . ASP A 1 318 ? 11.474 -9.144 -37.954 1.00 86.12 318 ASP A C 1
ATOM 2539 O O . ASP A 1 318 ? 12.129 -8.100 -37.924 1.00 86.12 318 ASP A O 1
ATOM 2543 N N . ASN A 1 319 ? 11.695 -10.068 -38.893 1.00 89.00 319 ASN A N 1
ATOM 2544 C CA . ASN A 1 319 ? 12.691 -9.870 -39.951 1.00 89.00 319 ASN A CA 1
ATOM 2545 C C . ASN A 1 319 ? 12.430 -8.611 -40.809 1.00 89.00 319 ASN A C 1
ATOM 2547 O O . ASN A 1 319 ? 13.369 -8.077 -41.393 1.00 89.00 319 ASN A O 1
ATOM 2551 N N . HIS A 1 320 ? 11.185 -8.139 -40.919 1.00 84.44 320 HIS A N 1
ATOM 2552 C CA . HIS A 1 320 ? 10.854 -6.941 -41.693 1.00 84.44 320 HIS A CA 1
ATOM 2553 C C . HIS A 1 320 ? 11.199 -5.653 -40.930 1.00 84.44 320 HIS A C 1
ATOM 2555 O O . HIS A 1 320 ? 11.493 -4.636 -41.555 1.00 84.44 320 HIS A O 1
ATOM 2561 N N . GLY A 1 321 ? 11.225 -5.702 -39.594 1.00 80.44 321 GLY A N 1
ATOM 2562 C CA . GLY A 1 321 ? 11.580 -4.575 -38.725 1.00 80.44 321 GLY A CA 1
ATOM 2563 C C . GLY A 1 321 ? 13.079 -4.251 -38.631 1.00 80.44 321 GLY A C 1
ATOM 2564 O O . GLY A 1 321 ? 13.437 -3.245 -38.022 1.00 80.44 321 GLY A O 1
ATOM 2565 N N . ILE A 1 322 ? 13.967 -5.060 -39.224 1.00 86.75 322 ILE A N 1
ATOM 2566 C CA . ILE A 1 322 ? 15.431 -4.946 -39.055 1.00 86.75 322 ILE A CA 1
ATOM 2567 C C . ILE A 1 322 ? 15.987 -3.596 -39.517 1.00 86.75 322 ILE A C 1
ATOM 2569 O O . ILE A 1 322 ? 16.724 -2.955 -38.771 1.00 86.75 322 ILE A O 1
ATOM 2573 N N . GLU A 1 323 ? 15.640 -3.145 -40.724 1.00 81.88 323 GLU A N 1
ATOM 2574 C CA . GLU A 1 323 ? 16.154 -1.872 -41.258 1.00 81.88 323 GLU A CA 1
ATOM 2575 C C . GLU A 1 323 ? 15.797 -0.695 -40.358 1.00 81.88 323 GLU A C 1
ATOM 2577 O O . GLU A 1 323 ? 16.578 0.242 -40.182 1.00 81.88 323 GLU A O 1
ATOM 2582 N N . TRP A 1 324 ? 14.627 -0.770 -39.730 1.00 75.06 324 TRP A N 1
ATOM 2583 C CA . TRP A 1 324 ? 14.241 0.242 -38.777 1.00 75.06 324 TRP A CA 1
ATOM 2584 C C . TRP A 1 324 ? 15.052 0.148 -37.486 1.00 75.06 324 TRP A C 1
ATOM 2586 O O . TRP A 1 324 ? 15.519 1.177 -37.016 1.00 75.06 324 TRP A O 1
ATOM 2596 N N . VAL A 1 325 ? 15.265 -1.051 -36.928 1.00 78.94 325 VAL A N 1
ATOM 2597 C CA . VAL A 1 325 ? 16.105 -1.236 -35.727 1.00 78.94 325 VAL A CA 1
ATOM 2598 C C . VAL A 1 325 ? 17.476 -0.594 -35.929 1.00 78.94 325 VAL A C 1
ATOM 2600 O O . VAL A 1 325 ? 17.960 0.129 -35.063 1.00 78.94 325 VAL A O 1
ATOM 2603 N N . VAL A 1 326 ? 18.067 -0.811 -37.101 1.00 80.69 326 VAL A N 1
ATOM 2604 C CA . VAL A 1 326 ? 19.358 -0.239 -37.494 1.00 80.69 326 VAL A CA 1
ATOM 2605 C C . VAL A 1 326 ? 19.277 1.286 -37.571 1.00 80.69 326 VAL A C 1
ATOM 2607 O O . VAL A 1 326 ? 20.140 1.982 -37.038 1.00 80.69 326 VAL A O 1
ATOM 2610 N N . SER A 1 327 ? 18.212 1.815 -38.177 1.00 72.69 327 SER A N 1
ATOM 2611 C CA . SER A 1 327 ? 17.955 3.255 -38.234 1.00 72.69 327 SER A CA 1
ATOM 2612 C C . SER A 1 327 ? 17.789 3.865 -36.840 1.00 72.69 327 SER A C 1
ATOM 2614 O O . SER A 1 327 ? 18.325 4.937 -36.575 1.00 72.69 327 SER A O 1
ATOM 2616 N N . ALA A 1 328 ? 17.077 3.192 -35.938 1.00 71.00 328 ALA A N 1
ATOM 2617 C CA . ALA A 1 328 ? 16.847 3.645 -34.575 1.00 71.00 328 ALA A CA 1
ATOM 2618 C C . ALA A 1 328 ? 18.137 3.634 -33.756 1.00 71.00 328 ALA A C 1
ATOM 2620 O O . ALA A 1 328 ? 18.451 4.632 -33.115 1.00 71.00 328 ALA A O 1
ATOM 2621 N N . ALA A 1 329 ? 18.912 2.549 -33.827 1.00 74.38 329 ALA A N 1
ATOM 2622 C CA . ALA A 1 329 ? 20.202 2.448 -33.158 1.00 74.38 329 ALA A CA 1
ATOM 2623 C C . ALA A 1 329 ? 21.168 3.541 -33.644 1.00 74.38 329 ALA A C 1
ATOM 2625 O O . ALA A 1 329 ? 21.773 4.229 -32.825 1.00 74.38 329 ALA A O 1
ATOM 2626 N N . ARG A 1 330 ? 21.229 3.786 -34.962 1.00 71.62 330 ARG A N 1
ATOM 2627 C CA . ARG A 1 330 ? 22.055 4.859 -35.535 1.00 71.62 330 ARG A CA 1
ATOM 2628 C C . ARG A 1 330 ? 21.568 6.259 -35.164 1.00 71.62 330 ARG A C 1
ATOM 2630 O O . ARG A 1 330 ? 22.374 7.157 -34.974 1.00 71.62 330 ARG A O 1
ATOM 2637 N N . SER A 1 331 ? 20.261 6.476 -35.064 1.00 62.78 331 SER A N 1
ATOM 2638 C CA . SER A 1 331 ? 19.734 7.775 -34.632 1.00 62.78 331 SER A CA 1
ATOM 2639 C C . SER A 1 331 ? 19.909 8.026 -33.141 1.00 62.78 331 SER A C 1
ATOM 2641 O O . SER A 1 331 ? 20.052 9.176 -32.748 1.00 62.78 331 SER A O 1
ATOM 2643 N N . LEU A 1 332 ? 19.892 6.980 -32.313 1.00 65.00 332 LEU A N 1
ATOM 2644 C CA . LEU A 1 332 ? 20.187 7.078 -30.884 1.00 65.00 332 LEU A CA 1
ATOM 2645 C C . LEU A 1 332 ? 21.672 7.366 -30.634 1.00 65.00 332 LEU A C 1
ATOM 2647 O O . LEU A 1 332 ? 22.007 8.086 -29.697 1.00 65.00 332 LEU A O 1
ATOM 2651 N N . MET A 1 333 ? 22.537 6.825 -31.491 1.00 67.19 333 MET A N 1
ATOM 2652 C CA . MET A 1 333 ? 23.993 6.914 -31.413 1.00 67.19 333 MET A CA 1
ATOM 2653 C C . MET A 1 333 ? 24.552 7.329 -32.787 1.00 67.19 333 MET A C 1
ATOM 2655 O O . MET A 1 333 ? 24.955 6.472 -33.572 1.00 67.19 333 MET A O 1
ATOM 2659 N N . PRO A 1 334 ? 24.514 8.636 -33.128 1.00 57.09 334 PRO A N 1
ATOM 2660 C CA . PRO A 1 334 ? 24.892 9.123 -34.459 1.00 57.09 334 PRO A CA 1
ATOM 2661 C C . PRO A 1 334 ? 26.408 9.148 -34.730 1.00 57.09 334 PRO A C 1
ATOM 2663 O O . PRO A 1 334 ? 26.798 9.241 -35.896 1.00 57.09 334 PRO A O 1
ATOM 2666 N N . ASP A 1 335 ? 27.245 9.071 -33.689 1.00 59.56 335 ASP A N 1
ATOM 2667 C CA . ASP A 1 335 ? 28.710 8.968 -33.785 1.00 59.56 335 ASP A CA 1
ATOM 2668 C C . ASP A 1 335 ? 29.167 7.503 -33.562 1.00 59.56 335 ASP A C 1
ATOM 2670 O O . ASP A 1 335 ? 28.332 6.642 -33.300 1.00 59.56 335 ASP A O 1
ATOM 2674 N N . GLU A 1 336 ? 30.470 7.197 -33.669 1.00 62.19 336 GLU A N 1
ATOM 2675 C CA . GLU A 1 336 ? 31.072 5.869 -33.382 1.00 62.19 336 GLU A CA 1
ATOM 2676 C C . GLU A 1 336 ? 30.984 5.511 -31.882 1.00 62.19 336 GLU A C 1
ATOM 2678 O O . GLU A 1 336 ? 31.989 5.398 -31.181 1.00 62.19 336 GLU A O 1
ATOM 2683 N N . SER A 1 337 ? 29.770 5.432 -31.347 1.00 65.19 337 SER A N 1
ATOM 2684 C CA . SER A 1 337 ? 29.496 5.238 -29.931 1.00 65.19 337 SER A CA 1
ATOM 2685 C C . SER A 1 337 ? 28.857 3.874 -29.665 1.00 65.19 337 SER A C 1
ATOM 2687 O O . SER A 1 337 ? 28.102 3.336 -30.473 1.00 65.19 337 SER A O 1
ATOM 2689 N N . LEU A 1 338 ? 29.178 3.323 -28.496 1.00 76.38 338 LEU A N 1
ATOM 2690 C CA . LEU A 1 338 ? 28.952 1.933 -28.106 1.00 76.38 338 LEU A CA 1
ATOM 2691 C C . LEU A 1 338 ? 27.683 1.786 -27.250 1.00 76.38 338 LEU A C 1
ATOM 2693 O O . LEU A 1 338 ? 27.519 2.519 -26.275 1.00 76.38 338 LEU A O 1
ATOM 2697 N N . PHE A 1 339 ? 26.801 0.843 -27.589 1.00 77.62 339 PHE A N 1
ATOM 2698 C CA . PHE A 1 339 ? 25.737 0.369 -26.690 1.00 77.62 339 PHE A CA 1
ATOM 2699 C C . PHE A 1 339 ? 26.287 -0.659 -25.693 1.00 77.62 339 PHE A C 1
ATOM 2701 O O . PHE A 1 339 ? 27.145 -1.464 -26.052 1.00 77.62 339 PHE A O 1
ATOM 2708 N N . ASP A 1 340 ? 25.772 -0.684 -24.463 1.00 77.00 340 ASP A N 1
ATOM 2709 C CA . ASP A 1 340 ? 26.113 -1.746 -23.500 1.00 77.00 340 ASP A CA 1
ATOM 2710 C C . ASP A 1 340 ? 25.308 -3.006 -23.821 1.00 77.00 340 ASP A C 1
ATOM 2712 O O . ASP A 1 340 ? 25.847 -4.092 -24.040 1.00 77.00 340 ASP A O 1
ATOM 2716 N N . LEU A 1 341 ? 24.006 -2.830 -24.022 1.00 78.62 341 LEU A N 1
ATOM 2717 C CA . LEU A 1 341 ? 23.122 -3.909 -24.417 1.00 78.62 341 LEU A CA 1
ATOM 2718 C C . LEU A 1 341 ? 22.124 -3.471 -25.489 1.00 78.62 341 LEU A C 1
ATOM 2720 O O . LEU A 1 341 ? 21.420 -2.474 -25.342 1.00 78.62 341 LEU A O 1
ATOM 2724 N N . ILE A 1 342 ? 21.974 -4.288 -26.532 1.00 85.19 342 ILE A N 1
ATOM 2725 C CA . ILE A 1 342 ? 20.797 -4.266 -27.406 1.00 85.19 342 ILE A CA 1
ATOM 2726 C C . ILE A 1 342 ? 19.971 -5.525 -27.120 1.00 85.19 342 ILE A C 1
ATOM 2728 O O . ILE A 1 342 ? 20.394 -6.641 -27.419 1.00 85.19 342 ILE A O 1
ATOM 2732 N N . PHE A 1 343 ? 18.783 -5.362 -26.537 1.00 84.25 343 PHE A N 1
ATOM 2733 C CA . PHE A 1 343 ? 17.915 -6.472 -26.147 1.00 84.25 343 PHE A CA 1
ATOM 2734 C C . PHE A 1 343 ? 16.621 -6.523 -26.962 1.00 84.25 343 PHE A C 1
ATOM 2736 O O . PHE A 1 343 ? 15.867 -5.550 -27.053 1.00 84.25 343 PHE A O 1
ATOM 2743 N N . PHE A 1 344 ? 16.319 -7.714 -27.478 1.00 85.69 344 PHE A N 1
ATOM 2744 C CA . PHE A 1 344 ? 15.071 -8.055 -28.152 1.00 85.69 344 PHE A CA 1
ATOM 2745 C C . PHE A 1 344 ? 14.251 -9.036 -27.294 1.00 85.69 344 PHE A C 1
ATOM 2747 O O . PHE A 1 344 ? 14.274 -10.240 -27.546 1.00 85.69 344 PHE A O 1
ATOM 2754 N N . PRO A 1 345 ? 13.512 -8.556 -26.274 1.00 72.50 345 PRO A N 1
ATOM 2755 C CA . PRO A 1 345 ? 12.851 -9.399 -25.266 1.00 72.50 345 PRO A CA 1
ATOM 2756 C C . PRO A 1 345 ? 11.686 -10.252 -25.780 1.00 72.50 345 PRO A C 1
ATOM 2758 O O . PRO A 1 345 ? 11.222 -11.146 -25.078 1.00 72.50 345 PRO A O 1
ATOM 2761 N N . LYS A 1 346 ? 11.142 -9.940 -26.959 1.00 75.06 346 LYS A N 1
ATOM 2762 C CA . LYS A 1 346 ? 9.992 -10.640 -27.544 1.00 75.06 346 LYS A CA 1
ATOM 2763 C C . LYS A 1 346 ? 9.961 -10.385 -29.042 1.00 75.06 346 LYS A C 1
ATOM 2765 O O . LYS A 1 346 ? 9.165 -9.580 -29.510 1.00 75.06 346 LYS A O 1
ATOM 2770 N N . CYS A 1 347 ? 10.847 -11.012 -29.795 1.00 80.94 347 CYS A N 1
ATOM 2771 C CA . CYS A 1 347 ? 10.887 -10.852 -31.245 1.00 80.94 347 CYS A CA 1
ATOM 2772 C C . CYS A 1 347 ? 10.461 -12.147 -31.957 1.00 80.94 347 CYS A C 1
ATOM 2774 O O . CYS A 1 347 ? 10.222 -13.184 -31.340 1.00 80.94 347 CYS A O 1
ATOM 2776 N N . LYS A 1 348 ? 10.289 -12.049 -33.272 1.00 86.25 348 LYS A N 1
ATOM 2777 C CA . LYS A 1 348 ? 10.113 -13.154 -34.224 1.00 86.25 348 LYS A CA 1
ATOM 2778 C C . LYS A 1 348 ? 11.264 -13.142 -35.229 1.00 86.25 348 LYS A C 1
ATOM 2780 O O . LYS A 1 348 ? 11.082 -13.382 -36.423 1.00 86.25 348 LYS A O 1
ATOM 2785 N N . LEU A 1 349 ? 12.445 -12.733 -34.762 1.00 88.31 349 LEU A N 1
ATOM 2786 C CA . LEU A 1 349 ? 13.645 -12.777 -35.576 1.00 88.31 349 LEU A CA 1
ATOM 2787 C C . LEU A 1 349 ? 14.003 -14.236 -35.810 1.00 88.31 349 LEU A C 1
ATOM 2789 O O . LEU A 1 349 ? 14.082 -15.034 -34.879 1.00 88.31 349 LEU A O 1
ATOM 2793 N N . THR A 1 350 ? 14.234 -14.555 -37.072 1.00 91.62 350 THR A N 1
ATOM 2794 C CA . THR A 1 350 ? 14.810 -15.835 -37.486 1.00 91.62 350 THR A CA 1
ATOM 2795 C C . THR A 1 350 ? 16.332 -15.772 -37.418 1.00 91.62 350 THR A C 1
ATOM 2797 O O . THR A 1 350 ? 16.916 -14.690 -37.369 1.00 91.62 350 THR A O 1
ATOM 2800 N N . PHE A 1 351 ? 16.994 -16.918 -37.554 1.00 88.94 351 PHE A N 1
ATOM 2801 C CA . PHE A 1 351 ? 18.451 -16.995 -37.701 1.00 88.94 351 PHE A CA 1
ATOM 2802 C C . PHE A 1 351 ? 19.000 -16.117 -38.835 1.00 88.94 351 PHE A C 1
ATOM 2804 O O . PHE A 1 351 ? 19.950 -15.361 -38.644 1.00 88.94 351 PHE A O 1
ATOM 2811 N N . SER A 1 352 ? 18.360 -16.144 -40.008 1.00 90.44 352 SER A N 1
ATOM 2812 C CA . SER A 1 352 ? 18.702 -15.252 -41.124 1.00 90.44 352 SER A CA 1
ATOM 2813 C C . SER A 1 352 ? 18.444 -13.781 -40.807 1.00 90.44 352 SER A C 1
ATOM 2815 O O . SER A 1 352 ? 19.214 -12.924 -41.231 1.00 90.44 352 SER A O 1
ATOM 2817 N N . GLY A 1 353 ? 17.383 -13.491 -40.052 1.00 91.81 353 GLY A N 1
ATOM 2818 C CA . GLY A 1 353 ? 17.055 -12.139 -39.615 1.00 91.81 353 GLY A CA 1
ATOM 2819 C C . GLY A 1 353 ? 18.101 -11.577 -38.661 1.00 91.81 353 GLY A C 1
ATOM 2820 O O . GLY A 1 353 ? 18.585 -10.475 -38.871 1.00 91.81 353 GLY A O 1
ATOM 2821 N N . LEU A 1 354 ? 18.520 -12.347 -37.657 1.00 90.19 354 LEU A N 1
ATOM 2822 C CA . LEU A 1 354 ? 19.558 -11.914 -36.724 1.00 90.19 354 LEU A CA 1
ATOM 2823 C C . LEU A 1 354 ? 20.904 -11.684 -37.429 1.00 90.19 354 LEU A C 1
ATOM 2825 O O . LEU A 1 354 ? 21.558 -10.673 -37.185 1.00 90.19 354 LEU A O 1
ATOM 2829 N N . LYS A 1 355 ? 21.282 -12.559 -38.369 1.00 90.56 355 LYS A N 1
ATOM 2830 C CA . LYS A 1 355 ? 22.467 -12.346 -39.216 1.00 90.56 355 LYS A CA 1
ATOM 2831 C C . LYS A 1 355 ? 22.375 -11.052 -40.020 1.00 90.56 355 LYS A C 1
ATOM 2833 O O . LYS A 1 355 ? 23.329 -10.278 -40.047 1.00 90.56 355 LYS A O 1
ATOM 2838 N N . LEU A 1 356 ? 21.226 -10.806 -40.651 1.00 91.56 356 LEU A N 1
ATOM 2839 C CA . LEU A 1 356 ? 20.984 -9.572 -41.395 1.00 91.56 356 LEU A CA 1
ATOM 2840 C C . LEU A 1 356 ? 21.064 -8.347 -40.476 1.00 91.56 356 LEU A C 1
ATOM 2842 O O . LEU A 1 356 ? 21.718 -7.376 -40.829 1.00 91.56 356 LEU A O 1
ATOM 2846 N N . LEU A 1 357 ? 20.466 -8.404 -39.286 1.00 90.56 357 LEU A N 1
ATOM 2847 C CA . LEU A 1 357 ? 20.532 -7.329 -38.300 1.00 90.56 357 LEU A CA 1
ATOM 2848 C C . LEU A 1 357 ? 21.977 -6.997 -37.914 1.00 90.56 357 LEU A C 1
ATOM 2850 O O . LEU A 1 357 ? 22.369 -5.838 -38.000 1.00 90.56 357 LEU A O 1
ATOM 2854 N N . ILE A 1 358 ? 22.774 -8.001 -37.540 1.00 89.44 358 ILE A N 1
ATOM 2855 C CA . ILE A 1 358 ? 24.184 -7.817 -37.163 1.00 89.44 358 ILE A CA 1
ATOM 2856 C C . ILE A 1 358 ? 24.975 -7.203 -38.320 1.00 89.44 358 ILE A C 1
ATOM 2858 O O . ILE A 1 358 ? 25.711 -6.239 -38.116 1.00 89.44 358 ILE A O 1
ATOM 2862 N N . ALA A 1 359 ? 24.782 -7.717 -39.538 1.00 89.06 359 ALA A N 1
ATOM 2863 C CA . ALA A 1 359 ? 25.436 -7.184 -40.726 1.00 89.06 359 ALA A CA 1
ATOM 2864 C C . ALA A 1 359 ? 25.088 -5.709 -40.950 1.00 89.06 359 ALA A C 1
ATOM 2866 O O . ALA A 1 359 ? 25.971 -4.884 -41.172 1.00 89.06 359 ALA A O 1
ATOM 2867 N N . ARG A 1 360 ? 23.806 -5.358 -40.830 1.00 89.44 360 ARG A N 1
ATOM 2868 C CA . ARG A 1 360 ? 23.338 -3.990 -41.045 1.00 89.44 360 ARG A CA 1
ATOM 2869 C C . ARG A 1 360 ? 23.799 -3.039 -39.947 1.00 89.44 360 ARG A C 1
ATOM 2871 O O . ARG A 1 360 ? 24.193 -1.929 -40.282 1.00 89.44 360 ARG A O 1
ATOM 2878 N N . LEU A 1 361 ? 23.830 -3.466 -38.680 1.00 87.12 361 LEU A N 1
ATOM 2879 C CA . LEU A 1 361 ? 24.421 -2.697 -37.574 1.00 87.12 361 LEU A CA 1
ATOM 2880 C C . LEU A 1 361 ? 25.914 -2.421 -37.817 1.00 87.12 361 LEU A C 1
ATOM 2882 O O . LEU A 1 361 ? 26.359 -1.284 -37.662 1.00 87.12 361 LEU A O 1
ATOM 2886 N N . ALA A 1 362 ? 26.664 -3.425 -38.281 1.00 85.19 362 ALA A N 1
ATOM 2887 C CA . ALA A 1 362 ? 28.075 -3.271 -38.625 1.00 85.19 362 ALA A CA 1
ATOM 2888 C C . ALA A 1 362 ? 28.288 -2.317 -39.815 1.00 85.19 362 ALA A C 1
ATOM 2890 O O . ALA A 1 362 ? 29.172 -1.467 -39.770 1.00 85.19 362 ALA A O 1
ATOM 2891 N N . GLU A 1 363 ? 27.458 -2.399 -40.860 1.00 86.69 363 GLU A N 1
ATOM 2892 C CA . GLU A 1 363 ? 27.514 -1.492 -42.018 1.00 86.69 363 GLU A CA 1
ATOM 2893 C C . GLU A 1 363 ? 27.264 -0.026 -41.646 1.00 86.69 363 GLU A C 1
ATOM 2895 O O . GLU A 1 363 ? 27.771 0.885 -42.307 1.00 86.69 363 GLU A O 1
ATOM 2900 N N . VAL A 1 364 ? 26.482 0.215 -40.591 1.00 81.25 364 VAL A N 1
ATOM 2901 C CA . VAL A 1 364 ? 26.221 1.562 -40.090 1.00 81.25 364 VAL A CA 1
ATOM 2902 C C . VAL A 1 364 ? 27.156 2.016 -38.967 1.00 81.25 364 VAL A C 1
ATOM 2904 O O . VAL A 1 364 ? 26.959 3.116 -38.454 1.00 81.25 364 VAL A O 1
ATOM 2907 N N . ASN A 1 365 ? 28.187 1.233 -38.635 1.00 80.12 365 ASN A N 1
ATOM 2908 C CA . ASN A 1 365 ? 29.122 1.481 -37.531 1.00 80.12 365 ASN A CA 1
ATOM 2909 C C . ASN A 1 365 ? 28.430 1.660 -36.166 1.00 80.12 365 ASN A C 1
ATOM 2911 O O . ASN A 1 365 ? 28.856 2.483 -35.361 1.00 80.12 365 ASN A O 1
ATOM 2915 N N . VAL A 1 366 ? 27.353 0.914 -35.906 1.00 80.00 366 VAL A N 1
ATOM 2916 C CA . VAL A 1 366 ? 26.774 0.839 -34.559 1.00 80.00 366 VAL A CA 1
ATOM 2917 C C . VAL A 1 366 ? 27.520 -0.241 -33.783 1.00 80.00 366 VAL A C 1
ATOM 2919 O O . VAL A 1 366 ? 27.414 -1.426 -34.107 1.00 80.00 366 VAL A O 1
ATOM 2922 N N . GLU A 1 367 ? 28.262 0.166 -32.757 1.00 80.56 367 GLU A N 1
ATOM 2923 C CA . GLU A 1 367 ? 28.961 -0.757 -31.864 1.00 80.56 367 GLU A CA 1
ATOM 2924 C C . GLU A 1 367 ? 28.080 -1.140 -30.668 1.00 80.56 367 GLU A C 1
ATOM 2926 O O . GLU A 1 367 ? 27.263 -0.350 -30.188 1.00 80.56 367 GLU A O 1
ATOM 2931 N N . TYR A 1 368 ? 28.255 -2.358 -30.159 1.00 83.25 368 TYR A N 1
ATOM 2932 C CA . TYR A 1 368 ? 27.564 -2.857 -28.969 1.00 83.25 368 TYR A CA 1
ATOM 2933 C C . TYR A 1 368 ? 28.449 -3.845 -28.194 1.00 83.25 368 TYR A C 1
ATOM 2935 O O . TYR A 1 368 ? 29.265 -4.544 -28.794 1.00 83.25 368 TYR A O 1
ATOM 2943 N N . PHE A 1 369 ? 28.281 -3.927 -26.870 1.00 79.94 369 PHE A N 1
ATOM 2944 C CA . PHE A 1 369 ? 28.928 -4.948 -26.038 1.00 79.94 369 PHE A CA 1
ATOM 2945 C C . PHE A 1 369 ? 28.182 -6.290 -26.106 1.00 79.94 369 PHE A C 1
ATOM 2947 O O . PHE A 1 369 ? 28.814 -7.335 -26.275 1.00 79.94 369 PHE A O 1
ATOM 2954 N N . ALA A 1 370 ? 26.846 -6.277 -26.014 1.00 84.12 370 ALA A N 1
ATOM 2955 C CA . ALA A 1 370 ? 26.022 -7.487 -26.059 1.00 84.12 370 ALA A CA 1
ATOM 2956 C C . ALA A 1 370 ? 24.749 -7.326 -26.905 1.00 84.12 370 ALA A C 1
ATOM 2958 O O . ALA A 1 370 ? 24.122 -6.263 -26.927 1.00 84.12 370 ALA A O 1
ATOM 2959 N N . ILE A 1 371 ? 24.334 -8.421 -27.554 1.00 86.94 371 ILE A N 1
ATOM 2960 C CA . ILE A 1 371 ? 22.991 -8.570 -28.128 1.00 86.94 371 ILE A CA 1
ATOM 2961 C C . ILE A 1 371 ? 22.300 -9.731 -27.426 1.00 86.94 371 ILE A C 1
ATOM 2963 O O . ILE A 1 371 ? 22.750 -10.872 -27.492 1.00 86.94 371 ILE A O 1
ATOM 2967 N N . LEU A 1 372 ? 21.160 -9.454 -26.808 1.00 86.69 372 LEU A N 1
ATOM 2968 C CA . LEU A 1 372 ? 20.312 -10.485 -26.221 1.00 86.69 372 LEU A CA 1
ATOM 2969 C C . LEU A 1 372 ? 19.058 -10.637 -27.083 1.00 86.69 372 LEU A C 1
ATOM 2971 O O . LEU A 1 372 ? 18.454 -9.642 -27.498 1.00 86.69 372 LEU A O 1
ATOM 2975 N N . VAL A 1 373 ? 18.650 -11.870 -27.375 1.00 85.38 373 VAL A N 1
ATOM 2976 C CA . VAL A 1 373 ? 17.489 -12.131 -28.238 1.00 85.38 373 VAL A CA 1
ATOM 2977 C C . VAL A 1 373 ? 16.608 -13.205 -27.629 1.00 85.38 373 VAL A C 1
ATOM 2979 O O . VAL A 1 373 ? 17.058 -14.312 -27.380 1.00 85.38 373 VAL A O 1
ATOM 2982 N N . CYS A 1 374 ? 15.329 -12.900 -27.443 1.00 85.31 374 CYS A N 1
ATOM 2983 C CA . CYS A 1 374 ? 14.316 -13.880 -27.073 1.00 85.31 374 CYS A CA 1
ATOM 2984 C C . CYS A 1 374 ? 13.335 -14.040 -28.243 1.00 85.31 374 CYS A C 1
ATOM 2986 O O . CYS A 1 374 ? 12.478 -13.180 -28.487 1.00 85.31 374 CYS A O 1
ATOM 2988 N N . SER A 1 375 ? 13.494 -15.133 -28.998 1.00 84.12 375 SER A N 1
ATOM 2989 C CA . SER A 1 375 ? 12.673 -15.466 -30.170 1.00 84.12 375 SER A CA 1
ATOM 2990 C C . SER A 1 375 ? 12.366 -16.963 -30.204 1.00 84.12 375 SER A C 1
ATOM 2992 O O . SER A 1 375 ? 13.281 -17.767 -30.053 1.00 84.12 375 SER A O 1
ATOM 2994 N N . PRO A 1 376 ? 11.113 -17.374 -30.482 1.00 81.88 376 PRO A N 1
ATOM 2995 C CA . PRO A 1 376 ? 10.781 -18.790 -30.658 1.00 81.88 376 PRO A CA 1
ATOM 2996 C C . PRO A 1 376 ? 11.518 -19.442 -31.841 1.00 81.88 376 PRO A C 1
ATOM 2998 O O . PRO A 1 376 ? 11.629 -20.663 -31.885 1.00 81.88 376 PRO A O 1
ATOM 3001 N N . ASP A 1 377 ? 12.014 -18.641 -32.787 1.00 83.69 377 ASP A N 1
ATOM 3002 C CA . ASP A 1 377 ? 12.714 -19.107 -33.988 1.00 83.69 377 ASP A CA 1
ATOM 3003 C C . ASP A 1 377 ? 14.253 -19.130 -33.818 1.00 83.69 377 ASP A C 1
ATOM 3005 O O . ASP A 1 377 ? 14.980 -19.425 -34.773 1.00 83.69 377 ASP A O 1
ATOM 3009 N N . LEU A 1 378 ? 14.759 -18.808 -32.618 1.00 84.00 378 LEU A N 1
ATOM 3010 C CA . LEU A 1 378 ? 16.183 -18.763 -32.260 1.00 84.00 378 LEU A CA 1
ATOM 3011 C C . LEU A 1 378 ? 16.423 -19.501 -30.935 1.00 84.00 378 LEU A C 1
ATOM 3013 O O . LEU A 1 378 ? 16.425 -18.875 -29.879 1.00 84.00 378 LEU A O 1
ATOM 3017 N N . PRO A 1 379 ? 16.615 -20.826 -30.972 1.00 81.00 379 PRO A N 1
ATOM 3018 C CA . PRO A 1 379 ? 16.813 -21.593 -29.754 1.00 81.00 379 PRO A CA 1
ATOM 3019 C C . PRO A 1 379 ? 18.197 -21.340 -29.137 1.00 81.00 379 PRO A C 1
ATOM 3021 O O . PRO A 1 379 ? 19.185 -21.190 -29.859 1.00 81.00 379 PRO A O 1
ATOM 3024 N N . SER A 1 380 ? 18.262 -21.382 -27.805 1.00 80.56 380 SER A N 1
ATOM 3025 C CA . SER A 1 380 ? 19.446 -21.059 -26.979 1.00 80.56 380 SER A CA 1
ATOM 3026 C C . SER A 1 380 ? 20.733 -21.820 -27.341 1.00 80.56 380 SER A C 1
ATOM 3028 O O . SER A 1 380 ? 21.838 -21.302 -27.252 1.00 80.56 380 SER A O 1
ATOM 3030 N N . HIS A 1 381 ? 20.626 -23.057 -27.832 1.00 81.06 381 HIS A N 1
ATOM 3031 C CA . HIS A 1 381 ? 21.790 -23.867 -28.225 1.00 81.06 381 HIS A CA 1
ATOM 3032 C C . HIS A 1 381 ? 22.504 -23.388 -29.504 1.00 81.06 381 HIS A C 1
ATOM 3034 O O . HIS A 1 381 ? 23.460 -24.028 -29.940 1.00 81.06 381 HIS A O 1
ATOM 3040 N N . LYS A 1 382 ? 22.016 -22.325 -30.156 1.00 82.94 382 LYS A N 1
ATOM 3041 C CA . LYS A 1 382 ? 22.593 -21.778 -31.392 1.00 82.94 382 LYS A CA 1
ATOM 3042 C C . LYS A 1 382 ? 23.454 -20.528 -31.193 1.00 82.94 382 LYS A C 1
ATOM 3044 O O . LYS A 1 382 ? 23.914 -19.971 -32.192 1.00 82.94 382 LYS A O 1
ATOM 3049 N N . ASP A 1 383 ? 23.693 -20.116 -29.950 1.00 81.38 383 ASP A N 1
ATOM 3050 C CA . ASP A 1 383 ? 24.535 -18.963 -29.602 1.00 81.38 383 ASP A CA 1
ATOM 3051 C C . ASP A 1 383 ? 25.907 -19.054 -30.275 1.00 81.38 383 ASP A C 1
ATOM 3053 O O . ASP A 1 383 ? 26.294 -18.159 -31.029 1.00 81.38 383 ASP A O 1
ATOM 3057 N N . ASP A 1 384 ? 26.585 -20.192 -30.102 1.00 83.06 384 ASP A N 1
ATOM 3058 C CA . ASP A 1 384 ? 27.923 -20.435 -30.649 1.00 83.06 384 ASP A CA 1
ATOM 3059 C C . ASP A 1 384 ? 27.951 -20.321 -32.183 1.00 83.06 384 ASP A C 1
ATOM 3061 O O . ASP A 1 384 ? 28.855 -19.705 -32.745 1.00 83.06 384 ASP A O 1
ATOM 3065 N N . GLU A 1 385 ? 26.925 -20.833 -32.876 1.00 86.69 385 GLU A N 1
ATOM 3066 C CA . GLU A 1 385 ? 26.832 -20.783 -34.345 1.00 86.69 385 GLU A CA 1
ATOM 3067 C C . GLU A 1 385 ? 26.747 -19.331 -34.857 1.00 86.69 385 GLU A C 1
ATOM 3069 O O . GLU A 1 385 ? 27.321 -18.980 -35.895 1.00 86.69 385 GLU A O 1
ATOM 3074 N N . ILE A 1 386 ? 26.023 -18.467 -34.140 1.00 84.19 386 ILE A N 1
ATOM 3075 C CA . ILE A 1 386 ? 25.896 -17.046 -34.489 1.00 84.19 386 ILE A CA 1
ATOM 3076 C C . ILE A 1 386 ? 27.152 -16.272 -34.115 1.00 84.19 386 ILE A C 1
ATOM 3078 O O . ILE A 1 386 ? 27.596 -15.451 -34.919 1.00 84.19 386 ILE A O 1
ATOM 3082 N N . ILE A 1 387 ? 27.734 -16.541 -32.946 1.00 83.69 387 ILE A N 1
ATOM 3083 C CA . ILE A 1 387 ? 28.965 -15.895 -32.481 1.00 83.69 387 ILE A CA 1
ATOM 3084 C C . ILE A 1 387 ? 30.120 -16.204 -33.439 1.00 83.69 387 ILE A C 1
ATOM 3086 O O . ILE A 1 387 ? 30.811 -15.287 -33.886 1.00 83.69 387 ILE A O 1
ATOM 3090 N N . GLU A 1 388 ? 30.311 -17.472 -33.815 1.00 84.81 388 GLU A N 1
ATOM 3091 C CA . GLU A 1 388 ? 31.334 -17.874 -34.785 1.00 84.81 388 GLU A CA 1
ATOM 3092 C C . GLU A 1 388 ? 31.133 -17.173 -36.131 1.00 84.81 388 GLU A C 1
ATOM 3094 O O . GLU A 1 388 ? 32.074 -16.610 -36.698 1.00 84.81 388 GLU A O 1
ATOM 3099 N N . TRP A 1 389 ? 29.894 -17.149 -36.631 1.00 87.69 389 TRP A N 1
ATOM 3100 C CA . TRP A 1 389 ? 29.576 -16.463 -37.878 1.00 87.69 389 TRP A CA 1
ATOM 3101 C C . TRP A 1 389 ? 29.846 -14.952 -37.796 1.00 87.69 389 TRP A C 1
ATOM 3103 O O . TRP A 1 389 ? 30.432 -14.394 -38.727 1.00 87.69 389 TRP A O 1
ATOM 3113 N N . ALA A 1 390 ? 29.455 -14.287 -36.706 1.00 82.56 390 ALA A N 1
ATOM 3114 C CA . ALA A 1 390 ? 29.659 -12.853 -36.520 1.00 82.56 390 ALA A CA 1
ATOM 3115 C C . ALA A 1 390 ? 31.154 -12.507 -36.460 1.00 82.56 390 ALA A C 1
ATOM 3117 O O . ALA A 1 390 ? 31.606 -11.623 -37.188 1.00 82.56 390 ALA A O 1
ATOM 3118 N N . ASN A 1 391 ? 31.940 -13.271 -35.696 1.00 82.06 391 ASN A N 1
ATOM 3119 C CA . ASN A 1 391 ? 33.386 -13.078 -35.568 1.00 82.06 391 ASN A CA 1
ATOM 3120 C C . ASN A 1 391 ? 34.132 -13.264 -36.901 1.00 82.06 391 ASN A C 1
ATOM 3122 O O . ASN A 1 391 ? 35.089 -12.542 -37.179 1.00 82.06 391 ASN A O 1
ATOM 3126 N N . LEU A 1 392 ? 33.690 -14.205 -37.745 1.00 84.19 392 LEU A N 1
ATOM 3127 C CA . LEU A 1 392 ? 34.282 -14.431 -39.068 1.00 84.19 392 LEU A CA 1
ATOM 3128 C C . LEU A 1 392 ? 34.003 -13.287 -40.054 1.00 84.19 392 LEU A C 1
ATOM 3130 O O . LEU A 1 392 ? 34.866 -12.962 -40.868 1.00 84.19 392 LEU A O 1
ATOM 3134 N N . ASN A 1 393 ? 32.804 -12.701 -40.013 1.00 82.19 393 ASN A N 1
ATOM 3135 C CA . ASN A 1 393 ? 32.359 -11.728 -41.016 1.00 82.19 393 ASN A CA 1
ATOM 3136 C C . ASN A 1 393 ? 32.577 -10.267 -40.585 1.00 82.19 393 ASN A C 1
ATOM 3138 O O . ASN A 1 393 ? 32.761 -9.407 -41.446 1.00 82.19 393 ASN A O 1
ATOM 3142 N N . PHE A 1 394 ? 32.610 -9.980 -39.278 1.00 80.31 394 PHE A N 1
ATOM 3143 C CA . PHE A 1 394 ? 32.674 -8.619 -38.727 1.00 80.31 394 PHE A CA 1
ATOM 3144 C C . PHE A 1 394 ? 33.726 -8.476 -37.603 1.00 80.31 394 PHE A C 1
ATOM 3146 O O . PHE A 1 394 ? 33.395 -8.110 -36.478 1.00 80.31 394 PHE A O 1
ATOM 3153 N N . PRO A 1 395 ? 35.027 -8.684 -37.888 1.00 64.38 395 PRO A N 1
ATOM 3154 C CA . PRO A 1 395 ? 36.090 -8.735 -36.872 1.00 64.38 395 PRO A CA 1
ATOM 3155 C C . PRO A 1 395 ? 36.432 -7.382 -36.217 1.00 64.38 395 PRO A C 1
ATOM 3157 O O . PRO A 1 395 ? 37.218 -7.337 -35.276 1.00 64.38 395 PRO A O 1
ATOM 3160 N N . LYS A 1 396 ? 35.906 -6.266 -36.743 1.00 58.22 396 LYS A N 1
ATOM 3161 C CA . LYS A 1 396 ? 36.143 -4.910 -36.213 1.00 58.22 396 LYS A CA 1
ATOM 3162 C C . LYS A 1 396 ? 35.164 -4.494 -35.119 1.00 58.22 396 LYS A C 1
ATOM 3164 O O . LYS A 1 396 ? 35.463 -3.547 -34.404 1.00 58.22 396 LYS A O 1
ATOM 3169 N N . VAL A 1 397 ? 34.039 -5.189 -34.978 1.00 56.41 397 VAL A N 1
ATOM 3170 C CA . VAL A 1 397 ? 33.099 -4.979 -33.874 1.00 56.41 397 VAL A CA 1
ATOM 3171 C C . VAL A 1 397 ? 33.707 -5.708 -32.666 1.00 56.41 397 VAL A C 1
ATOM 3173 O O . VAL A 1 397 ? 33.470 -6.883 -32.440 1.00 56.41 397 VAL A O 1
ATOM 3176 N N . ASN A 1 398 ? 34.684 -5.079 -32.012 1.00 46.31 398 ASN A N 1
ATOM 3177 C CA . ASN A 1 398 ? 35.710 -5.756 -31.204 1.00 46.31 398 ASN A CA 1
ATOM 3178 C C . ASN A 1 398 ? 35.463 -5.649 -29.688 1.00 46.31 398 ASN A C 1
ATOM 3180 O O . ASN A 1 398 ? 36.404 -5.561 -28.900 1.00 46.31 398 ASN A O 1
ATOM 3184 N N . ALA A 1 399 ? 34.201 -5.651 -29.268 1.00 45.47 399 ALA A N 1
ATOM 3185 C CA . ALA A 1 399 ? 33.838 -6.082 -27.928 1.00 45.47 399 ALA A CA 1
ATOM 3186 C C . ALA A 1 399 ? 33.454 -7.555 -28.050 1.00 45.47 399 ALA A C 1
ATOM 3188 O O . ALA A 1 399 ? 32.792 -7.934 -29.007 1.00 45.47 399 ALA A O 1
ATOM 3189 N N . SER A 1 400 ? 33.908 -8.405 -27.136 1.00 49.25 400 SER A N 1
ATOM 3190 C CA . SER A 1 400 ? 33.496 -9.807 -27.038 1.00 49.25 400 SER A CA 1
ATOM 3191 C C . SER A 1 400 ? 31.982 -9.945 -27.248 1.00 49.25 400 SER A C 1
ATOM 3193 O O . SER A 1 400 ? 31.241 -9.670 -26.309 1.00 49.25 400 SER A O 1
ATOM 3195 N N . HIS A 1 401 ? 31.545 -10.312 -28.462 1.00 57.88 401 HIS A N 1
ATOM 3196 C CA . HIS A 1 401 ? 30.140 -10.411 -28.853 1.00 57.88 401 HIS A CA 1
ATOM 3197 C C . HIS A 1 401 ? 29.445 -11.434 -27.957 1.00 57.88 401 HIS A C 1
ATOM 3199 O O . HIS A 1 401 ? 29.386 -12.622 -28.276 1.00 57.88 401 HIS A O 1
ATOM 3205 N N . ALA A 1 402 ? 28.929 -10.982 -26.819 1.00 68.50 402 ALA A N 1
ATOM 3206 C CA . ALA A 1 402 ? 28.027 -11.768 -26.011 1.00 68.50 402 ALA A CA 1
ATOM 3207 C C . ALA A 1 402 ? 26.679 -11.719 -26.733 1.00 68.50 402 ALA A C 1
ATOM 3209 O O . ALA A 1 402 ? 25.844 -10.853 -26.472 1.00 68.50 402 ALA A O 1
ATOM 3210 N N . ILE A 1 403 ? 26.525 -12.588 -27.733 1.00 80.88 403 ILE A N 1
ATOM 3211 C CA . ILE A 1 403 ? 25.228 -12.868 -28.334 1.00 80.88 403 ILE A CA 1
ATOM 3212 C C . ILE A 1 403 ? 24.645 -14.019 -27.536 1.00 80.88 403 ILE A C 1
ATOM 3214 O O . ILE A 1 403 ? 25.210 -15.107 -27.551 1.00 80.88 403 ILE A O 1
ATOM 3218 N N . GLN A 1 404 ? 23.552 -13.768 -26.823 1.00 83.94 404 GLN A N 1
ATOM 3219 C CA . GLN A 1 404 ? 22.853 -14.819 -26.086 1.00 83.94 404 GLN A CA 1
ATOM 3220 C C . GLN A 1 404 ? 21.418 -14.918 -26.579 1.00 83.94 404 GLN A C 1
ATOM 3222 O O . GLN A 1 404 ? 20.707 -13.906 -26.675 1.00 83.94 404 GLN A O 1
ATOM 3227 N N . LEU A 1 405 ? 20.999 -16.136 -26.901 1.00 82.62 405 LEU A N 1
ATOM 3228 C CA . LEU A 1 405 ? 19.641 -16.445 -27.309 1.00 82.62 405 LEU A CA 1
ATOM 3229 C C . LEU A 1 405 ? 18.924 -17.113 -26.139 1.00 82.62 405 LEU A C 1
ATOM 3231 O O . LEU A 1 405 ? 19.414 -18.058 -25.524 1.00 82.62 405 LEU A O 1
ATOM 3235 N N . PHE A 1 406 ? 17.728 -16.624 -25.848 1.00 78.44 406 PHE A N 1
ATOM 3236 C CA . PHE A 1 406 ? 16.880 -17.154 -24.793 1.00 78.44 406 PHE A CA 1
ATOM 3237 C C . PHE A 1 406 ? 15.685 -17.859 -25.408 1.00 78.44 406 PHE A C 1
ATOM 3239 O O . PHE A 1 406 ? 15.037 -17.338 -26.325 1.00 78.44 406 PHE A O 1
ATOM 3246 N N . ASP A 1 407 ? 15.357 -19.024 -24.857 1.00 67.75 407 ASP A N 1
ATOM 3247 C CA . ASP A 1 407 ? 14.109 -19.685 -25.188 1.00 67.75 407 ASP A CA 1
ATOM 3248 C C . ASP A 1 407 ? 12.949 -18.935 -24.524 1.00 67.75 407 ASP A C 1
ATOM 3250 O O . ASP A 1 407 ? 13.036 -18.454 -23.396 1.00 67.75 407 ASP A O 1
ATOM 3254 N N . ARG A 1 408 ? 11.819 -18.841 -25.232 1.00 57.16 408 ARG A N 1
ATOM 3255 C CA . ARG A 1 408 ? 10.649 -18.012 -24.871 1.00 57.16 408 ARG A CA 1
ATOM 3256 C C . ARG A 1 408 ? 10.020 -18.306 -23.494 1.00 57.16 408 ARG A C 1
ATOM 3258 O O . ARG A 1 408 ? 9.083 -17.610 -23.112 1.00 57.16 408 ARG A O 1
ATOM 3265 N N . ASN A 1 409 ? 10.483 -19.347 -22.807 1.00 51.44 409 ASN A N 1
ATOM 3266 C CA . ASN A 1 409 ? 10.015 -19.778 -21.493 1.00 51.44 409 ASN A CA 1
ATOM 3267 C C . ASN A 1 409 ? 10.855 -19.218 -20.332 1.00 51.44 409 ASN A C 1
ATOM 3269 O O . ASN A 1 409 ? 10.470 -19.423 -19.184 1.00 51.44 409 ASN A O 1
ATOM 3273 N N . ASP A 1 410 ? 11.966 -18.530 -20.607 1.00 42.00 410 ASP A N 1
ATOM 3274 C CA . ASP A 1 410 ? 12.778 -17.907 -19.565 1.00 42.00 410 ASP A CA 1
ATOM 3275 C C . ASP A 1 410 ? 12.196 -16.527 -19.217 1.00 42.00 410 ASP A C 1
ATOM 3277 O O . ASP A 1 410 ? 12.304 -15.553 -19.968 1.00 42.00 410 ASP A O 1
ATOM 3281 N N . ASP A 1 411 ? 11.518 -16.452 -18.071 1.00 39.41 411 ASP A N 1
ATOM 3282 C CA . ASP A 1 411 ? 11.004 -15.211 -17.489 1.00 39.41 411 ASP A CA 1
ATOM 3283 C C . ASP A 1 411 ? 12.172 -14.294 -17.051 1.00 39.41 411 ASP A C 1
ATOM 3285 O O . ASP A 1 411 ? 12.596 -14.333 -15.896 1.00 39.41 411 ASP A O 1
ATOM 3289 N N . ILE A 1 412 ? 12.702 -13.472 -17.973 1.00 41.31 412 ILE A N 1
ATOM 3290 C CA . ILE A 1 412 ? 13.704 -12.409 -17.697 1.00 41.31 412 ILE A CA 1
ATOM 3291 C C . ILE A 1 412 ? 13.102 -11.003 -17.734 1.00 41.31 412 ILE A C 1
ATOM 3293 O O . ILE A 1 412 ? 12.607 -10.580 -18.808 1.00 41.31 412 ILE A O 1
#

Secondary structure (DSSP, 8-state):
--TTTT--SSPPGGGS--SHHHHHHHHHHH-TT--EEEEETTEEEEEEE-HHHHHHH-HHHHHHHHSTT---SSEEEE--S-HHHHHHHHHHHTT-----SSHHHHHHHHHHHHHTT-HHHHHHHHHHHHHH--TTTHHHHHHHHHHTT-HHHHHHHHHHHHHHTTTTS-S--HHHHHS-HHHHHHHHHSS---SEEE--S-TTS---PPPHHHHHHHHHHHTTT-TTEEEEEE---HHHHHHHHHTHHHHEEEEEEEEEE-SSHHHHHHHHHHHHHTT--S-EEEEEEGGG--TTGGGS---TT-SS--EEEEES-BGGGHHHHHHHHHHH--SS-EEEEEEETT-B--HHHHHHHHHHHHHTT-EEEEEEEE-TTS-GGGHHHHHHHHHHH-TTS-S--EEEEE-TT---

Radius of gyration: 33.17 Å; chains: 1; bounding box: 70×55×97 Å

Organism: Meganyctiphanes norvegica (NCBI:txid48144)

Sequence (412 aa):
MLTDIIKCPEKPWQNSLVGSREKINALFYNGNFSDLTITFAGHDIEYKAHRLIMAVSSSIFEGMLFGPMANKSSQLELPVDNPEAFKILLGSCYEVEIEPSDIDVALEVYMLADKYFMEKLEKECAQHIGNLLNIENVNKVLEFATHYNFVSLKETCFKALKTKFQIDVINSTKILLVLQKDWCQELLKSDIKISNLVFQDSWRYPSEILCDDIVLEILSSNCCRNPGLRKFSGCVSAKVVNNICLAFNEILGDNSQLRLSFTNHQQAREVISVLYDKQFTQYLSVHLQCNMIPTDLLIHLPVKQLICPPDLFISDVDNHGIEWVVSAARSLMPDESLFDLIFFPKCKLTFSGLKLLIARLAEVNVEYFAILVCSPDLPSHKDDEIIEWANLNFPKVNASHAIQLFDRNDDI

Foldseek 3Di:
DVVVVPPDPDDPPVNVDDDPLVVLLVCQVPLPPFQAWEAEPPDPDIGGAHLVLLVVQFVVSCCQCPNPPHDPDSYDYDHQPDPLLVSCVRSVSSVHHDDQPDLVSLLSVLVVCVVRVRVVSNVVSLLSNLVRDDLVCLQVQCCSCVVVVVPVSNVSNLVSCCVVCVQLAHPDPSSLQSHDPVNLLVSLLPLRARQEAADDNDLQDQPDAGDLSSLVSNCVSQLARYQHNQYYAHEYALVSLLVCLVSVCSRHPPNHAYEYHYPAQVRLLSNQQSCQVSLPAHAYEYEDELVRDDPPSQDGADNPHHPDAYEYEYEAAELVCLVVVLSNLCSNHVDLGEHAEYEYLHYQYAPVSVVVNLVSNLVSNYAYQEYEYEHQRDDQVCQVVSQVVSCVPRVPSPRNYHYGYDYNPDPD

pLDDT: mean 79.08, std 15.05, range [39.41, 98.12]

InterPro domains:
  IPR000210 BTB/POZ domain [PF00651] (25-129)
  IPR000210 BTB/POZ domain [PS50097] (34-102)
  IPR000210 BTB/POZ domain [SM00225] (34-133)
  IPR011333 SKP1/BTB/POZ domain superfamily [G3DSA:3.30.710.10] (21-172)
  IPR011333 SKP1/BTB/POZ domain superfamily [SSF54695] (13-131)